Protein AF-K1ZUE8-F1 (afdb_monomer)

Nearest PDB structures (foldseek):
  5txu-assembly1_A  TM=8.691E-01  e=3.940E-22  Clostridioides difficile 630
  4rwr-assembly1_A  TM=7.872E-01  e=1.584E-19  Bacillus anthracis
  4rwr-assembly2_B  TM=7.906E-01  e=2.903E-19  Bacillus anthracis
  8fs7-assembly1_G  TM=3.087E-01  e=6.670E+00  Saccharomyces cerevisiae
  9dk2-assembly1_B  TM=1.679E-01  e=8.505E-01  Streptomyces rochei

Sequence (387 aa):
MHLRYLIIIVLCCSLSLEALAGTKKRSKKNHHAKAKIVAQTIPRDLPKADIPLPDCEQKTKDKIVKKICNHLAQTQKEQEKLAKLNAKAAKKEGKQTAGETNKEEPEMNLSRVHERSEPMVRVMMGRKIHTVPMDEYLAGVIGNEMNARWPLEALKAQAVAARSYALYGMLKAQGNGRSFDMLPTQADQVFRVRESKNPYLQEVVKMTKGEVISKKGRVVQAFYSSTCGGKTRSAVDAGLSKDSPLTKGCTDRYCETAPFRGWYVELTLSEIEKKLKAAGYDVKNLQSVKVKARDKSDYVLTVMVKDDKGYQFIPAWKFRSAIGYMRIKSVLFTIINEDQTVHIHGNGFGHGVGLCQYGAKFMAAKNKNYRQILMKFYPKTTLTKWY

Secondary structure (DSSP, 8-state):
-HHHHHHHHHHHHHHHHHHHHTTSSS-S--SSSSTTTGGGSS-S-----------TTS----HHHHHHHHHHHHHHHHHHHHHHHHHHHHHHHTT--------------GGGTTSPPPPEEEEEETTEEEEEEHHHHHHHHHHHHS-TTS-HHHHHHHHHHHHHHHHHHHHHHHHTT-S-SB-SSTTS----HHHHT-HHHHHHHHTTTTEEEEETTEEP---EESB-TTB-B-TTTTTS-TT-S--S--B-SSGGG-TTSSEEEEEEHHHHHHHHHHTT----S--EEEEEEE-TTS-EEEEEEEETTEEEEEEHHHHHHHH-TTTS-BS-EEEEEETTEEEEEE--BB--BSEEHHHHHHHHTTT--HHHHHHHHSTT-EEEE--

Mean predicted aligned error: 14.92 Å

Radius of gyration: 26.36 Å; Cα contacts (8 Å, |Δi|>4): 626; chains: 1; bounding box: 64×81×63 Å

Foldseek 3Di:
DPVVVVVVVVVVVVVVVVVVVVPPDDDPDDPPPPVVPPVPPDPPDDDPPPDPQPDPPDDDPDPVNVVVSVVVVVVVVVVVVVVVVVVVVVVVVVPPDDDDDDPDDDDDDPVCLVPDDFAWAFECDPNDTDTHGLLLQLQQQLVVADPLPFFLQLLLLSLQLLSLQQVVQQVVCVVVVHPGRYYCDPVGTPGDNVRSPDVSSSVSNVVCAQKYWAAPNHRANADEWAALLQKFAACCQLVNDVPGPRGGMAGQPQCCVPPQNKDKAKDFQVRLQVLCVVLVDDAAAWDDKFQDDADPRQQGQWIWTQGPVGIDIDGLVSSCVSSDCVRVQESAWGWDDDGRMIMIMGGGGDDRAFQHSSSSSRCVVVVDGSLNRRCRRNPNIDMDRRD

pLDDT: mean 79.54, std 25.09, range [27.06, 98.81]

Solvent-accessible surface area (backbone atoms only — not comparable to full-atom values): 21659 Å² total; per-residue (Å²): 126,69,69,67,56,53,51,50,53,52,50,57,54,50,61,54,49,52,66,59,59,70,64,77,80,72,78,99,76,75,86,82,72,63,74,73,64,69,79,76,76,69,80,93,72,70,83,87,70,92,64,86,73,78,77,73,88,58,94,67,86,50,70,64,60,52,52,50,48,52,50,53,55,51,50,51,55,51,50,54,52,50,52,55,50,51,56,54,50,58,64,57,63,77,74,73,86,81,90,78,88,77,80,81,71,88,77,73,68,75,88,56,33,89,72,42,68,82,54,68,44,32,34,40,57,92,95,44,78,43,78,36,49,45,57,45,47,46,11,7,27,46,57,68,76,42,69,86,85,52,44,66,34,25,54,37,31,47,41,27,31,50,48,12,28,50,54,34,35,36,56,51,19,57,78,67,71,46,93,46,39,44,42,55,33,89,91,59,49,46,50,39,77,77,37,28,68,36,66,69,43,39,49,45,32,56,78,45,59,38,35,26,41,24,48,95,84,38,66,34,74,40,46,61,22,54,28,32,43,46,35,23,30,19,30,42,78,68,70,76,32,86,83,44,85,48,70,60,46,45,81,36,83,52,26,70,83,37,88,42,28,55,51,74,42,78,42,41,35,69,58,51,42,54,29,37,44,76,65,72,43,95,75,49,74,54,67,50,66,41,80,69,40,58,44,101,65,57,35,39,48,26,33,32,37,34,30,78,90,41,80,48,80,38,48,24,68,58,52,30,58,40,74,25,60,85,71,37,38,35,45,33,54,51,64,48,76,54,88,63,35,37,41,35,47,32,26,12,26,41,85,20,26,41,40,30,50,42,29,30,36,45,37,23,74,67,76,36,48,26,67,60,47,43,50,62,43,44,62,91,51,44,82,42,67,57,58

Structure (mmCIF, N/CA/C/O backbone):
data_AF-K1ZUE8-F1
#
_entry.id   AF-K1ZUE8-F1
#
loop_
_atom_site.group_PDB
_atom_site.id
_atom_site.type_symbol
_atom_site.label_atom_id
_atom_site.label_alt_id
_atom_site.label_comp_id
_atom_site.label_asym_id
_atom_site.label_entity_id
_atom_site.label_seq_id
_atom_site.pdbx_PDB_ins_code
_atom_site.Cartn_x
_atom_site.Cartn_y
_atom_site.Cartn_z
_atom_site.occupancy
_atom_site.B_iso_or_equiv
_atom_site.auth_seq_id
_atom_site.auth_comp_id
_atom_site.auth_asym_id
_atom_site.auth_atom_id
_atom_site.pdbx_PDB_model_num
ATOM 1 N N . MET A 1 1 ? -5.188 -40.929 18.595 1.00 35.16 1 MET A N 1
ATOM 2 C CA . MET A 1 1 ? -5.226 -39.830 17.596 1.00 35.16 1 MET A CA 1
ATOM 3 C C . MET A 1 1 ? -6.333 -39.949 16.534 1.00 35.16 1 MET A C 1
ATOM 5 O O . MET A 1 1 ? -6.659 -38.927 15.945 1.00 35.16 1 MET A O 1
ATOM 9 N N . HIS A 1 2 ? -6.969 -41.111 16.311 1.00 38.59 2 HIS A N 1
ATOM 10 C CA . HIS A 1 2 ? -7.933 -41.287 15.206 1.00 38.59 2 HIS A CA 1
ATOM 11 C C . HIS A 1 2 ? -9.374 -40.791 15.440 1.00 38.59 2 HIS A C 1
ATOM 13 O O . HIS A 1 2 ? -10.044 -40.431 14.478 1.00 38.59 2 HIS A O 1
ATOM 19 N N . LEU A 1 3 ? -9.845 -40.657 16.686 1.00 28.67 3 LEU A N 1
ATOM 20 C CA . LEU A 1 3 ? -11.221 -40.199 16.949 1.00 28.67 3 LEU A CA 1
ATOM 21 C C . LEU A 1 3 ? -11.404 -38.678 16.751 1.00 28.67 3 LEU A C 1
ATOM 23 O O . LEU A 1 3 ? -12.459 -38.223 16.322 1.00 28.67 3 LEU A O 1
ATOM 27 N N . ARG A 1 4 ? -10.348 -37.883 16.990 1.00 32.09 4 ARG A N 1
ATOM 28 C CA . ARG A 1 4 ? -10.383 -36.413 16.853 1.00 32.09 4 ARG A CA 1
ATOM 29 C C . ARG A 1 4 ? -10.461 -35.947 15.393 1.00 32.09 4 ARG A C 1
ATOM 31 O O . ARG A 1 4 ? -11.096 -34.936 15.127 1.00 32.09 4 ARG A O 1
ATOM 38 N N . TYR A 1 5 ? -9.887 -36.697 14.450 1.00 36.44 5 TYR A N 1
ATOM 39 C CA . TYR A 1 5 ? -9.949 -36.370 13.018 1.00 36.44 5 TYR A CA 1
ATOM 40 C C . TYR A 1 5 ? -11.282 -36.768 12.368 1.00 36.44 5 TYR A C 1
ATOM 42 O O . TYR A 1 5 ? -11.791 -36.032 11.525 1.00 36.44 5 TYR A O 1
ATOM 50 N N . LEU A 1 6 ? -11.901 -37.869 12.814 1.00 36.31 6 LEU A N 1
ATOM 51 C CA . LEU A 1 6 ? -13.231 -38.276 12.346 1.00 36.31 6 LEU A CA 1
ATOM 52 C C . LEU A 1 6 ? -14.311 -37.261 12.764 1.00 36.31 6 LEU A C 1
ATOM 54 O O . LEU A 1 6 ? -15.190 -36.923 11.975 1.00 36.31 6 LEU A O 1
ATOM 58 N N . ILE A 1 7 ? -14.192 -36.708 13.977 1.00 36.66 7 ILE A N 1
ATOM 59 C CA . ILE A 1 7 ? -15.072 -35.649 14.495 1.00 36.66 7 ILE A CA 1
ATOM 60 C C . ILE A 1 7 ? -14.950 -34.363 13.659 1.00 36.66 7 ILE A C 1
ATOM 62 O O . ILE A 1 7 ? -15.963 -33.738 13.361 1.00 36.66 7 ILE A O 1
ATOM 66 N N . ILE A 1 8 ? -13.745 -34.000 13.200 1.00 38.81 8 ILE A N 1
ATOM 67 C CA . ILE A 1 8 ? -13.515 -32.806 12.364 1.00 38.81 8 ILE A CA 1
ATOM 68 C C . ILE A 1 8 ? -14.132 -32.961 10.962 1.00 38.81 8 ILE A C 1
ATOM 70 O O . ILE A 1 8 ? -14.721 -32.011 10.444 1.00 38.81 8 ILE A O 1
ATOM 74 N N . ILE A 1 9 ? -14.061 -34.156 10.364 1.00 42.03 9 ILE A N 1
ATOM 75 C CA . ILE A 1 9 ? -14.668 -34.440 9.050 1.00 42.03 9 ILE A CA 1
ATOM 76 C C . ILE A 1 9 ? -16.202 -34.437 9.144 1.00 42.03 9 ILE A C 1
ATOM 78 O O . ILE A 1 9 ? -16.873 -33.843 8.295 1.00 42.03 9 ILE A O 1
ATOM 82 N N . VAL A 1 10 ? -16.763 -35.027 10.206 1.00 40.56 10 VAL A N 1
ATOM 83 C CA . VAL A 1 10 ? -18.212 -35.015 10.461 1.00 40.56 10 VAL A CA 1
ATOM 84 C C . VAL A 1 10 ? -18.708 -33.591 10.745 1.00 40.56 10 VAL A C 1
ATOM 86 O O . VAL A 1 10 ? -19.733 -33.190 10.195 1.00 40.56 10 VAL A O 1
ATOM 89 N N . LEU A 1 11 ? -17.964 -32.781 11.508 1.00 35.00 11 LEU A N 1
ATOM 90 C CA . LEU A 1 11 ? -18.290 -31.369 11.761 1.00 35.00 11 LEU A CA 1
ATOM 91 C C . LEU A 1 11 ? -18.246 -30.516 10.482 1.00 35.00 11 LEU A C 1
ATOM 93 O O . LEU A 1 11 ? -19.149 -29.710 10.262 1.00 35.00 11 LEU A O 1
ATOM 97 N N . CYS A 1 12 ? -17.270 -30.735 9.594 1.00 36.47 12 CYS A N 1
ATOM 98 C CA . CYS A 1 12 ? -17.198 -30.031 8.306 1.00 36.47 12 CYS A CA 1
ATOM 99 C C . CYS A 1 12 ? -18.351 -30.405 7.355 1.00 36.47 12 CYS A C 1
ATOM 101 O O . CYS A 1 12 ? -18.873 -29.540 6.644 1.00 36.47 12 CYS A O 1
ATOM 103 N N . CYS A 1 13 ? -18.798 -31.666 7.366 1.00 35.81 13 CYS A N 1
ATOM 104 C CA . CYS A 1 13 ? -19.968 -32.093 6.587 1.00 35.81 13 CYS A CA 1
ATOM 105 C C . CYS A 1 13 ? -21.286 -31.556 7.171 1.00 35.81 13 CYS A C 1
ATOM 107 O O . CYS A 1 13 ? -22.178 -31.166 6.418 1.00 35.81 13 CYS A O 1
ATOM 109 N N . SER A 1 14 ? -21.393 -31.458 8.499 1.00 34.03 14 SER A N 1
ATOM 110 C CA . SER A 1 14 ? -22.590 -30.954 9.197 1.00 34.03 14 SER A CA 1
ATOM 111 C C . SER A 1 14 ? -22.812 -29.453 8.960 1.00 34.03 14 SER A C 1
ATOM 113 O O . SER A 1 14 ? -23.921 -29.036 8.627 1.00 34.03 14 SER A O 1
ATOM 115 N N . LEU A 1 15 ? -21.739 -28.654 9.015 1.00 34.75 15 LEU A N 1
ATOM 116 C CA . LEU A 1 15 ? -21.764 -27.209 8.732 1.00 34.75 15 LEU A CA 1
ATOM 117 C C . LEU A 1 15 ? -22.157 -26.889 7.278 1.00 34.75 15 LEU A C 1
ATOM 119 O O . LEU A 1 15 ? -22.714 -25.830 6.988 1.00 34.75 15 LEU A O 1
ATOM 123 N N . SER A 1 16 ? -21.915 -27.825 6.358 1.00 39.41 16 SER A N 1
ATOM 124 C CA . SER A 1 16 ? -22.297 -27.692 4.947 1.00 39.41 16 SER A CA 1
ATOM 125 C C . SER A 1 16 ? -23.794 -27.965 4.716 1.00 39.41 16 SER A C 1
ATOM 127 O O . SER A 1 16 ? -24.403 -27.371 3.825 1.00 39.41 16 SER A O 1
ATOM 129 N N . LEU A 1 17 ? -24.412 -28.814 5.546 1.00 34.69 17 LEU A N 1
ATOM 130 C CA . LEU A 1 17 ? -25.837 -29.169 5.487 1.00 34.69 17 LEU A CA 1
ATOM 131 C C . LEU A 1 17 ? -26.753 -28.085 6.082 1.00 34.69 17 LEU A C 1
ATOM 133 O O . LEU A 1 17 ? -27.822 -27.824 5.525 1.00 34.69 17 LEU A O 1
ATOM 137 N N . GLU A 1 18 ? -26.334 -27.387 7.141 1.00 35.44 18 GLU A N 1
ATOM 138 C CA . GLU A 1 18 ? -27.091 -26.249 7.699 1.00 35.44 18 GLU A CA 1
ATOM 139 C C . GLU A 1 18 ? -27.141 -25.052 6.734 1.00 35.44 18 GLU A C 1
ATOM 141 O O . GLU A 1 18 ? -28.188 -24.414 6.576 1.00 35.44 18 GLU A O 1
ATOM 146 N N . ALA A 1 19 ? -26.054 -24.817 5.989 1.00 37.25 19 ALA A N 1
ATOM 147 C CA . ALA A 1 19 ? -26.007 -23.814 4.925 1.00 37.25 19 ALA A CA 1
ATOM 148 C C . ALA A 1 19 ? -26.972 -24.132 3.760 1.00 37.25 19 ALA A C 1
ATOM 150 O O . ALA A 1 19 ? -27.479 -23.219 3.104 1.00 37.25 19 ALA A O 1
ATOM 151 N N . LEU A 1 20 ? -27.277 -25.415 3.527 1.00 36.06 20 LEU A N 1
ATOM 152 C CA . LEU A 1 20 ? -28.262 -25.871 2.539 1.00 36.06 20 LEU A CA 1
ATOM 153 C C . LEU A 1 20 ? -29.703 -25.797 3.078 1.00 36.06 20 LEU A C 1
ATOM 155 O O . LEU A 1 20 ? -30.604 -25.369 2.352 1.00 36.06 20 LEU A O 1
ATOM 159 N N . ALA A 1 21 ? -29.937 -26.141 4.348 1.00 33.50 21 ALA A N 1
ATOM 160 C CA . ALA A 1 21 ? -31.269 -26.136 4.963 1.00 33.50 21 ALA A CA 1
ATOM 161 C C . ALA A 1 21 ? -31.837 -24.718 5.187 1.00 33.50 21 ALA A C 1
ATOM 163 O O . ALA A 1 21 ? -33.032 -24.491 4.966 1.00 33.50 21 ALA A O 1
ATOM 164 N N . GLY A 1 22 ? -30.987 -23.735 5.516 1.00 32.38 22 GLY A N 1
ATOM 165 C CA . GLY A 1 22 ? -31.382 -22.334 5.735 1.00 32.38 22 GLY A CA 1
ATOM 166 C C . GLY A 1 22 ? -31.929 -21.603 4.498 1.00 32.38 22 GLY A C 1
ATOM 167 O O . GLY A 1 22 ? -32.469 -20.503 4.607 1.00 32.38 22 GLY A O 1
ATOM 168 N N . THR A 1 23 ? -31.849 -22.210 3.310 1.00 37.00 23 THR A N 1
ATOM 169 C CA . THR A 1 23 ? -32.314 -21.600 2.053 1.00 37.00 23 THR A CA 1
ATOM 170 C C . THR A 1 23 ? -33.750 -21.972 1.660 1.00 37.00 23 THR A C 1
ATOM 172 O O . THR A 1 23 ? -34.280 -21.410 0.699 1.00 37.00 23 THR A O 1
ATOM 175 N N . LYS A 1 24 ? -34.427 -22.861 2.407 1.00 35.75 24 LYS A N 1
ATOM 176 C CA . LYS A 1 24 ? -35.786 -23.338 2.069 1.00 35.75 24 LYS A CA 1
ATOM 177 C C . LYS A 1 24 ? -36.948 -22.435 2.514 1.00 35.75 24 LYS A C 1
ATOM 179 O O . LYS A 1 24 ? -38.069 -22.661 2.068 1.00 35.75 24 LYS A O 1
ATOM 184 N N . LYS A 1 25 ? -36.727 -21.383 3.313 1.00 37.00 25 LYS A N 1
ATOM 185 C CA . LYS A 1 25 ? -37.782 -20.425 3.716 1.00 37.00 25 LYS A CA 1
ATOM 186 C C . LYS A 1 25 ? -37.393 -18.974 3.408 1.00 37.00 25 LYS A C 1
ATOM 188 O O . LYS A 1 25 ? -37.074 -18.220 4.317 1.00 37.00 25 LYS A O 1
ATOM 193 N N . ARG A 1 26 ? -37.438 -18.565 2.130 1.00 32.38 26 ARG A N 1
ATOM 194 C CA . ARG A 1 26 ? -37.811 -17.191 1.707 1.00 32.38 26 ARG A CA 1
ATOM 195 C C . ARG A 1 26 ? -37.862 -17.047 0.176 1.00 32.38 26 ARG A C 1
ATOM 197 O O . ARG A 1 26 ? -36.836 -17.051 -0.493 1.00 32.38 26 ARG A O 1
ATOM 204 N N . SER A 1 27 ? -39.095 -16.867 -0.305 1.00 33.47 27 SER A N 1
ATOM 205 C CA . SER A 1 27 ? -39.554 -16.214 -1.545 1.00 33.47 27 SER A CA 1
ATOM 206 C C . SER A 1 27 ? -38.989 -16.663 -2.908 1.00 33.47 27 SER A C 1
ATOM 208 O O . SER A 1 27 ? -37.814 -16.497 -3.238 1.00 33.47 27 SER A O 1
ATOM 210 N N . LYS A 1 28 ? -39.909 -17.162 -3.749 1.00 40.06 28 LYS A N 1
ATOM 211 C CA . LYS A 1 28 ? -39.760 -17.398 -5.192 1.00 40.06 28 LYS A CA 1
ATOM 212 C C . LYS A 1 28 ? -39.657 -16.055 -5.933 1.00 40.06 28 LYS A C 1
ATOM 214 O O . LYS A 1 28 ? -40.679 -15.466 -6.257 1.00 40.06 28 LYS A O 1
ATOM 219 N N . LYS A 1 29 ? -38.440 -15.589 -6.220 1.00 35.81 29 LYS A N 1
ATOM 220 C CA . LYS A 1 29 ? -38.080 -14.728 -7.370 1.00 35.81 29 LYS A CA 1
ATOM 221 C C . LYS A 1 29 ? -36.543 -14.676 -7.454 1.00 35.81 29 LYS A C 1
ATOM 223 O O . LYS A 1 29 ? -35.876 -14.540 -6.434 1.00 35.81 29 LYS A O 1
ATOM 228 N N . ASN A 1 30 ? -35.999 -14.830 -8.664 1.00 32.97 30 ASN A N 1
ATOM 229 C CA . ASN A 1 30 ? -34.572 -14.883 -9.053 1.00 32.97 30 ASN A CA 1
ATOM 230 C C . ASN A 1 30 ? -33.837 -16.234 -8.912 1.00 32.97 30 ASN A C 1
ATOM 232 O O . ASN A 1 30 ? -33.031 -16.455 -8.007 1.00 32.97 30 ASN A O 1
ATOM 236 N N . HIS A 1 31 ? -34.033 -17.114 -9.903 1.00 32.78 31 HIS A N 1
ATOM 237 C CA . HIS A 1 31 ? -33.301 -18.380 -10.068 1.00 32.78 31 HIS A CA 1
ATOM 238 C C . HIS A 1 31 ? -31.983 -18.295 -10.874 1.00 32.78 31 HIS A C 1
ATOM 240 O O . HIS A 1 31 ? -31.279 -19.297 -10.960 1.00 32.78 31 HIS A O 1
ATOM 246 N N . HIS A 1 32 ? -31.561 -17.128 -11.383 1.00 33.81 32 HIS A N 1
ATOM 247 C CA . HIS A 1 32 ? -30.281 -16.999 -12.115 1.00 33.81 32 HIS A CA 1
ATOM 248 C C . HIS A 1 32 ? -29.082 -16.469 -11.308 1.00 33.81 32 HIS A C 1
ATOM 250 O O . HIS A 1 32 ? -27.948 -16.604 -11.757 1.00 33.81 32 HIS A O 1
ATOM 256 N N . ALA A 1 33 ? -29.274 -15.988 -10.074 1.00 34.50 33 ALA A N 1
ATOM 257 C CA . ALA A 1 33 ? -28.171 -15.481 -9.241 1.00 34.50 33 ALA A CA 1
ATOM 258 C C . ALA A 1 33 ? -27.649 -16.471 -8.174 1.00 34.50 33 ALA A C 1
ATOM 260 O O . ALA A 1 33 ? -26.586 -16.247 -7.601 1.00 34.50 33 ALA A O 1
ATOM 261 N N . LYS A 1 34 ? -28.355 -17.577 -7.892 1.00 34.34 34 LYS A N 1
ATOM 262 C CA . LYS A 1 34 ? -28.050 -18.444 -6.729 1.00 34.34 34 LYS A CA 1
ATOM 263 C C . LYS A 1 34 ? -27.221 -19.700 -7.038 1.00 34.34 34 LYS A C 1
ATOM 265 O O . LYS A 1 34 ? -26.596 -20.237 -6.132 1.00 34.34 34 LYS A O 1
ATOM 270 N N . ALA A 1 35 ? -27.111 -20.120 -8.301 1.00 28.03 35 ALA A N 1
ATOM 271 C CA . ALA A 1 35 ? -26.246 -21.243 -8.694 1.00 28.03 35 ALA A CA 1
ATOM 272 C C . ALA A 1 35 ? -24.749 -20.865 -8.793 1.00 28.03 35 ALA A C 1
ATOM 274 O O . ALA A 1 35 ? -23.884 -21.736 -8.754 1.00 28.03 35 ALA A O 1
ATOM 275 N N . LYS A 1 36 ? -24.421 -19.566 -8.866 1.00 31.73 36 LYS A N 1
ATOM 276 C CA . LYS A 1 36 ? -23.040 -19.071 -9.030 1.00 31.73 36 LYS A CA 1
ATOM 277 C C . LYS A 1 36 ? -22.231 -19.029 -7.720 1.00 31.73 36 LYS A C 1
ATOM 279 O O . LYS A 1 36 ? -21.015 -18.884 -7.772 1.00 31.73 36 LYS A O 1
ATOM 284 N N . ILE A 1 37 ? -22.892 -19.166 -6.564 1.00 32.03 37 ILE A N 1
ATOM 285 C CA . ILE A 1 37 ? -22.281 -18.984 -5.231 1.00 32.03 37 ILE A CA 1
ATOM 286 C C . ILE A 1 37 ? -21.745 -20.301 -4.636 1.00 32.03 37 ILE A C 1
ATOM 288 O O . ILE A 1 37 ? -20.785 -20.268 -3.877 1.00 32.03 37 ILE A O 1
ATOM 292 N N . VAL A 1 38 ? -22.270 -21.470 -5.023 1.00 27.06 38 VAL A N 1
ATOM 293 C CA . VAL A 1 38 ? -21.865 -22.760 -4.415 1.00 27.06 38 VAL A CA 1
ATOM 294 C C . VAL A 1 38 ? -20.633 -23.387 -5.092 1.00 27.06 38 VAL A C 1
ATOM 296 O O . VAL A 1 38 ? -19.885 -24.128 -4.464 1.00 27.06 38 VAL A O 1
ATOM 299 N N . ALA A 1 39 ? -20.331 -23.037 -6.347 1.00 28.50 39 ALA A N 1
ATOM 300 C CA . ALA A 1 39 ? -19.186 -23.596 -7.078 1.00 28.50 39 ALA A CA 1
ATOM 301 C C . ALA A 1 39 ? -17.811 -22.994 -6.694 1.00 28.50 39 ALA A C 1
ATOM 303 O O . ALA A 1 39 ? -16.792 -23.413 -7.241 1.00 28.50 39 ALA A O 1
ATOM 304 N N . GLN A 1 40 ? -17.755 -22.003 -5.792 1.00 34.03 40 GLN A N 1
ATOM 305 C CA . GLN A 1 40 ? -16.515 -21.289 -5.434 1.00 34.03 40 GLN A CA 1
ATOM 306 C C . GLN A 1 40 ? -15.950 -21.625 -4.042 1.00 34.03 40 GLN A C 1
ATOM 308 O O . GLN A 1 40 ? -14.929 -21.049 -3.666 1.00 34.03 40 GLN A O 1
ATOM 313 N N . THR A 1 41 ? -16.553 -22.558 -3.300 1.00 32.38 41 THR A N 1
ATOM 314 C CA . THR A 1 41 ? -16.152 -22.892 -1.917 1.00 32.38 41 THR A CA 1
ATOM 315 C C . THR A 1 41 ? -15.550 -24.285 -1.723 1.00 32.38 41 THR A C 1
ATOM 317 O O . THR A 1 41 ? -15.236 -24.639 -0.593 1.00 32.38 41 THR A O 1
ATOM 320 N N . ILE A 1 42 ? -15.304 -25.055 -2.788 1.00 28.08 42 ILE A N 1
ATOM 321 C CA . ILE A 1 42 ? -14.608 -26.348 -2.682 1.00 28.08 42 ILE A CA 1
ATOM 322 C C . ILE A 1 42 ? -13.139 -26.162 -3.111 1.00 28.08 42 ILE A C 1
ATOM 324 O O . ILE A 1 42 ? -12.894 -25.797 -4.267 1.00 28.08 42 ILE A O 1
ATOM 328 N N . PRO A 1 43 ? -12.149 -26.372 -2.221 1.00 30.83 43 PRO A N 1
ATOM 329 C CA . PRO A 1 43 ? -10.737 -26.409 -2.597 1.00 30.83 43 PRO A CA 1
ATOM 330 C C . PRO A 1 43 ? -10.517 -27.488 -3.664 1.00 30.83 43 PRO A C 1
ATOM 332 O O . PRO A 1 43 ? -10.938 -28.625 -3.477 1.00 30.83 43 PRO A O 1
ATOM 335 N N . ARG A 1 44 ? -9.869 -27.145 -4.784 1.00 35.66 44 ARG A N 1
ATOM 336 C CA . ARG A 1 44 ? -9.580 -28.111 -5.863 1.00 35.66 44 ARG A CA 1
ATOM 337 C C . ARG A 1 44 ? -8.447 -29.086 -5.544 1.00 35.66 44 ARG A C 1
ATOM 339 O O . ARG A 1 44 ? -8.310 -30.053 -6.272 1.00 35.66 44 ARG A O 1
ATOM 346 N N . ASP A 1 45 ? -7.725 -28.880 -4.448 1.00 34.94 45 ASP A N 1
ATOM 347 C CA . ASP A 1 45 ? -6.656 -29.768 -3.998 1.00 34.94 45 ASP A CA 1
ATOM 348 C C . ASP A 1 45 ? -6.751 -29.934 -2.477 1.00 34.94 45 ASP A C 1
ATOM 350 O O . ASP A 1 45 ? -6.236 -29.121 -1.705 1.00 34.94 45 ASP A O 1
ATOM 354 N N . LEU A 1 46 ? -7.454 -30.978 -2.034 1.00 30.22 46 LEU A N 1
ATOM 355 C CA . LEU A 1 46 ? -7.172 -31.571 -0.729 1.00 30.22 46 LEU A CA 1
ATOM 356 C C . LEU A 1 46 ? -5.872 -32.378 -0.875 1.00 30.22 46 LEU A C 1
ATOM 358 O O . LEU A 1 46 ? -5.688 -33.027 -1.907 1.00 30.22 46 LEU A O 1
ATOM 362 N N . PRO A 1 47 ? -4.956 -32.340 0.109 1.00 28.58 47 PRO A N 1
ATOM 363 C CA . PRO A 1 47 ? -3.750 -33.154 0.059 1.00 28.58 47 PRO A CA 1
ATOM 364 C C . PRO A 1 47 ? -4.147 -34.622 -0.132 1.00 28.58 47 PRO A C 1
ATOM 366 O O . PRO A 1 47 ? -4.973 -35.136 0.624 1.00 28.58 47 PRO A O 1
ATOM 369 N N . LYS A 1 48 ? -3.566 -35.284 -1.142 1.00 31.33 48 LYS A N 1
ATOM 370 C CA . LYS A 1 48 ? -3.594 -36.744 -1.268 1.00 31.33 48 LYS A CA 1
ATOM 371 C C . LYS A 1 48 ? -2.821 -37.318 -0.083 1.00 31.33 48 LYS A C 1
ATOM 373 O O . LYS A 1 48 ? -1.617 -37.531 -0.154 1.00 31.33 48 LYS A O 1
ATOM 378 N N . ALA A 1 49 ? -3.496 -37.459 1.047 1.00 30.70 49 ALA A N 1
ATOM 379 C CA . ALA A 1 49 ? -3.076 -38.405 2.054 1.00 30.70 49 ALA A CA 1
ATOM 380 C C . ALA A 1 49 ? -3.507 -39.769 1.514 1.00 30.70 49 ALA A C 1
ATOM 382 O O . ALA A 1 49 ? -4.708 -40.024 1.417 1.00 30.70 49 ALA A O 1
ATOM 383 N N . ASP A 1 50 ? -2.542 -40.600 1.118 1.00 31.52 50 ASP A N 1
ATOM 384 C CA . ASP A 1 50 ? -2.759 -42.013 0.800 1.00 31.52 50 ASP A CA 1
ATOM 385 C C . ASP A 1 50 ? -3.125 -42.750 2.097 1.00 31.52 50 ASP A C 1
ATOM 387 O O . ASP A 1 50 ? -2.333 -43.465 2.706 1.00 31.52 50 ASP A O 1
ATOM 391 N N . ILE A 1 51 ? -4.335 -42.490 2.584 1.00 37.62 51 ILE A N 1
ATOM 392 C CA . ILE A 1 51 ? -4.999 -43.299 3.594 1.00 37.62 51 ILE A CA 1
ATOM 393 C C . ILE A 1 51 ? -5.798 -44.322 2.790 1.00 37.62 51 ILE A C 1
ATOM 395 O O . ILE A 1 51 ? -6.649 -43.902 1.999 1.00 37.62 51 ILE A O 1
ATOM 399 N N . PRO A 1 52 ? -5.549 -45.634 2.944 1.00 37.38 52 PRO A N 1
ATOM 400 C CA . PRO A 1 52 ? -6.321 -46.641 2.236 1.00 37.38 52 PRO A CA 1
ATOM 401 C C . PRO A 1 52 ? -7.798 -46.460 2.595 1.00 37.38 52 PRO A C 1
ATOM 403 O O . PRO A 1 52 ? -8.196 -46.555 3.759 1.00 37.38 52 PRO A O 1
ATOM 406 N N . LEU A 1 53 ? -8.599 -46.111 1.587 1.00 47.72 53 LEU A N 1
ATOM 407 C CA . LEU A 1 53 ? -10.048 -46.062 1.713 1.00 47.72 53 LEU A CA 1
ATOM 408 C C . LEU A 1 53 ? -10.546 -47.478 2.041 1.00 47.72 53 LEU A C 1
ATOM 410 O O . LEU A 1 53 ? -10.006 -48.444 1.499 1.00 47.72 53 LEU A O 1
ATOM 414 N N . PRO A 1 54 ? -11.546 -47.626 2.925 1.00 53.81 54 PRO A N 1
ATOM 415 C CA . PRO A 1 54 ? -12.097 -48.937 3.231 1.00 53.81 54 PRO A CA 1
ATOM 416 C C . PRO A 1 54 ? -12.694 -49.560 1.966 1.00 53.81 54 PRO A C 1
ATOM 418 O O . PRO A 1 54 ? -13.408 -48.885 1.222 1.00 53.81 54 PRO A O 1
ATOM 421 N N . ASP A 1 55 ? -12.404 -50.842 1.746 1.00 53.44 55 ASP A N 1
ATOM 422 C CA . ASP A 1 55 ? -12.962 -51.621 0.644 1.00 53.44 55 ASP A CA 1
ATOM 423 C C . ASP A 1 55 ? -14.483 -51.763 0.835 1.00 53.44 55 ASP A C 1
ATOM 425 O O . ASP A 1 55 ? -14.972 -52.495 1.701 1.00 53.44 55 ASP A O 1
ATOM 429 N N . CYS A 1 56 ? -15.239 -50.975 0.069 1.00 63.06 56 CYS A N 1
ATOM 430 C CA . CYS A 1 56 ? -16.695 -50.918 0.143 1.00 63.06 56 CYS A CA 1
ATOM 431 C C . CYS A 1 56 ? -17.380 -52.044 -0.656 1.00 63.06 56 CYS A C 1
ATOM 433 O O . CYS A 1 56 ? -18.612 -52.067 -0.703 1.00 63.06 56 CYS A O 1
ATOM 435 N N . GLU A 1 57 ? -16.627 -52.971 -1.264 1.00 54.34 57 GLU A N 1
ATOM 436 C CA . GLU A 1 57 ? -17.192 -54.086 -2.037 1.00 54.34 57 GLU A CA 1
ATOM 437 C C . GLU A 1 57 ? -17.629 -55.275 -1.161 1.00 54.34 57 GLU A C 1
ATOM 439 O O . GLU A 1 57 ? -18.429 -56.106 -1.597 1.00 54.34 57 GLU A O 1
ATOM 444 N N . GLN A 1 58 ? -17.213 -55.341 0.111 1.00 57.06 58 GLN A N 1
ATOM 445 C CA . GLN A 1 58 ? -17.559 -56.455 1.003 1.00 57.06 58 GLN A CA 1
ATOM 446 C C . G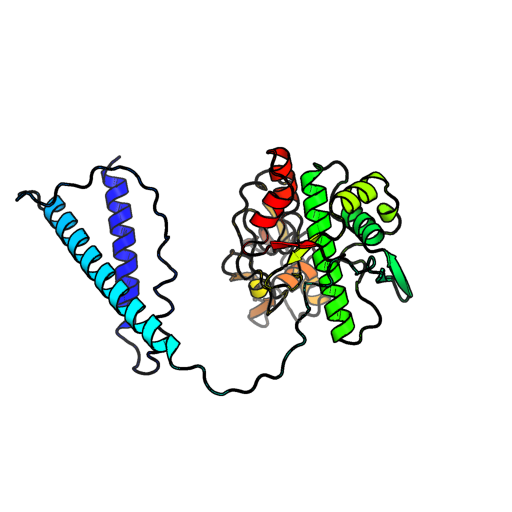LN A 1 58 ? -18.692 -56.133 1.994 1.00 57.06 58 GLN A C 1
ATOM 448 O O . GLN A 1 58 ? -18.774 -55.049 2.578 1.00 57.06 58 GLN A O 1
ATOM 453 N N . LYS A 1 59 ? -19.571 -57.122 2.244 1.00 52.94 59 LYS A N 1
ATOM 454 C CA . LYS A 1 59 ? -20.654 -57.070 3.250 1.00 52.94 59 LYS A CA 1
ATOM 455 C C . LYS A 1 59 ? -20.082 -57.015 4.676 1.00 52.94 59 LYS A C 1
ATOM 457 O O . LYS A 1 59 ? -20.115 -57.998 5.411 1.00 52.94 59 LYS A O 1
ATOM 462 N N . THR A 1 60 ? -19.597 -55.851 5.095 1.00 59.88 60 THR A N 1
ATOM 463 C CA . THR A 1 60 ? -19.183 -55.607 6.481 1.00 59.88 60 THR A CA 1
ATOM 464 C C . THR A 1 60 ? -20.394 -55.425 7.405 1.00 59.88 60 THR A C 1
ATOM 466 O O . THR A 1 60 ? -21.371 -54.746 7.068 1.00 59.88 60 THR A O 1
ATOM 469 N N . LYS A 1 61 ? -20.343 -56.046 8.593 1.00 59.56 61 LYS A N 1
ATOM 470 C CA . LYS A 1 61 ? -21.329 -55.848 9.675 1.00 59.56 61 LYS A CA 1
ATOM 471 C C . LYS A 1 61 ? -21.057 -54.574 10.486 1.00 59.56 61 LYS A C 1
ATOM 473 O O . LYS A 1 61 ? -21.889 -54.198 11.314 1.00 59.56 61 LYS A O 1
ATOM 478 N N . ASP A 1 62 ? -19.931 -53.902 10.243 1.00 69.06 62 ASP A N 1
ATOM 479 C CA . ASP A 1 62 ? -19.576 -52.672 10.939 1.00 69.06 62 ASP A CA 1
ATOM 480 C C . ASP A 1 62 ? -20.489 -51.518 10.492 1.00 69.06 62 ASP A C 1
ATOM 482 O O . ASP A 1 62 ? -20.465 -51.049 9.347 1.00 69.06 62 ASP A O 1
ATOM 486 N N . LYS A 1 63 ? -21.326 -51.056 11.428 1.00 62.56 63 LYS A N 1
ATOM 487 C CA . LYS A 1 63 ? -22.302 -49.984 11.201 1.00 62.56 63 LYS A CA 1
ATOM 488 C C . LYS A 1 63 ? -21.635 -48.658 10.821 1.00 62.56 63 LYS A C 1
ATOM 490 O O . LYS A 1 63 ? -22.259 -47.871 10.111 1.00 62.56 63 LYS A O 1
ATOM 495 N N . ILE A 1 64 ? -20.404 -48.402 11.267 1.00 61.44 64 ILE A N 1
ATOM 496 C CA . ILE A 1 64 ? -19.658 -47.177 10.966 1.00 61.44 64 ILE A CA 1
ATOM 497 C C . ILE A 1 64 ? -19.129 -47.243 9.534 1.00 61.44 64 ILE A C 1
ATOM 499 O O . ILE A 1 64 ? -19.376 -46.315 8.761 1.00 61.44 64 ILE A O 1
ATOM 503 N N . VAL A 1 65 ? -18.507 -48.357 9.138 1.00 64.56 65 VAL A N 1
ATOM 504 C CA . VAL A 1 65 ? -17.993 -48.542 7.767 1.00 64.56 65 VAL A CA 1
ATOM 505 C C . VAL A 1 65 ? -19.133 -48.495 6.748 1.00 64.56 65 VAL A C 1
ATOM 507 O O . VAL A 1 65 ? -19.042 -47.783 5.749 1.00 64.56 65 VAL A O 1
ATOM 510 N N . LYS A 1 66 ? -20.274 -49.129 7.047 1.00 66.62 66 LYS A N 1
ATOM 511 C CA . LYS A 1 66 ? -21.472 -49.068 6.195 1.00 66.62 66 LYS A CA 1
ATOM 512 C C . LYS A 1 66 ? -22.011 -47.640 6.037 1.00 66.62 66 LYS A C 1
ATOM 514 O O . LYS A 1 66 ? -22.447 -47.254 4.953 1.00 66.62 66 LYS A O 1
ATOM 519 N N . LYS A 1 67 ? -21.961 -46.830 7.102 1.00 67.31 67 LYS A N 1
ATOM 520 C CA . LYS A 1 67 ? -22.383 -45.421 7.066 1.00 67.31 67 LYS A CA 1
ATOM 521 C C . LYS A 1 67 ? -21.417 -44.566 6.240 1.00 67.31 67 LYS A C 1
ATOM 523 O O . LYS A 1 67 ? -21.880 -43.717 5.484 1.00 67.31 67 LYS A O 1
ATOM 528 N N . ILE A 1 68 ? -20.111 -44.827 6.336 1.00 63.59 68 ILE A N 1
ATOM 529 C CA . ILE A 1 68 ? -19.069 -44.155 5.544 1.00 63.59 68 ILE A CA 1
ATOM 530 C C . ILE A 1 68 ? -19.214 -44.499 4.054 1.00 63.59 68 ILE A C 1
ATOM 532 O O . ILE A 1 68 ? -19.306 -43.583 3.240 1.00 63.59 68 ILE A O 1
ATOM 536 N N . CYS A 1 69 ? -19.337 -45.780 3.693 1.00 67.19 69 CYS A N 1
ATOM 537 C CA . CYS A 1 69 ? -19.516 -46.207 2.300 1.00 67.19 69 CYS A CA 1
ATOM 538 C C . CYS A 1 69 ? -20.799 -45.631 1.672 1.00 67.19 69 CYS A C 1
ATOM 540 O O . CYS A 1 69 ? -20.768 -45.136 0.546 1.00 67.19 69 CYS A O 1
ATOM 542 N N . ASN A 1 70 ? -21.914 -45.593 2.414 1.00 68.62 70 ASN A N 1
ATOM 543 C CA . ASN A 1 70 ? -23.148 -44.959 1.936 1.00 68.62 70 ASN A CA 1
ATOM 544 C C . ASN A 1 70 ? -22.973 -43.453 1.687 1.00 68.62 70 ASN A C 1
ATOM 546 O O . ASN A 1 70 ? -23.495 -42.922 0.706 1.00 68.62 70 ASN A O 1
ATOM 550 N N . HIS A 1 71 ? -22.232 -42.761 2.556 1.00 64.69 71 HIS A N 1
ATOM 551 C CA . HIS A 1 71 ? -21.985 -41.330 2.407 1.00 64.69 71 HIS A CA 1
ATOM 552 C C . HIS A 1 71 ? -21.071 -41.035 1.209 1.00 64.69 71 HIS A C 1
ATOM 554 O O . HIS A 1 71 ? -21.346 -40.115 0.437 1.00 64.69 71 HIS A O 1
ATOM 560 N N . LEU A 1 72 ? -20.040 -41.857 0.992 1.00 61.28 72 LEU A N 1
ATOM 561 C CA . LEU A 1 72 ? -19.154 -41.765 -0.172 1.00 61.28 72 LEU A CA 1
ATOM 562 C C . LEU A 1 72 ? -19.926 -41.985 -1.483 1.00 61.28 72 LEU A C 1
ATOM 564 O O . LEU A 1 72 ? -19.839 -41.155 -2.388 1.00 61.28 72 LEU A O 1
ATOM 568 N N . ALA A 1 73 ? -20.771 -43.019 -1.550 1.00 64.38 73 ALA A N 1
ATOM 569 C CA . ALA A 1 73 ? -21.601 -43.302 -2.723 1.00 64.38 73 ALA A CA 1
ATOM 570 C C . ALA A 1 73 ? -22.607 -42.174 -3.031 1.00 64.38 73 ALA A C 1
ATOM 572 O O . ALA A 1 73 ? -22.841 -41.830 -4.193 1.00 64.38 73 ALA A O 1
ATOM 573 N N . GLN A 1 74 ? -23.196 -41.565 -1.997 1.00 62.09 74 GLN A N 1
ATOM 574 C CA . GLN A 1 74 ? -24.096 -40.422 -2.159 1.00 62.09 74 GLN A CA 1
ATOM 575 C C . GLN A 1 74 ? -23.346 -39.176 -2.652 1.00 62.09 74 GLN A C 1
ATOM 577 O O . GLN A 1 74 ? -23.821 -38.492 -3.560 1.00 62.09 74 GLN A O 1
ATOM 582 N N . THR A 1 75 ? -22.145 -38.932 -2.123 1.00 52.03 75 THR A N 1
ATOM 583 C CA . THR A 1 75 ? -21.287 -37.811 -2.532 1.00 52.03 75 THR A CA 1
ATOM 584 C C . THR A 1 75 ? -20.862 -37.943 -3.996 1.00 52.03 75 THR A C 1
ATOM 586 O O . THR A 1 75 ? -20.905 -36.970 -4.749 1.00 52.03 75 THR A O 1
ATOM 589 N N . GLN A 1 76 ? -20.526 -39.156 -4.440 1.00 56.62 76 GLN A N 1
ATOM 590 C CA . GLN A 1 76 ? -20.141 -39.422 -5.827 1.00 56.62 76 GLN A CA 1
ATOM 591 C C . GLN A 1 76 ? -21.311 -39.207 -6.802 1.00 56.62 76 GLN A C 1
ATOM 593 O O . GLN A 1 76 ? -21.152 -38.521 -7.815 1.00 56.62 76 GLN A O 1
ATOM 598 N N . LYS A 1 77 ? -22.526 -39.659 -6.449 1.00 60.50 77 LYS A N 1
ATOM 599 C CA . LYS A 1 77 ? -23.747 -39.371 -7.230 1.00 60.50 77 LYS A CA 1
ATOM 600 C C . LYS A 1 77 ? -24.045 -37.872 -7.334 1.00 60.50 77 LYS A C 1
ATOM 602 O O . LYS A 1 77 ? -24.506 -37.403 -8.378 1.00 60.50 77 LYS A O 1
ATOM 607 N N . GLU A 1 78 ? -23.798 -37.103 -6.275 1.00 56.84 78 GLU A N 1
ATOM 608 C CA . GLU A 1 78 ? -23.985 -35.649 -6.294 1.00 56.84 78 GLU A CA 1
ATOM 609 C C . GLU A 1 78 ? -22.942 -34.937 -7.164 1.00 56.84 78 GLU A C 1
ATOM 611 O O . GLU A 1 78 ? -23.306 -34.030 -7.920 1.00 56.84 78 GLU A O 1
ATOM 616 N N . GLN A 1 79 ? -21.682 -35.385 -7.147 1.00 50.38 79 GLN A N 1
ATOM 617 C CA . GLN A 1 79 ? -20.632 -34.850 -8.020 1.00 50.38 79 GLN A CA 1
ATOM 618 C C . GLN A 1 79 ? -20.920 -35.111 -9.504 1.00 50.38 79 GLN A C 1
ATOM 620 O O . GLN A 1 79 ? -20.809 -34.194 -10.322 1.00 50.38 79 GLN A O 1
ATOM 625 N N . GLU A 1 80 ? -21.383 -36.311 -9.861 1.00 59.59 80 GLU A N 1
ATOM 626 C CA . GLU A 1 80 ? -21.791 -36.631 -11.235 1.00 59.59 80 GLU A CA 1
ATOM 627 C C . GLU A 1 80 ? -22.991 -35.792 -11.697 1.00 59.59 80 GLU A C 1
ATOM 629 O O . GLU A 1 80 ? -23.045 -35.325 -12.841 1.00 59.59 80 GLU A O 1
ATOM 634 N N . LYS A 1 81 ? -23.958 -35.548 -10.803 1.00 63.22 81 LYS A N 1
ATOM 635 C CA . LYS A 1 81 ? -25.112 -34.685 -11.087 1.00 63.22 81 LYS A CA 1
ATOM 636 C C . LYS A 1 81 ? -24.679 -33.235 -11.323 1.00 63.22 81 LYS A C 1
ATOM 638 O O . LYS A 1 81 ? -25.189 -32.593 -12.246 1.00 63.22 81 LYS A O 1
ATOM 643 N N . LEU A 1 82 ? -23.714 -32.735 -10.546 1.00 53.06 82 LEU A N 1
ATOM 644 C CA . LEU A 1 82 ? -23.128 -31.404 -10.728 1.00 53.06 82 LEU A CA 1
ATOM 645 C C . LEU A 1 82 ? -22.356 -31.292 -12.050 1.00 53.06 82 LEU A C 1
ATOM 647 O O . LEU A 1 82 ? -22.502 -30.298 -12.763 1.00 53.06 82 LEU A O 1
ATOM 651 N N . ALA A 1 83 ? -21.589 -32.323 -12.416 1.00 52.06 83 ALA A N 1
ATOM 652 C CA . ALA A 1 83 ? -20.860 -32.370 -13.682 1.00 52.06 83 ALA A CA 1
ATOM 653 C C . ALA A 1 83 ? -21.816 -32.302 -14.888 1.00 52.06 83 ALA A C 1
ATOM 655 O O . ALA A 1 83 ? -21.596 -31.518 -15.815 1.00 52.06 83 ALA A O 1
ATOM 656 N N . LYS A 1 84 ? -22.942 -33.032 -14.838 1.00 60.50 84 LYS A N 1
ATOM 657 C CA . LYS A 1 84 ? -23.991 -32.997 -15.877 1.00 60.50 84 LYS A CA 1
ATOM 658 C C . LYS A 1 84 ? -24.693 -31.634 -15.973 1.00 60.50 84 LYS A C 1
ATOM 660 O O . LYS A 1 84 ? -25.012 -31.185 -17.076 1.00 60.50 84 LYS A O 1
ATOM 665 N N . LEU A 1 85 ? -24.920 -30.954 -14.846 1.00 57.19 85 LEU A N 1
ATOM 666 C CA . LEU A 1 85 ? -25.491 -29.599 -14.809 1.00 57.19 85 LEU A CA 1
ATOM 667 C C . LEU A 1 85 ? -24.535 -28.552 -15.400 1.00 57.19 85 LEU A C 1
ATOM 669 O O . LEU A 1 85 ? -24.966 -27.717 -16.197 1.00 57.19 85 LEU A O 1
ATOM 673 N N . ASN A 1 86 ? -23.241 -28.641 -15.085 1.00 48.84 86 ASN A N 1
ATOM 674 C CA . ASN A 1 86 ? -22.219 -27.737 -15.618 1.00 48.84 86 ASN A CA 1
ATOM 675 C C . ASN A 1 86 ? -22.005 -27.929 -17.128 1.00 48.84 86 ASN A C 1
ATOM 677 O O . ASN A 1 86 ? -21.898 -26.947 -17.861 1.00 48.84 86 ASN A O 1
ATOM 681 N N . ALA A 1 87 ? -22.046 -29.172 -17.620 1.00 51.00 87 ALA A N 1
ATOM 682 C CA . ALA A 1 87 ? -21.986 -29.462 -19.055 1.00 51.00 87 ALA A CA 1
ATOM 683 C C . ALA A 1 87 ? -23.205 -28.907 -19.824 1.00 51.00 87 ALA A C 1
ATOM 685 O O . ALA A 1 87 ? -23.070 -28.429 -20.952 1.00 51.00 87 ALA A O 1
ATOM 686 N N . LYS A 1 88 ? -24.401 -28.912 -19.211 1.00 53.59 88 LYS A N 1
ATOM 687 C CA . LYS A 1 88 ? -25.603 -28.271 -19.780 1.00 53.59 88 LYS A CA 1
ATOM 688 C C . LYS A 1 88 ? -25.523 -26.741 -19.772 1.00 53.59 88 LYS A C 1
ATOM 690 O O . LYS A 1 88 ? -26.016 -26.123 -20.712 1.00 53.59 88 LYS A O 1
ATOM 695 N N . ALA A 1 89 ? -24.911 -26.134 -18.754 1.00 44.91 89 ALA A N 1
ATOM 696 C CA . ALA A 1 89 ? -24.714 -24.684 -18.684 1.00 44.91 89 ALA A CA 1
ATOM 697 C C . ALA A 1 89 ? -23.725 -24.187 -19.755 1.00 44.91 89 ALA A C 1
ATOM 699 O O . ALA A 1 89 ? -24.030 -23.228 -20.460 1.00 44.91 89 ALA A O 1
ATOM 700 N N . ALA A 1 90 ? -22.619 -24.910 -19.970 1.00 40.00 90 ALA A N 1
ATOM 701 C CA . ALA A 1 90 ? -21.634 -24.592 -21.009 1.00 40.00 90 ALA A CA 1
ATOM 702 C C . ALA A 1 90 ? -22.219 -24.657 -22.436 1.00 40.00 90 ALA A C 1
ATOM 704 O O . ALA A 1 90 ? -21.881 -23.841 -23.287 1.00 40.00 90 ALA A O 1
ATOM 705 N N . LYS A 1 91 ? -23.166 -25.573 -22.696 1.00 43.44 91 LYS A N 1
ATOM 706 C CA . LYS A 1 91 ? -23.890 -25.642 -23.982 1.00 43.44 91 LYS A CA 1
ATOM 707 C C . LYS A 1 91 ? -24.899 -24.504 -24.193 1.00 43.44 91 LYS A C 1
ATOM 709 O O . LYS A 1 91 ? -25.295 -24.266 -25.330 1.00 43.44 91 LYS A O 1
ATOM 714 N N . LYS A 1 92 ? -25.328 -23.816 -23.129 1.00 42.84 92 LYS A N 1
ATOM 715 C CA . LYS A 1 92 ? -26.275 -22.689 -23.205 1.00 42.84 92 LYS A CA 1
ATOM 716 C C . LYS A 1 92 ? -25.574 -21.350 -23.460 1.00 42.84 92 LYS A C 1
ATOM 718 O O . LYS A 1 92 ? -26.147 -20.504 -24.133 1.00 42.84 92 LYS A O 1
ATOM 723 N N . GLU A 1 93 ? -24.337 -21.188 -22.988 1.00 39.16 93 GLU A N 1
ATOM 724 C CA . GLU A 1 93 ? -23.526 -19.980 -23.223 1.00 39.16 93 GLU A CA 1
ATOM 725 C C . GLU A 1 93 ? -22.989 -19.890 -24.668 1.00 39.16 93 GLU A C 1
ATOM 727 O O . GLU A 1 93 ? -22.791 -18.794 -25.175 1.00 39.16 93 GLU A O 1
ATOM 732 N N . GLY A 1 94 ? -22.865 -21.012 -25.390 1.00 36.03 94 GLY A N 1
ATOM 733 C CA . GLY A 1 94 ? -22.432 -21.036 -26.798 1.00 36.03 94 GLY A CA 1
ATOM 734 C C . GLY A 1 94 ? -23.470 -20.599 -27.848 1.00 36.03 94 GLY A C 1
ATOM 735 O O . GLY A 1 94 ? -23.213 -20.763 -29.036 1.00 36.03 94 GLY A O 1
ATOM 736 N N . LYS A 1 95 ? -24.651 -20.094 -27.452 1.00 35.78 95 LYS A N 1
ATOM 737 C CA . LYS A 1 95 ? -25.740 -19.701 -28.379 1.00 35.78 95 LYS A CA 1
ATOM 738 C C . LYS A 1 95 ? -26.300 -18.283 -28.175 1.00 35.78 95 LYS A C 1
ATOM 740 O O . LYS A 1 95 ? -27.279 -17.933 -28.825 1.00 35.78 95 LYS A O 1
ATOM 745 N N . GLN A 1 96 ? -25.697 -17.457 -27.318 1.00 33.53 96 GLN A N 1
ATOM 746 C CA . GLN A 1 96 ? -26.128 -16.069 -27.077 1.00 33.53 96 GLN A CA 1
ATOM 747 C C . GLN A 1 96 ? -24.948 -15.091 -27.133 1.00 33.53 96 GLN A C 1
ATOM 749 O O . GLN A 1 96 ? -24.583 -14.487 -26.134 1.00 33.53 96 GLN A O 1
ATOM 754 N N . THR A 1 97 ? -24.361 -14.919 -28.315 1.00 32.22 97 THR A N 1
ATOM 755 C CA . THR A 1 97 ? -23.586 -13.717 -28.665 1.00 32.22 97 THR A CA 1
ATOM 756 C C . THR A 1 97 ? -23.757 -13.456 -30.157 1.00 32.22 97 THR A C 1
ATOM 758 O O . THR A 1 97 ? -22.920 -13.837 -30.969 1.00 32.22 97 THR A O 1
ATOM 761 N N . ALA A 1 98 ? -24.883 -12.848 -30.518 1.00 31.31 98 ALA A N 1
ATOM 762 C CA . ALA A 1 98 ? -25.066 -12.173 -31.793 1.00 31.31 98 ALA A CA 1
ATOM 763 C C . ALA A 1 98 ? -25.883 -10.911 -31.505 1.00 31.31 98 ALA A C 1
ATOM 765 O O . ALA A 1 98 ? -27.032 -11.009 -31.081 1.00 31.31 98 ALA A O 1
ATOM 766 N N . GLY A 1 99 ? -25.254 -9.753 -31.696 1.00 31.41 99 GLY A N 1
ATOM 767 C CA . GLY A 1 99 ? -25.907 -8.448 -31.661 1.00 31.41 99 GLY A CA 1
ATOM 768 C C . GLY A 1 99 ? -25.805 -7.712 -30.330 1.00 31.41 99 GLY A C 1
ATOM 769 O O . GLY A 1 99 ? -26.751 -7.714 -29.560 1.00 31.41 99 GLY A O 1
ATOM 770 N N . GLU A 1 100 ? -24.686 -7.025 -30.109 1.00 29.44 100 GLU A N 1
ATOM 771 C CA . GLU A 1 100 ? -24.674 -5.707 -29.466 1.00 29.44 100 GLU A CA 1
ATOM 772 C C . GLU A 1 100 ? -23.382 -4.990 -29.886 1.00 29.44 100 GLU A C 1
ATOM 774 O O . GLU A 1 100 ? -22.277 -5.521 -29.786 1.00 29.44 100 GLU A O 1
ATOM 779 N N . THR A 1 101 ? -23.553 -3.820 -30.493 1.00 28.95 101 THR A N 1
ATOM 780 C CA . THR A 1 101 ? -22.536 -3.023 -31.182 1.00 28.95 101 THR A CA 1
ATOM 781 C C . THR A 1 101 ? -21.469 -2.495 -30.224 1.00 28.95 101 THR A C 1
ATOM 783 O O . THR A 1 101 ? -21.762 -1.701 -29.330 1.00 28.95 101 THR A O 1
ATOM 786 N N . ASN A 1 102 ? -20.220 -2.901 -30.460 1.00 29.44 102 ASN A N 1
ATOM 787 C CA . ASN A 1 102 ? -19.028 -2.378 -29.803 1.00 29.44 102 ASN A CA 1
ATOM 788 C C . ASN A 1 102 ? -18.789 -0.917 -30.208 1.00 29.44 102 ASN A C 1
ATOM 790 O O . ASN A 1 102 ? -18.621 -0.613 -31.387 1.00 29.44 102 ASN A O 1
ATOM 794 N N . LYS A 1 103 ? -18.669 -0.022 -29.224 1.00 29.05 103 LYS A N 1
ATOM 795 C CA . LYS A 1 103 ? -17.723 1.089 -29.358 1.00 29.05 103 LYS A CA 1
ATOM 796 C C . LYS A 1 103 ? -16.348 0.500 -29.069 1.00 29.05 103 LYS A C 1
ATOM 798 O O . LYS A 1 103 ? -16.078 0.116 -27.934 1.00 29.05 103 LYS A O 1
ATOM 803 N N . GLU A 1 104 ? -15.532 0.356 -30.105 1.00 27.62 104 GLU A N 1
ATOM 804 C CA . GLU A 1 104 ? -14.148 -0.093 -29.981 1.00 27.62 104 GLU A CA 1
ATOM 805 C C . GLU A 1 104 ? -13.362 0.897 -29.109 1.00 27.62 104 GLU A C 1
ATOM 807 O O . GLU A 1 104 ? -13.150 2.055 -29.469 1.00 27.62 104 GLU A O 1
ATOM 812 N N . GLU A 1 105 ? -12.959 0.442 -27.921 1.00 34.69 105 GLU A N 1
ATOM 813 C CA . GLU A 1 105 ? -11.870 1.067 -27.174 1.00 34.69 105 GLU A CA 1
ATOM 814 C C . GLU A 1 105 ? -10.553 0.771 -27.908 1.00 34.69 105 GLU A C 1
ATOM 816 O O . GLU A 1 105 ? -10.375 -0.348 -28.392 1.00 34.69 105 GLU A O 1
ATOM 821 N N . PRO A 1 106 ? -9.605 1.723 -27.982 1.00 31.88 106 PRO A N 1
ATOM 822 C CA . PRO A 1 106 ? -8.410 1.554 -28.795 1.00 31.88 106 PRO A CA 1
ATOM 823 C C . PRO A 1 106 ? -7.548 0.399 -28.265 1.00 31.88 106 PRO A C 1
ATOM 825 O O . PRO A 1 106 ? -6.949 0.481 -27.187 1.00 31.88 106 PRO A O 1
ATOM 828 N N . GLU A 1 107 ? -7.473 -0.684 -29.040 1.00 33.06 107 GLU A N 1
ATOM 829 C CA . GLU A 1 107 ? -6.534 -1.777 -28.816 1.00 33.06 107 GLU A CA 1
ATOM 830 C C . GLU A 1 107 ? -5.098 -1.268 -28.973 1.00 33.06 107 GLU A C 1
ATOM 832 O O . GLU A 1 107 ? -4.677 -0.774 -30.021 1.00 33.06 107 GLU A O 1
ATOM 837 N N . MET A 1 108 ? -4.302 -1.407 -27.914 1.00 43.31 108 MET A N 1
ATOM 838 C CA . MET A 1 108 ? -2.873 -1.140 -27.985 1.00 43.31 108 MET A CA 1
ATOM 839 C C . MET A 1 108 ? -2.179 -2.343 -28.627 1.00 43.31 108 MET A C 1
ATOM 841 O O . MET A 1 108 ? -1.931 -3.354 -27.970 1.00 43.31 108 MET A O 1
ATOM 845 N N . ASN A 1 109 ? -1.861 -2.209 -29.914 1.00 37.62 109 ASN A N 1
ATOM 846 C CA . ASN A 1 109 ? -1.159 -3.222 -30.691 1.00 37.62 109 ASN A CA 1
ATOM 847 C C . ASN A 1 109 ? 0.236 -3.523 -30.095 1.00 37.62 109 ASN A C 1
ATOM 849 O O . ASN A 1 109 ? 1.106 -2.649 -30.022 1.00 37.62 109 ASN A O 1
ATOM 853 N N . LEU A 1 110 ? 0.432 -4.772 -29.662 1.00 43.19 110 LEU A N 1
ATOM 854 C CA . LEU A 1 110 ? 1.651 -5.285 -29.025 1.00 43.19 110 LEU A CA 1
ATOM 855 C C . LEU A 1 110 ? 2.812 -5.515 -30.012 1.00 43.19 110 LEU A C 1
ATOM 857 O O . LEU A 1 110 ? 3.931 -5.753 -29.566 1.00 43.19 110 LEU A O 1
ATOM 861 N N . SER A 1 111 ? 2.595 -5.415 -31.330 1.00 36.38 111 SER A N 1
ATOM 862 C CA . SER A 1 111 ? 3.663 -5.587 -32.329 1.00 36.38 111 SER A CA 1
ATOM 863 C C . SER A 1 111 ? 4.635 -4.400 -32.429 1.00 36.38 111 SER A C 1
ATOM 865 O O . SER A 1 111 ? 5.703 -4.542 -33.011 1.00 36.38 111 SER A O 1
ATOM 867 N N . ARG A 1 112 ? 4.321 -3.247 -31.815 1.00 46.25 112 ARG A N 1
ATOM 868 C CA . ARG A 1 112 ? 5.158 -2.023 -31.819 1.00 46.25 112 ARG A CA 1
ATOM 869 C C . ARG A 1 112 ? 6.062 -1.858 -30.587 1.00 46.25 112 ARG A C 1
ATOM 871 O O . ARG A 1 112 ? 6.595 -0.780 -30.339 1.00 46.25 112 ARG A O 1
ATOM 878 N N . VAL A 1 113 ? 6.214 -2.902 -29.772 1.00 47.59 113 VAL A N 1
ATOM 879 C CA . VAL A 1 113 ? 6.967 -2.856 -28.501 1.00 47.59 113 VAL A CA 1
ATOM 880 C C . VAL A 1 113 ? 8.469 -2.579 -28.695 1.00 47.59 113 VAL A C 1
ATOM 882 O O . VAL A 1 113 ? 9.117 -2.116 -27.764 1.00 47.59 113 VAL A O 1
ATOM 885 N N . HIS A 1 114 ? 9.032 -2.819 -29.884 1.00 43.62 114 HIS A N 1
ATOM 886 C CA . HIS A 1 114 ? 10.454 -2.578 -30.180 1.00 43.62 114 HIS A CA 1
ATOM 887 C C . HIS A 1 114 ? 10.775 -1.178 -30.735 1.00 43.62 114 HIS A C 1
ATOM 889 O O . HIS A 1 114 ? 11.941 -0.889 -30.975 1.00 43.62 114 HIS A O 1
ATOM 895 N N . GLU A 1 115 ? 9.780 -0.296 -30.886 1.00 52.62 115 GLU A N 1
ATOM 896 C CA . GLU A 1 115 ? 9.960 1.060 -31.447 1.00 52.62 115 GLU A CA 1
ATOM 897 C C . GLU A 1 115 ? 9.698 2.196 -30.447 1.00 52.62 115 GLU A C 1
ATOM 899 O O . GLU A 1 115 ? 9.811 3.372 -30.792 1.00 52.62 115 GLU A O 1
ATOM 904 N N . ARG A 1 116 ? 9.316 1.893 -29.202 1.00 68.50 116 ARG A N 1
ATOM 905 C CA . ARG A 1 116 ? 8.999 2.945 -28.229 1.00 68.50 116 ARG A CA 1
ATOM 906 C C . ARG A 1 116 ? 10.278 3.470 -27.590 1.00 68.50 116 ARG A C 1
ATOM 908 O O . ARG A 1 116 ? 11.047 2.710 -27.015 1.00 68.50 116 ARG A O 1
ATOM 915 N N . SER A 1 117 ? 10.490 4.782 -27.663 1.00 85.31 117 SER A N 1
ATOM 916 C CA . SER A 1 117 ? 11.522 5.451 -26.873 1.00 85.31 117 SER A CA 1
ATOM 917 C C . SER A 1 117 ? 11.189 5.377 -25.381 1.00 85.31 117 SER A C 1
ATOM 919 O O . SER A 1 117 ? 10.031 5.202 -24.989 1.00 85.31 117 SER A O 1
ATOM 921 N N . GLU A 1 118 ? 12.206 5.552 -24.537 1.00 93.06 118 GLU A N 1
ATOM 922 C CA . GLU A 1 118 ? 12.004 5.675 -23.096 1.00 93.06 118 GLU A CA 1
ATOM 923 C C . GLU A 1 118 ? 10.991 6.801 -22.782 1.00 93.06 118 GLU A C 1
ATOM 925 O O . GLU A 1 118 ? 11.127 7.909 -23.309 1.00 93.06 118 GLU A O 1
ATOM 930 N N . PRO A 1 119 ? 9.964 6.545 -21.950 1.00 94.06 119 PRO A N 1
ATOM 931 C CA . PRO A 1 119 ? 9.001 7.571 -21.569 1.00 94.06 119 PRO A CA 1
ATOM 932 C C . PRO A 1 119 ? 9.633 8.671 -20.715 1.00 94.06 119 PRO A C 1
ATOM 934 O O . PRO A 1 119 ? 10.442 8.396 -19.831 1.00 94.06 119 PRO A O 1
ATOM 937 N N . MET A 1 120 ? 9.151 9.899 -20.890 1.00 95.56 120 MET A N 1
ATOM 938 C CA . MET A 1 120 ? 9.465 11.022 -20.008 1.00 95.56 120 MET A CA 1
ATOM 939 C C . MET A 1 120 ? 8.307 11.249 -19.029 1.00 95.56 120 MET A C 1
ATOM 941 O O . MET A 1 120 ? 7.191 11.560 -19.441 1.00 95.56 120 MET A O 1
ATOM 945 N N . VAL A 1 121 ? 8.560 11.090 -17.733 1.00 96.31 121 VAL A N 1
ATOM 946 C CA . VAL A 1 121 ? 7.569 11.249 -16.661 1.00 96.31 121 VAL A CA 1
ATOM 947 C C . VAL A 1 121 ? 7.461 12.721 -16.270 1.00 96.31 121 VAL A C 1
ATOM 949 O O . VAL A 1 121 ? 8.454 13.335 -15.876 1.00 96.31 121 VAL A O 1
ATOM 952 N N . ARG A 1 122 ? 6.253 13.293 -16.325 1.00 96.69 122 ARG A N 1
ATOM 953 C CA . ARG A 1 122 ? 5.965 14.665 -15.877 1.00 96.69 122 ARG A CA 1
ATOM 954 C C . ARG A 1 122 ? 5.557 14.657 -14.404 1.00 96.69 122 ARG A C 1
ATOM 956 O O . ARG A 1 122 ? 4.418 14.335 -14.060 1.00 96.69 122 ARG A O 1
ATOM 963 N N . VAL A 1 123 ? 6.480 15.019 -13.521 1.00 95.31 123 VAL A N 1
ATOM 964 C CA . VAL A 1 123 ? 6.289 15.030 -12.065 1.00 95.31 123 VAL A CA 1
ATOM 965 C C . VAL A 1 123 ? 5.952 16.440 -11.583 1.00 95.31 123 VAL A C 1
ATOM 967 O O . VAL A 1 123 ? 6.710 17.384 -11.812 1.00 95.31 123 VAL A O 1
ATOM 970 N N . MET A 1 124 ? 4.832 16.601 -10.879 1.00 94.69 124 MET A N 1
ATOM 971 C CA . MET A 1 124 ? 4.442 17.884 -10.283 1.00 94.69 124 MET A CA 1
ATOM 972 C C . MET A 1 124 ? 5.087 18.052 -8.903 1.00 94.69 124 MET A C 1
ATOM 974 O O . MET A 1 124 ? 4.657 17.441 -7.927 1.00 94.69 124 MET A O 1
ATOM 978 N N . MET A 1 125 ? 6.107 18.903 -8.806 1.00 91.25 125 MET A N 1
ATOM 979 C CA . MET A 1 125 ? 6.806 19.228 -7.560 1.00 91.25 125 MET A CA 1
ATOM 980 C C . MET A 1 125 ? 6.452 20.653 -7.124 1.00 91.25 125 MET A C 1
ATOM 982 O O . MET A 1 125 ? 6.847 21.637 -7.755 1.00 91.25 125 MET A O 1
ATOM 986 N N . GLY A 1 126 ? 5.683 20.777 -6.040 1.00 89.69 126 GLY A N 1
ATOM 987 C CA . GLY A 1 126 ? 5.120 22.063 -5.629 1.00 89.69 126 GLY A CA 1
ATOM 988 C C . GLY A 1 126 ? 4.137 22.581 -6.683 1.00 89.69 126 GLY A C 1
ATOM 989 O O . GLY A 1 126 ? 3.101 21.966 -6.906 1.00 89.69 126 GLY A O 1
ATOM 990 N N . ARG A 1 127 ? 4.470 23.701 -7.335 1.00 90.44 127 ARG A N 1
ATOM 991 C CA . ARG A 1 127 ? 3.686 24.296 -8.438 1.00 90.44 127 ARG A CA 1
ATOM 992 C C . ARG A 1 127 ? 4.363 24.157 -9.810 1.00 90.44 127 ARG A C 1
ATOM 994 O O . ARG A 1 127 ? 3.950 24.818 -10.756 1.00 90.44 127 ARG A O 1
ATOM 1001 N N . LYS A 1 128 ? 5.433 23.358 -9.916 1.00 94.69 128 LYS A N 1
ATOM 1002 C CA . LYS A 1 128 ? 6.236 23.206 -11.140 1.00 94.69 128 LYS A CA 1
ATOM 1003 C C . LYS A 1 128 ? 6.209 21.769 -11.649 1.00 94.69 128 LYS A C 1
ATOM 1005 O O . LYS A 1 128 ? 6.325 20.825 -10.867 1.00 94.69 128 LYS A O 1
ATOM 1010 N N . ILE A 1 129 ? 6.128 21.617 -12.966 1.00 95.75 129 ILE A N 1
ATOM 1011 C CA . ILE A 1 129 ? 6.207 20.322 -13.647 1.00 95.75 129 ILE A CA 1
ATOM 1012 C C . ILE A 1 129 ? 7.656 20.085 -14.069 1.00 95.75 129 ILE A C 1
ATOM 1014 O O . ILE A 1 129 ? 8.258 20.938 -14.715 1.00 95.75 129 ILE A O 1
ATOM 1018 N N . HIS A 1 130 ? 8.200 18.931 -13.693 1.00 94.44 130 HIS A N 1
ATOM 1019 C CA . HIS A 1 130 ? 9.531 18.476 -14.081 1.00 94.44 130 HIS A CA 1
ATOM 1020 C C . HIS A 1 130 ? 9.386 17.252 -14.973 1.00 94.44 130 HIS A C 1
ATOM 1022 O O . HIS A 1 130 ? 8.644 16.332 -14.636 1.00 94.44 130 HIS A O 1
ATOM 1028 N N . THR A 1 131 ? 10.099 17.235 -16.090 1.00 95.88 131 THR A N 1
ATOM 1029 C CA . THR A 1 131 ? 10.068 16.133 -17.053 1.00 95.88 131 THR A CA 1
ATOM 1030 C C . THR A 1 131 ? 11.345 15.317 -16.892 1.00 95.88 131 THR A C 1
ATOM 1032 O O . THR A 1 131 ? 12.433 15.851 -17.084 1.00 95.88 131 THR A O 1
ATOM 1035 N N . VAL A 1 132 ? 11.217 14.049 -16.499 1.00 95.56 132 VAL A N 1
ATOM 1036 C CA . VAL A 1 132 ? 12.341 13.187 -16.095 1.00 95.56 132 VAL A CA 1
ATOM 1037 C C . VAL A 1 132 ? 12.285 11.871 -16.880 1.00 95.56 132 VAL A C 1
ATOM 1039 O O . VAL A 1 132 ? 11.194 11.307 -16.980 1.00 95.56 132 VAL A O 1
ATOM 1042 N N . PRO A 1 133 ? 13.400 11.347 -17.423 1.00 95.88 133 PRO A N 1
ATOM 1043 C CA . PRO A 1 133 ? 13.420 10.014 -18.030 1.00 95.88 133 PRO A CA 1
ATOM 1044 C C . PRO A 1 133 ? 12.909 8.942 -17.060 1.00 95.88 133 PRO A C 1
ATOM 1046 O O . PRO A 1 133 ? 13.170 9.016 -15.857 1.00 95.88 133 PRO A O 1
ATOM 1049 N N . MET A 1 134 ? 12.169 7.950 -17.561 1.00 96.12 134 MET A N 1
ATOM 1050 C CA . MET A 1 134 ? 11.562 6.897 -16.739 1.00 96.12 134 MET A CA 1
ATOM 1051 C C . MET A 1 134 ? 12.580 6.209 -15.826 1.00 96.12 134 MET A C 1
ATOM 1053 O O . MET A 1 134 ? 12.319 6.047 -14.638 1.00 96.12 134 MET A O 1
ATOM 1057 N N . ASP A 1 135 ? 13.739 5.813 -16.338 1.00 94.19 135 ASP A N 1
ATOM 1058 C CA . ASP A 1 135 ? 14.718 5.070 -15.556 1.00 94.19 135 ASP A CA 1
ATOM 1059 C C . ASP A 1 135 ? 15.353 5.953 -14.459 1.00 94.19 135 ASP A C 1
ATOM 1061 O O . ASP A 1 135 ? 15.535 5.498 -13.325 1.00 94.19 135 ASP A O 1
ATOM 1065 N N . GLU A 1 136 ? 15.581 7.243 -14.735 1.00 95.44 136 GLU A N 1
ATOM 1066 C CA . GLU A 1 136 ? 16.005 8.216 -13.718 1.00 95.44 136 GLU A CA 1
ATOM 1067 C C . GLU A 1 136 ? 14.914 8.414 -12.649 1.00 95.44 136 GLU A C 1
ATOM 1069 O O . GLU A 1 136 ? 15.188 8.377 -11.442 1.00 95.44 136 GLU A O 1
ATOM 1074 N N . TYR A 1 137 ? 13.657 8.565 -13.073 1.00 96.81 137 TYR A N 1
ATOM 1075 C CA . TYR A 1 137 ? 12.513 8.661 -12.171 1.00 96.81 137 TYR A CA 1
ATOM 1076 C C . TYR A 1 137 ? 12.439 7.446 -11.235 1.00 96.81 137 TYR A C 1
ATOM 1078 O O . TYR A 1 137 ? 12.296 7.596 -10.018 1.00 96.81 137 TYR A O 1
ATOM 1086 N N . LEU A 1 138 ? 12.609 6.238 -11.777 1.00 97.19 138 LEU A N 1
ATOM 1087 C CA . LEU A 1 138 ? 12.541 4.993 -11.017 1.00 97.19 138 LEU A CA 1
ATOM 1088 C C . LEU A 1 138 ? 13.678 4.840 -10.013 1.00 97.19 138 LEU A C 1
ATOM 1090 O O . LEU A 1 138 ? 13.414 4.396 -8.896 1.00 97.19 138 LEU A O 1
ATOM 1094 N N . ALA A 1 139 ? 14.907 5.241 -10.347 1.00 96.31 139 ALA A N 1
ATOM 1095 C CA . ALA A 1 139 ? 16.001 5.265 -9.373 1.00 96.31 139 ALA A CA 1
ATOM 1096 C C . ALA A 1 139 ? 15.648 6.176 -8.182 1.00 96.31 139 ALA A C 1
ATOM 1098 O O . ALA A 1 139 ? 15.800 5.787 -7.019 1.00 96.31 139 ALA A O 1
ATOM 1099 N N . GLY A 1 140 ? 15.061 7.344 -8.474 1.00 95.25 140 GLY A N 1
ATOM 1100 C CA . GLY A 1 140 ? 14.571 8.282 -7.467 1.00 95.25 140 GLY A CA 1
ATOM 1101 C C . GLY A 1 140 ? 13.423 7.738 -6.614 1.00 95.25 140 GLY A C 1
ATOM 1102 O O . GLY A 1 140 ? 13.341 8.064 -5.430 1.00 95.25 140 GLY A O 1
ATOM 1103 N N . VAL A 1 141 ? 12.549 6.900 -7.177 1.00 95.44 141 VAL A N 1
ATOM 1104 C CA . VAL A 1 141 ? 11.477 6.222 -6.429 1.00 95.44 141 VAL A CA 1
ATOM 1105 C C . VAL A 1 141 ? 12.040 5.105 -5.550 1.00 95.44 141 VAL A C 1
ATOM 1107 O O . VAL A 1 141 ? 11.784 5.077 -4.348 1.00 95.44 141 VAL A O 1
ATOM 1110 N N . ILE A 1 142 ? 12.844 4.197 -6.111 1.00 94.50 142 ILE A N 1
ATOM 1111 C CA . ILE A 1 142 ? 13.356 3.022 -5.388 1.00 94.50 142 ILE A CA 1
ATOM 1112 C C . ILE A 1 142 ? 14.171 3.447 -4.169 1.00 94.50 142 ILE A C 1
ATOM 1114 O O . ILE A 1 142 ? 13.963 2.885 -3.096 1.00 94.50 142 ILE A O 1
ATOM 1118 N N . GLY A 1 143 ? 15.031 4.463 -4.296 1.00 90.62 143 GLY A N 1
ATOM 1119 C CA . GLY A 1 143 ? 15.861 4.935 -3.183 1.00 90.62 143 GLY A CA 1
ATOM 1120 C C . GLY A 1 143 ? 15.074 5.518 -2.003 1.00 90.62 143 GLY A C 1
ATOM 1121 O O . GLY A 1 143 ? 15.613 5.625 -0.905 1.00 90.62 143 GLY A O 1
ATOM 1122 N N . ASN A 1 144 ? 13.795 5.861 -2.199 1.00 89.12 144 ASN A N 1
ATOM 1123 C CA . ASN A 1 144 ? 12.904 6.333 -1.133 1.00 89.12 144 ASN A CA 1
ATOM 1124 C C . ASN A 1 144 ? 11.923 5.267 -0.632 1.00 89.12 144 ASN A C 1
ATOM 1126 O O . ASN A 1 144 ? 11.374 5.414 0.458 1.00 89.12 144 ASN A O 1
ATOM 1130 N N . GLU A 1 145 ? 11.708 4.206 -1.405 1.00 87.38 145 GLU A N 1
ATOM 1131 C CA . GLU A 1 145 ? 10.769 3.125 -1.092 1.00 87.38 145 GLU A CA 1
ATOM 1132 C C . GLU A 1 145 ? 11.459 1.917 -0.446 1.00 87.38 145 GLU A C 1
ATOM 1134 O O . GLU A 1 145 ? 10.886 1.237 0.406 1.00 87.38 145 GLU A O 1
ATOM 1139 N N . MET A 1 146 ? 12.706 1.640 -0.831 1.00 92.31 146 MET A N 1
ATOM 1140 C CA . MET A 1 146 ? 13.495 0.516 -0.337 1.00 92.31 146 MET A CA 1
ATOM 1141 C C . MET A 1 146 ? 14.909 0.957 0.016 1.00 92.31 146 MET A C 1
ATOM 1143 O O . MET A 1 146 ? 15.501 1.830 -0.609 1.00 92.31 146 MET A O 1
ATOM 1147 N N . ASN A 1 147 ? 15.496 0.302 1.016 1.00 92.25 147 ASN A N 1
ATOM 1148 C CA . ASN A 1 147 ? 16.905 0.504 1.320 1.00 92.25 147 ASN A CA 1
ATOM 1149 C C . ASN A 1 147 ? 17.751 -0.123 0.198 1.00 92.25 147 ASN A C 1
ATOM 1151 O O . ASN A 1 147 ? 17.624 -1.316 -0.072 1.00 92.25 147 ASN A O 1
ATOM 1155 N N . ALA A 1 148 ? 18.636 0.668 -0.413 1.00 92.88 148 ALA A N 1
ATOM 1156 C CA . ALA A 1 148 ? 19.489 0.252 -1.528 1.00 92.88 148 ALA A CA 1
ATOM 1157 C C . ALA A 1 148 ? 20.421 -0.938 -1.210 1.00 92.88 148 ALA A C 1
ATOM 1159 O O . ALA A 1 148 ? 20.933 -1.566 -2.123 1.00 92.88 148 ALA A O 1
ATOM 1160 N N . ARG A 1 149 ? 20.624 -1.288 0.068 1.00 93.44 149 ARG A N 1
ATOM 1161 C CA . ARG A 1 149 ? 21.381 -2.481 0.498 1.00 93.44 149 ARG A CA 1
ATOM 1162 C C . ARG A 1 149 ? 20.541 -3.761 0.548 1.00 93.44 149 ARG A C 1
ATOM 1164 O O . ARG A 1 149 ? 21.026 -4.801 0.988 1.00 93.44 149 ARG A O 1
ATOM 1171 N N . TRP A 1 150 ? 19.253 -3.697 0.213 1.00 96.50 150 TRP A N 1
ATOM 1172 C CA . TRP A 1 150 ? 18.418 -4.895 0.136 1.00 96.50 150 TRP A CA 1
ATOM 1173 C C . TRP A 1 150 ? 18.836 -5.786 -1.041 1.00 96.50 150 TRP A C 1
ATOM 1175 O O . TRP A 1 150 ? 19.476 -5.307 -1.973 1.00 96.50 150 TRP A O 1
ATOM 1185 N N . PRO A 1 151 ? 18.480 -7.085 -1.017 1.00 98.38 151 PRO A N 1
ATOM 1186 C CA . PRO A 1 151 ? 18.868 -8.012 -2.072 1.00 98.38 151 PRO A CA 1
ATOM 1187 C C . PRO A 1 151 ? 18.460 -7.520 -3.464 1.00 98.38 151 PRO A C 1
ATOM 1189 O O . PRO A 1 151 ? 17.329 -7.065 -3.656 1.00 98.38 151 PRO A O 1
ATOM 1192 N N . LEU A 1 152 ? 19.359 -7.689 -4.436 1.00 98.50 152 LEU A N 1
ATOM 1193 C CA . LEU A 1 152 ? 19.200 -7.223 -5.817 1.00 98.50 152 LEU A CA 1
ATOM 1194 C C . LEU A 1 152 ? 17.843 -7.607 -6.425 1.00 98.50 152 LEU A C 1
ATOM 1196 O O . LEU A 1 152 ? 17.159 -6.776 -7.015 1.00 98.50 152 LEU A O 1
ATOM 1200 N N . GLU A 1 153 ? 17.417 -8.857 -6.241 1.00 98.75 153 GLU A N 1
ATOM 1201 C CA . GLU A 1 153 ? 16.164 -9.367 -6.808 1.00 98.75 153 GLU A CA 1
ATOM 1202 C C . GLU A 1 153 ? 14.914 -8.701 -6.203 1.00 98.75 153 GLU A C 1
ATOM 1204 O O . GLU A 1 153 ? 13.893 -8.568 -6.878 1.00 98.75 153 GLU A O 1
ATOM 1209 N N . ALA A 1 154 ? 14.992 -8.203 -4.965 1.00 98.56 154 ALA A N 1
ATOM 1210 C CA . ALA A 1 154 ? 13.918 -7.412 -4.371 1.00 98.56 154 ALA A CA 1
ATOM 1211 C C . ALA A 1 154 ? 13.864 -6.001 -4.982 1.00 98.56 154 ALA A C 1
ATOM 1213 O O . ALA A 1 154 ? 12.777 -5.507 -5.283 1.00 98.56 154 ALA A O 1
ATOM 1214 N N . LEU A 1 155 ? 15.026 -5.379 -5.216 1.00 98.56 155 LEU A N 1
ATOM 1215 C CA . LEU A 1 155 ? 15.114 -4.064 -5.856 1.00 98.56 155 LEU A CA 1
ATOM 1216 C C . LEU A 1 155 ? 14.652 -4.116 -7.323 1.00 98.56 155 LEU A C 1
ATOM 1218 O O . LEU A 1 155 ? 13.887 -3.255 -7.749 1.00 98.56 155 LEU A O 1
ATOM 1222 N N . LYS A 1 156 ? 15.014 -5.169 -8.070 1.00 98.81 156 LYS A N 1
ATOM 1223 C CA . LYS A 1 156 ? 14.492 -5.426 -9.426 1.00 98.81 156 LYS A CA 1
ATOM 1224 C C . LYS A 1 156 ? 12.970 -5.594 -9.435 1.00 98.81 156 LYS A C 1
ATOM 1226 O O . LYS A 1 156 ? 12.293 -5.030 -10.293 1.00 98.81 156 LYS A O 1
ATOM 1231 N N . ALA A 1 157 ? 12.407 -6.331 -8.471 1.00 98.69 157 ALA A N 1
ATOM 1232 C CA . ALA A 1 157 ? 10.955 -6.489 -8.364 1.00 98.69 157 ALA A CA 1
ATOM 1233 C C . ALA A 1 157 ? 10.263 -5.136 -8.128 1.00 98.69 157 ALA A C 1
ATOM 1235 O O . ALA A 1 157 ? 9.255 -4.832 -8.767 1.00 98.69 157 ALA A O 1
ATOM 1236 N N . GLN A 1 158 ? 10.832 -4.292 -7.266 1.00 98.44 158 GLN A N 1
ATOM 1237 C CA . GLN A 1 158 ? 10.330 -2.940 -7.041 1.00 98.44 158 GLN A CA 1
ATOM 1238 C C . GLN A 1 158 ? 10.476 -2.045 -8.270 1.00 98.44 158 GLN A C 1
ATOM 1240 O O . GLN A 1 158 ? 9.549 -1.292 -8.546 1.00 98.44 158 GLN A O 1
ATOM 1245 N N . ALA A 1 159 ? 11.570 -2.142 -9.030 1.00 98.31 159 ALA A N 1
ATOM 1246 C CA . ALA A 1 159 ? 11.754 -1.378 -10.263 1.00 98.31 159 ALA A CA 1
ATOM 1247 C C . ALA A 1 159 ? 10.633 -1.661 -11.274 1.00 98.31 159 ALA A C 1
ATOM 1249 O O . ALA A 1 159 ? 9.995 -0.737 -11.772 1.00 98.31 159 ALA A O 1
ATOM 1250 N N . VAL A 1 160 ? 10.320 -2.939 -11.506 1.00 98.69 160 VAL A N 1
ATOM 1251 C CA . VAL A 1 160 ? 9.241 -3.349 -12.420 1.00 98.69 160 VAL A CA 1
ATOM 1252 C C . VAL A 1 160 ? 7.862 -2.930 -11.897 1.00 98.69 160 VAL A C 1
ATOM 1254 O O . VAL A 1 160 ? 7.036 -2.431 -12.667 1.00 98.69 160 VAL A O 1
ATOM 1257 N N . ALA A 1 161 ? 7.596 -3.086 -10.595 1.00 98.31 161 ALA A N 1
ATOM 1258 C CA . ALA A 1 161 ? 6.341 -2.637 -9.989 1.00 98.31 161 ALA A CA 1
ATOM 1259 C C . ALA A 1 161 ? 6.177 -1.109 -10.091 1.00 9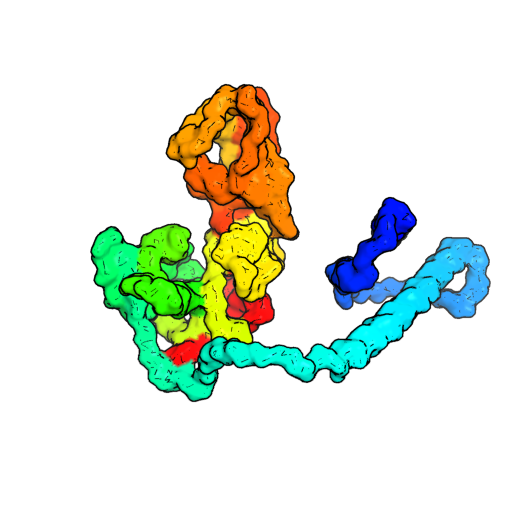8.31 161 ALA A C 1
ATOM 1261 O O . ALA A 1 161 ? 5.142 -0.626 -10.548 1.00 98.31 161 ALA A O 1
ATOM 1262 N N . ALA A 1 162 ? 7.219 -0.348 -9.753 1.00 97.94 162 ALA A N 1
ATOM 1263 C CA . ALA A 1 162 ? 7.217 1.106 -9.829 1.00 97.94 162 ALA A CA 1
ATOM 1264 C C . ALA A 1 162 ? 7.055 1.608 -11.272 1.00 97.94 162 ALA A C 1
ATOM 1266 O O . ALA A 1 162 ? 6.237 2.494 -11.503 1.00 97.94 162 ALA A O 1
ATOM 1267 N N . ARG A 1 163 ? 7.735 0.991 -12.249 1.00 98.06 163 ARG A N 1
ATOM 1268 C CA . ARG A 1 163 ? 7.587 1.309 -13.681 1.00 98.06 163 ARG A CA 1
ATOM 1269 C C . ARG A 1 163 ? 6.161 1.095 -14.165 1.00 98.06 163 ARG A C 1
ATOM 1271 O O . ARG A 1 163 ? 5.604 1.933 -14.866 1.00 98.06 163 ARG A O 1
ATOM 1278 N N . SER A 1 164 ? 5.555 -0.016 -13.757 1.00 97.62 164 SER A N 1
ATOM 1279 C CA . SER A 1 164 ? 4.176 -0.349 -14.125 1.00 97.62 164 SER A CA 1
ATOM 1280 C C . SER A 1 164 ? 3.177 0.645 -13.530 1.00 97.62 164 SER A C 1
ATOM 1282 O O . SER A 1 164 ? 2.254 1.076 -14.217 1.00 97.62 164 SER A O 1
ATOM 1284 N N . TYR A 1 165 ? 3.381 1.047 -12.270 1.00 97.19 165 TYR A N 1
ATOM 1285 C CA . TYR A 1 165 ? 2.564 2.070 -11.616 1.00 97.19 165 TYR A CA 1
ATOM 1286 C C . TYR A 1 165 ? 2.691 3.431 -12.316 1.00 97.19 165 TYR A C 1
ATOM 1288 O O . TYR A 1 165 ? 1.669 4.033 -12.646 1.00 97.19 165 TYR A O 1
ATOM 1296 N N . ALA A 1 166 ? 3.918 3.874 -12.606 1.00 96.94 166 ALA A N 1
ATOM 1297 C CA . ALA A 1 166 ? 4.187 5.136 -13.289 1.00 96.94 166 ALA A CA 1
ATOM 1298 C C . ALA A 1 166 ? 3.568 5.172 -14.693 1.00 96.94 166 ALA A C 1
ATOM 1300 O O . ALA A 1 166 ? 2.815 6.089 -15.007 1.00 96.94 166 ALA A O 1
ATOM 1301 N N . LEU A 1 167 ? 3.787 4.134 -15.509 1.00 96.25 167 LEU A N 1
ATOM 1302 C CA . LEU A 1 167 ? 3.197 4.037 -16.849 1.00 96.25 167 LEU A CA 1
ATOM 1303 C C . LEU A 1 167 ? 1.668 4.014 -16.817 1.00 96.25 167 LEU A C 1
ATOM 1305 O O . LEU A 1 167 ? 1.024 4.675 -17.630 1.00 96.25 167 LEU A O 1
ATOM 1309 N N . TYR A 1 168 ? 1.067 3.295 -15.865 1.00 95.50 168 TYR A N 1
ATOM 1310 C CA . TYR A 1 168 ? -0.381 3.341 -15.673 1.00 95.50 168 TYR A CA 1
ATOM 1311 C C . TYR A 1 168 ? -0.858 4.762 -15.320 1.00 95.50 168 TYR A C 1
ATOM 1313 O O . TYR A 1 168 ? -1.858 5.231 -15.866 1.00 95.50 168 TYR A O 1
ATOM 1321 N N . GLY A 1 169 ? -0.138 5.454 -14.430 1.00 93.69 169 GLY A N 1
ATOM 1322 C CA . GLY A 1 169 ? -0.400 6.843 -14.046 1.00 93.69 169 GLY A CA 1
ATOM 1323 C C . GLY A 1 169 ? -0.335 7.807 -15.230 1.00 93.69 169 GLY A C 1
ATOM 1324 O O . GLY A 1 169 ? -1.271 8.578 -15.427 1.00 93.69 169 GLY A O 1
ATOM 1325 N N . MET A 1 170 ? 0.697 7.694 -16.071 1.00 94.56 170 MET A N 1
ATOM 1326 C CA . MET A 1 170 ? 0.867 8.487 -17.296 1.00 94.56 170 MET A CA 1
ATOM 1327 C C . MET A 1 170 ? -0.302 8.294 -18.270 1.00 94.56 170 MET A C 1
ATOM 1329 O O . MET A 1 170 ? -0.925 9.268 -18.691 1.00 94.56 170 MET A O 1
ATOM 1333 N N . LEU A 1 171 ? -0.666 7.042 -18.573 1.00 92.81 171 LEU A N 1
ATOM 1334 C CA . LEU A 1 171 ? -1.791 6.737 -19.469 1.00 92.81 171 LEU A CA 1
ATOM 1335 C C . LEU A 1 171 ? -3.114 7.285 -18.918 1.00 92.81 171 LEU A C 1
ATOM 1337 O O . LEU A 1 171 ? -3.929 7.841 -19.655 1.00 92.81 171 LEU A O 1
ATOM 1341 N N . LYS A 1 172 ? -3.320 7.174 -17.601 1.00 91.81 172 LYS A N 1
ATOM 1342 C CA . LYS A 1 172 ? -4.494 7.731 -16.926 1.00 91.81 172 LYS A CA 1
ATOM 1343 C C . LYS A 1 172 ? -4.490 9.261 -16.945 1.00 91.81 172 LYS A C 1
ATOM 1345 O O . LYS A 1 172 ? -5.548 9.862 -17.110 1.00 91.81 172 LYS A O 1
ATOM 1350 N N . ALA A 1 173 ? -3.346 9.906 -16.744 1.00 91.62 173 ALA A N 1
ATOM 1351 C CA . ALA A 1 173 ? -3.224 11.359 -16.781 1.00 91.62 173 ALA A CA 1
ATOM 1352 C C . ALA A 1 173 ? -3.531 11.899 -18.182 1.00 91.62 173 ALA A C 1
ATOM 1354 O O . ALA A 1 173 ? -4.338 12.821 -18.306 1.00 91.62 173 ALA A O 1
ATOM 1355 N N . GLN A 1 174 ? -2.977 11.264 -19.217 1.00 90.75 174 GLN A N 1
ATOM 1356 C CA . GLN A 1 174 ? -3.247 11.582 -20.617 1.00 90.75 174 GLN A CA 1
ATOM 1357 C C . GLN A 1 174 ? -4.736 11.445 -20.954 1.00 90.75 174 GLN A C 1
ATOM 1359 O O . GLN A 1 174 ? -5.325 12.385 -21.480 1.00 90.75 174 GLN A O 1
ATOM 1364 N N . GLY A 1 175 ? -5.370 10.326 -20.585 1.00 89.94 175 GLY A N 1
ATOM 1365 C CA . GLY A 1 175 ? -6.803 10.116 -20.823 1.00 89.94 175 GLY A CA 1
ATOM 1366 C C . GLY A 1 175 ? -7.715 11.116 -20.100 1.00 89.94 175 GLY A C 1
ATOM 1367 O O . GLY A 1 175 ? -8.826 11.362 -20.551 1.00 89.94 175 GLY A O 1
ATOM 1368 N N . ASN A 1 176 ? -7.241 11.725 -19.007 1.00 91.81 176 ASN A N 1
ATOM 1369 C CA . ASN A 1 176 ? -7.967 12.756 -18.257 1.00 91.81 176 ASN A CA 1
ATOM 1370 C C . ASN A 1 176 ? -7.559 14.194 -18.636 1.00 91.81 176 ASN A C 1
ATOM 1372 O O . ASN A 1 176 ? -7.966 15.130 -17.951 1.00 91.81 176 ASN A O 1
ATOM 1376 N N . GLY A 1 177 ? -6.706 14.387 -19.649 1.00 91.44 177 GLY A N 1
ATOM 1377 C CA . GLY A 1 177 ? -6.233 15.716 -20.058 1.00 91.44 177 GLY A CA 1
ATOM 1378 C C . GLY A 1 177 ? -5.376 16.438 -19.009 1.00 91.44 177 GLY A C 1
ATOM 1379 O O . GLY A 1 177 ? -5.303 17.665 -19.004 1.00 91.44 177 GLY A O 1
ATOM 1380 N N . ARG A 1 178 ? -4.733 15.708 -18.088 1.00 91.88 178 ARG A N 1
ATOM 1381 C CA . ARG A 1 178 ? -3.875 16.310 -17.055 1.00 91.88 178 ARG A CA 1
ATOM 1382 C C . ARG A 1 178 ? -2.533 16.756 -17.637 1.00 91.88 178 ARG A C 1
ATOM 1384 O O . ARG A 1 178 ? -1.897 16.041 -18.412 1.00 91.88 178 ARG A O 1
ATOM 1391 N N . SER A 1 179 ? -2.057 17.911 -17.172 1.00 92.50 179 SER A N 1
ATOM 1392 C CA . SER A 1 179 ? -0.753 18.475 -17.551 1.00 92.50 179 SER A CA 1
ATOM 1393 C C . SER A 1 179 ? 0.447 17.732 -16.950 1.00 92.50 179 SER A C 1
ATOM 1395 O O . SER A 1 179 ? 1.566 17.894 -17.431 1.00 92.50 179 SER A O 1
ATOM 1397 N N . PHE A 1 180 ? 0.227 16.899 -15.929 1.00 93.62 180 PHE A N 1
ATOM 1398 C CA . PHE A 1 180 ? 1.256 16.127 -15.235 1.00 93.62 180 PHE A CA 1
ATOM 1399 C C . PHE A 1 180 ? 0.786 14.702 -14.936 1.00 93.62 180 PHE A C 1
ATOM 1401 O O . PHE A 1 180 ? -0.415 14.452 -14.771 1.00 93.62 180 PHE A O 1
ATOM 1408 N N . ASP A 1 181 ? 1.753 13.799 -14.797 1.00 93.19 181 ASP A N 1
ATOM 1409 C CA . ASP A 1 181 ? 1.532 12.363 -14.651 1.00 93.19 181 ASP A CA 1
ATOM 1410 C C . ASP A 1 181 ? 1.491 11.939 -13.180 1.00 93.19 181 ASP A C 1
ATOM 1412 O O . ASP A 1 181 ? 0.559 11.253 -12.768 1.00 93.19 181 ASP A O 1
ATOM 1416 N N . MET A 1 182 ? 2.468 12.389 -12.381 1.00 93.50 182 MET A N 1
ATOM 1417 C CA . MET A 1 182 ? 2.732 11.860 -11.035 1.00 93.50 182 MET A CA 1
ATOM 1418 C C . MET A 1 182 ? 2.956 12.963 -9.992 1.00 93.50 182 MET A C 1
ATOM 1420 O O . MET A 1 182 ? 3.563 13.998 -10.278 1.00 93.50 182 MET A O 1
ATOM 1424 N N . LEU A 1 183 ? 2.525 12.716 -8.754 1.00 91.75 183 LEU A N 1
ATOM 1425 C CA . LEU A 1 183 ? 2.898 13.484 -7.563 1.00 91.75 183 LEU A CA 1
ATOM 1426 C C . LEU A 1 183 ? 4.058 12.796 -6.816 1.00 91.75 183 LEU A C 1
ATOM 1428 O O . LEU A 1 183 ? 4.019 11.586 -6.615 1.00 91.75 183 LEU A O 1
ATOM 1432 N N . PRO A 1 184 ? 5.056 13.533 -6.298 1.00 88.81 184 PRO A N 1
ATOM 1433 C CA . PRO A 1 184 ? 6.198 12.979 -5.562 1.00 88.81 184 PRO A CA 1
ATOM 1434 C C . PRO A 1 184 ? 5.843 12.676 -4.091 1.00 88.81 184 PRO A C 1
ATOM 1436 O O . PRO A 1 184 ? 6.612 12.963 -3.174 1.00 88.81 184 PRO A O 1
ATOM 1439 N N . THR A 1 185 ? 4.636 12.174 -3.833 1.00 86.94 185 THR A N 1
ATOM 1440 C CA . THR A 1 185 ? 4.089 11.982 -2.481 1.00 86.94 185 THR A CA 1
ATOM 1441 C C . THR A 1 185 ? 3.438 10.611 -2.353 1.00 86.94 185 THR A C 1
ATOM 1443 O O . THR A 1 185 ? 3.295 9.891 -3.335 1.00 86.94 185 THR A O 1
ATOM 1446 N N . GLN A 1 186 ? 2.967 10.274 -1.151 1.00 79.69 186 GLN A N 1
ATOM 1447 C CA . GLN A 1 186 ? 2.206 9.044 -0.894 1.00 79.69 186 GLN A CA 1
ATOM 1448 C C . GLN A 1 186 ? 0.884 8.952 -1.680 1.00 79.69 186 GLN A C 1
ATOM 1450 O O . GLN A 1 186 ? 0.262 7.893 -1.674 1.00 79.69 186 GLN A O 1
ATOM 1455 N N . ALA A 1 187 ? 0.434 10.042 -2.319 1.00 79.75 187 ALA A N 1
ATOM 1456 C CA . ALA A 1 187 ? -0.694 9.998 -3.245 1.00 79.75 187 ALA A CA 1
ATOM 1457 C C . ALA A 1 187 ? -0.371 9.183 -4.510 1.00 79.75 187 ALA A C 1
ATOM 1459 O O . ALA A 1 187 ? -1.261 8.517 -5.030 1.00 79.75 187 ALA A O 1
ATOM 1460 N N . ASP A 1 188 ? 0.892 9.209 -4.955 1.00 86.69 188 ASP A N 1
ATOM 1461 C CA . ASP A 1 188 ? 1.401 8.389 -6.053 1.00 86.69 188 ASP A CA 1
ATOM 1462 C C . ASP A 1 188 ? 2.663 7.633 -5.602 1.00 86.69 188 ASP A C 1
ATOM 1464 O O . ASP A 1 188 ? 2.550 6.608 -4.934 1.00 86.69 188 ASP A O 1
ATOM 1468 N N . GLN A 1 189 ? 3.861 8.122 -5.939 1.00 88.50 189 GLN A N 1
ATOM 1469 C CA . GLN A 1 189 ? 5.131 7.500 -5.554 1.00 88.50 189 GLN A CA 1
ATOM 1470 C C . GLN A 1 189 ? 6.092 8.565 -5.035 1.00 88.50 189 GLN A C 1
ATOM 1472 O O . GLN A 1 189 ? 6.198 9.656 -5.600 1.00 88.50 189 GLN A O 1
ATOM 1477 N N . VAL A 1 190 ? 6.820 8.258 -3.961 1.00 88.44 190 VAL A N 1
ATOM 1478 C CA . VAL A 1 190 ? 7.771 9.212 -3.383 1.00 88.44 190 VAL A CA 1
ATOM 1479 C C . VAL A 1 190 ? 9.015 9.283 -4.265 1.00 88.44 190 VAL A C 1
ATOM 1481 O O . VAL A 1 190 ? 9.882 8.419 -4.207 1.00 88.44 190 VAL A O 1
ATOM 1484 N N . PHE A 1 191 ? 9.110 10.339 -5.068 1.00 90.88 191 PHE A N 1
ATOM 1485 C CA . PHE A 1 191 ? 10.268 10.628 -5.910 1.00 90.88 191 PHE A CA 1
ATOM 1486 C C . PHE A 1 191 ? 11.153 11.701 -5.265 1.00 90.88 191 PHE A C 1
ATOM 1488 O O . PHE A 1 191 ? 10.659 12.761 -4.870 1.00 90.88 191 PHE A O 1
ATOM 1495 N N . ARG A 1 192 ? 12.471 11.461 -5.193 1.00 88.06 192 ARG A N 1
ATOM 1496 C CA . ARG A 1 192 ? 13.458 12.495 -4.841 1.00 88.06 192 ARG A CA 1
ATOM 1497 C C . ARG A 1 192 ? 14.624 12.517 -5.821 1.00 88.06 192 ARG A C 1
ATOM 1499 O O . ARG A 1 192 ? 15.296 11.508 -6.012 1.00 88.06 192 ARG A O 1
ATOM 1506 N N . VAL A 1 193 ? 14.934 13.716 -6.313 1.00 87.56 193 VAL A N 1
ATOM 1507 C CA . VAL A 1 193 ? 16.021 13.995 -7.271 1.00 87.56 193 VAL A CA 1
ATOM 1508 C C . VAL A 1 193 ? 17.398 13.558 -6.757 1.00 87.56 193 VAL A C 1
ATOM 1510 O O . VAL A 1 193 ? 18.248 13.139 -7.527 1.00 87.56 193 VAL A O 1
ATOM 1513 N N . ARG A 1 194 ? 17.655 13.616 -5.444 1.00 88.94 194 ARG A N 1
ATOM 1514 C CA . ARG A 1 194 ? 18.944 13.155 -4.901 1.00 88.94 194 ARG A CA 1
ATOM 1515 C C . ARG A 1 194 ? 19.173 11.663 -5.162 1.00 88.94 194 ARG A C 1
ATOM 1517 O O . ARG A 1 194 ? 20.270 11.272 -5.538 1.00 88.94 194 ARG A O 1
ATOM 1524 N N . GLU A 1 195 ? 18.137 10.850 -4.969 1.00 88.25 195 GLU A N 1
ATOM 1525 C CA . GLU A 1 195 ? 18.234 9.396 -5.126 1.00 88.25 195 GLU A CA 1
ATOM 1526 C C . GLU A 1 195 ? 18.244 8.975 -6.604 1.00 88.25 195 GLU A C 1
ATOM 1528 O O . GLU A 1 195 ? 18.778 7.917 -6.930 1.00 88.25 195 GLU A O 1
ATOM 1533 N N . SER A 1 196 ? 17.735 9.818 -7.517 1.00 88.94 196 SER A N 1
ATOM 1534 C CA . SER A 1 196 ? 17.754 9.536 -8.962 1.00 88.94 196 SER A CA 1
ATOM 1535 C C . SER A 1 196 ? 19.164 9.476 -9.553 1.00 88.94 196 SER A C 1
ATOM 1537 O O . SER A 1 196 ? 19.372 8.859 -10.596 1.00 88.94 196 SER A O 1
ATOM 1539 N N . LYS A 1 197 ? 20.147 10.056 -8.853 1.00 92.12 197 LYS A N 1
ATOM 1540 C CA . LYS A 1 197 ? 21.568 10.074 -9.229 1.00 92.12 197 LYS A CA 1
ATOM 1541 C C . LYS A 1 197 ? 22.385 8.924 -8.630 1.00 92.12 197 LYS A C 1
ATOM 1543 O O . LYS A 1 197 ? 23.602 8.909 -8.780 1.00 92.12 197 LYS A O 1
ATOM 1548 N N . ASN A 1 198 ? 21.760 7.984 -7.918 1.00 93.50 198 ASN A N 1
ATOM 1549 C CA . ASN A 1 198 ? 22.472 6.850 -7.336 1.00 93.50 198 ASN A CA 1
ATOM 1550 C C . ASN A 1 198 ? 22.858 5.837 -8.439 1.00 93.50 198 ASN A C 1
ATOM 1552 O O . ASN A 1 198 ? 21.960 5.194 -8.990 1.00 93.50 198 ASN A O 1
ATOM 1556 N N . PRO A 1 199 ? 24.159 5.632 -8.732 1.00 94.62 199 PRO A N 1
ATOM 1557 C CA . PRO A 1 199 ? 24.591 4.804 -9.860 1.00 94.62 199 PRO A CA 1
ATOM 1558 C C . PRO A 1 199 ? 24.197 3.333 -9.695 1.00 94.62 199 PRO A C 1
ATOM 1560 O O . PRO A 1 199 ? 23.847 2.668 -10.667 1.00 94.62 199 PRO A O 1
ATOM 1563 N N . TYR A 1 200 ? 24.176 2.825 -8.458 1.00 96.31 200 TYR A N 1
ATOM 1564 C CA . TYR A 1 200 ? 23.738 1.458 -8.193 1.00 96.31 200 TYR A CA 1
ATOM 1565 C C . TYR A 1 200 ? 22.251 1.279 -8.517 1.00 96.31 200 TYR A C 1
ATOM 1567 O O . TYR A 1 200 ? 21.871 0.309 -9.168 1.00 96.31 200 TYR A O 1
ATOM 1575 N N . LEU A 1 201 ? 21.400 2.228 -8.113 1.00 96.12 201 LEU A N 1
ATOM 1576 C CA . LEU A 1 201 ? 19.966 2.151 -8.404 1.00 96.12 201 LEU A CA 1
ATOM 1577 C C . LEU A 1 201 ? 19.668 2.339 -9.894 1.00 96.12 201 LEU A C 1
ATOM 1579 O O . LEU A 1 201 ? 18.787 1.658 -10.413 1.00 96.12 201 LEU A O 1
ATOM 1583 N N . GLN A 1 202 ? 20.417 3.194 -10.591 1.00 95.81 202 GLN A N 1
ATOM 1584 C CA . GLN A 1 202 ? 20.321 3.322 -12.047 1.00 95.81 202 GLN A CA 1
ATOM 1585 C C . GLN A 1 202 ? 20.633 1.993 -12.748 1.00 95.81 202 GLN A C 1
ATOM 1587 O O . GLN A 1 202 ? 19.881 1.567 -13.626 1.00 95.81 202 GLN A O 1
ATOM 1592 N N . GLU A 1 203 ? 21.674 1.281 -12.310 1.00 97.44 203 GLU A N 1
ATOM 1593 C CA . GLU A 1 203 ? 22.018 -0.029 -12.871 1.00 97.44 203 GLU A CA 1
ATOM 1594 C C . GLU A 1 203 ? 20.940 -1.087 -12.566 1.00 97.44 203 GLU A C 1
ATOM 1596 O O . GLU A 1 203 ? 20.530 -1.834 -13.455 1.00 97.44 203 GLU A O 1
ATOM 1601 N N . VAL A 1 204 ? 20.381 -1.105 -11.350 1.00 97.62 204 VAL A N 1
ATOM 1602 C CA . VAL A 1 204 ? 19.242 -1.980 -11.008 1.00 97.62 204 VAL A CA 1
ATOM 1603 C C . VAL A 1 204 ? 18.044 -1.735 -11.931 1.00 97.62 204 VAL A C 1
ATOM 1605 O O . VAL A 1 204 ? 17.409 -2.681 -12.407 1.00 97.62 204 VAL A O 1
ATOM 1608 N N . VAL A 1 205 ? 17.715 -0.468 -12.182 1.00 97.38 205 VAL A N 1
ATOM 1609 C CA . VAL A 1 205 ? 16.601 -0.082 -13.053 1.00 97.38 205 VAL A CA 1
ATOM 1610 C C . VAL A 1 205 ? 16.866 -0.526 -14.493 1.00 97.38 205 VAL A C 1
ATOM 1612 O O . VAL A 1 205 ? 15.975 -1.123 -15.109 1.00 97.38 205 VAL A O 1
ATOM 1615 N N . LYS A 1 206 ? 18.095 -0.335 -14.985 1.00 96.88 206 LYS A N 1
ATOM 1616 C CA . LYS A 1 206 ? 18.552 -0.758 -16.316 1.00 96.88 206 LYS A CA 1
ATOM 1617 C C . LYS A 1 206 ? 18.490 -2.275 -16.511 1.00 96.88 206 LYS A C 1
ATOM 1619 O O . LYS A 1 206 ? 18.065 -2.733 -17.570 1.00 96.88 206 LYS A O 1
ATOM 1624 N N . MET A 1 207 ? 18.804 -3.072 -15.486 1.00 98.00 207 MET A N 1
ATOM 1625 C CA . MET A 1 207 ? 18.662 -4.539 -15.528 1.00 98.00 207 MET A CA 1
ATOM 1626 C C . MET A 1 207 ? 17.215 -5.014 -15.753 1.00 98.00 207 MET A C 1
ATOM 1628 O O . MET A 1 207 ? 16.998 -6.175 -16.092 1.00 98.00 207 MET A O 1
ATOM 1632 N N . THR A 1 208 ? 16.225 -4.139 -15.559 1.00 97.81 208 THR A N 1
ATOM 1633 C CA . THR A 1 208 ? 14.796 -4.413 -15.796 1.00 97.81 208 THR A CA 1
ATOM 1634 C C . THR A 1 208 ? 14.205 -3.488 -16.862 1.00 97.81 208 THR A C 1
ATOM 1636 O O . THR A 1 208 ? 12.995 -3.253 -16.879 1.00 97.81 208 THR A O 1
ATOM 1639 N N . LYS A 1 209 ? 15.055 -2.910 -17.727 1.00 96.62 209 LYS A N 1
ATOM 1640 C CA . LYS A 1 209 ? 14.669 -1.871 -18.688 1.00 96.62 209 LYS A CA 1
ATOM 1641 C C . LYS A 1 209 ? 13.454 -2.290 -19.512 1.00 96.62 209 LYS A C 1
ATOM 1643 O O . LYS A 1 209 ? 13.441 -3.354 -20.137 1.00 96.62 209 LYS A O 1
ATOM 1648 N N . GLY A 1 210 ? 12.439 -1.430 -19.495 1.00 95.50 210 GLY A N 1
ATOM 1649 C CA . GLY A 1 210 ? 11.206 -1.621 -20.249 1.00 95.50 210 GLY A CA 1
ATOM 1650 C C . GLY A 1 210 ? 10.258 -2.680 -19.696 1.00 95.50 210 GLY A C 1
ATOM 1651 O O . GLY A 1 210 ? 9.139 -2.785 -20.191 1.00 95.50 210 GLY A O 1
ATOM 1652 N N . GLU A 1 211 ? 10.641 -3.460 -18.683 1.00 97.69 211 GLU A N 1
ATOM 1653 C CA . GLU A 1 211 ? 9.778 -4.514 -18.158 1.00 97.69 211 GLU A CA 1
ATOM 1654 C C . GLU A 1 211 ? 8.673 -3.959 -17.262 1.00 97.69 211 GLU A C 1
ATOM 1656 O O . GLU A 1 211 ? 8.919 -3.215 -16.307 1.00 97.69 211 GLU A O 1
ATOM 1661 N N . VAL A 1 212 ? 7.445 -4.382 -17.555 1.00 97.81 212 VAL A N 1
ATOM 1662 C CA . VAL A 1 212 ? 6.227 -3.997 -16.846 1.00 97.81 212 VAL A CA 1
ATOM 1663 C C . VAL A 1 212 ? 5.355 -5.209 -16.549 1.00 97.81 212 VAL A C 1
ATOM 1665 O O . VAL A 1 212 ? 5.442 -6.251 -17.199 1.00 97.81 212 VAL A O 1
ATOM 1668 N N . ILE A 1 213 ? 4.472 -5.047 -15.573 1.00 97.75 213 ILE A N 1
ATOM 1669 C CA . ILE A 1 213 ? 3.434 -5.997 -15.200 1.00 97.75 213 ILE A CA 1
ATOM 1670 C C . ILE A 1 213 ? 2.205 -5.694 -16.046 1.00 97.75 213 ILE A C 1
ATOM 1672 O O . ILE A 1 213 ? 1.634 -4.606 -15.957 1.00 97.75 213 ILE A O 1
ATOM 1676 N N . SER A 1 214 ? 1.774 -6.676 -16.825 1.00 95.56 214 SER A N 1
ATOM 1677 C CA . SER A 1 214 ? 0.680 -6.539 -17.779 1.00 95.56 214 SER A CA 1
ATOM 1678 C C . SER A 1 214 ? -0.374 -7.619 -17.596 1.00 95.56 214 SER A C 1
ATOM 1680 O O . SER A 1 214 ? -0.112 -8.725 -17.121 1.00 95.56 214 SER A O 1
ATOM 1682 N N . LYS A 1 215 ? -1.600 -7.314 -18.011 1.00 93.88 215 LYS A N 1
ATOM 1683 C CA . LYS A 1 215 ? -2.682 -8.289 -18.126 1.00 93.88 215 LYS A CA 1
ATOM 1684 C C . LYS A 1 215 ? -3.503 -7.980 -19.366 1.00 93.88 215 LYS A C 1
ATOM 1686 O O . LYS A 1 215 ? -3.997 -6.867 -19.506 1.00 93.88 215 LYS A O 1
ATOM 1691 N N . LYS A 1 216 ? -3.657 -8.977 -20.247 1.00 90.31 216 LYS A N 1
ATOM 1692 C CA . LYS A 1 216 ? -4.336 -8.820 -21.548 1.00 90.31 216 LYS A CA 1
ATOM 1693 C C . LYS A 1 216 ? -3.788 -7.615 -22.338 1.00 90.31 216 LYS A C 1
ATOM 1695 O O . LYS A 1 216 ? -4.543 -6.742 -22.741 1.00 90.31 216 LYS A O 1
ATOM 1700 N N . GLY A 1 217 ? -2.461 -7.511 -22.440 1.00 86.25 217 GLY A N 1
ATOM 1701 C CA . GLY A 1 217 ? -1.780 -6.427 -23.165 1.00 86.25 217 GLY A CA 1
ATOM 1702 C C . GLY A 1 217 ? -1.808 -5.042 -22.505 1.00 86.25 217 GLY A C 1
ATOM 1703 O O . GLY A 1 217 ? -1.164 -4.127 -23.006 1.00 86.25 217 GLY A O 1
ATOM 1704 N N . ARG A 1 218 ? -2.503 -4.862 -21.373 1.00 90.31 218 ARG A N 1
ATOM 1705 C CA . ARG A 1 218 ? -2.592 -3.577 -20.660 1.00 90.31 218 ARG A CA 1
ATOM 1706 C C . ARG A 1 218 ? -1.696 -3.579 -19.426 1.00 90.31 218 ARG A C 1
ATOM 1708 O O . ARG A 1 218 ? -1.707 -4.550 -18.666 1.00 90.31 218 ARG A O 1
ATOM 1715 N N . VAL A 1 219 ? -0.967 -2.484 -19.207 1.00 94.69 219 VAL A N 1
ATOM 1716 C CA . VAL A 1 219 ? -0.163 -2.294 -17.992 1.00 94.69 219 VAL A CA 1
ATOM 1717 C C . VAL A 1 219 ? -1.066 -2.275 -16.757 1.00 94.69 219 VAL A C 1
ATOM 1719 O O . VAL A 1 219 ? -2.162 -1.710 -16.766 1.00 94.69 219 VAL A O 1
ATOM 1722 N N . VAL A 1 220 ? -0.620 -2.930 -15.691 1.00 94.06 220 VAL A N 1
ATOM 1723 C CA .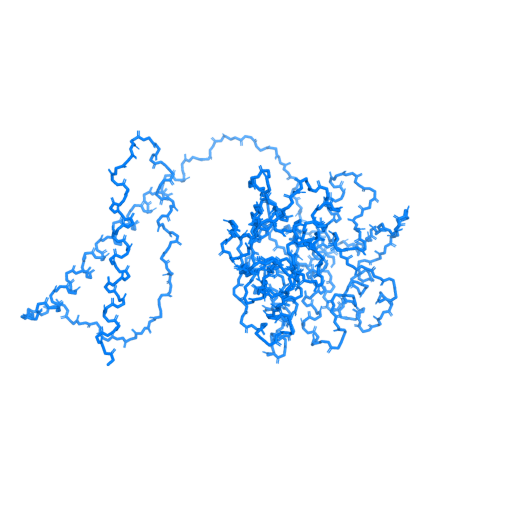 VAL A 1 220 ? -1.334 -3.015 -14.418 1.00 94.06 220 VAL A CA 1
ATOM 1724 C C . VAL A 1 220 ? -0.906 -1.867 -13.511 1.00 94.06 220 VAL A C 1
ATOM 1726 O O . VAL A 1 220 ? 0.285 -1.618 -13.345 1.00 94.06 220 VAL A O 1
ATOM 1729 N N . GLN A 1 221 ? -1.871 -1.233 -12.836 1.00 95.94 221 GLN A N 1
ATOM 1730 C CA . GLN A 1 221 ? -1.588 -0.357 -11.697 1.00 95.94 221 GLN A CA 1
ATOM 1731 C C . GLN A 1 221 ? -0.991 -1.184 -10.546 1.00 95.94 221 GLN A C 1
ATOM 1733 O O . GLN A 1 221 ? -1.706 -1.767 -9.725 1.00 95.94 221 GLN A O 1
ATOM 1738 N N . ALA A 1 222 ? 0.333 -1.302 -10.536 1.00 96.62 222 ALA A N 1
ATOM 1739 C CA . ALA A 1 222 ? 1.070 -2.196 -9.657 1.00 96.62 222 ALA A CA 1
ATOM 1740 C C . ALA A 1 222 ? 1.310 -1.557 -8.283 1.00 96.62 222 ALA A C 1
ATOM 1742 O O . ALA A 1 222 ? 2.398 -1.080 -7.980 1.00 96.62 222 ALA A O 1
ATOM 1743 N N . PHE A 1 223 ? 0.279 -1.559 -7.438 1.00 96.81 223 PHE A N 1
ATOM 1744 C CA . PHE A 1 223 ? 0.395 -1.110 -6.049 1.00 96.81 223 PHE A CA 1
ATOM 1745 C C . PHE A 1 223 ? 1.444 -1.917 -5.272 1.00 96.81 223 PHE A C 1
ATOM 1747 O O . PHE A 1 223 ? 1.660 -3.100 -5.554 1.00 96.81 223 PHE A O 1
ATOM 1754 N N . TYR A 1 224 ? 2.061 -1.295 -4.272 1.00 96.62 224 TYR A N 1
ATOM 1755 C CA . TYR A 1 224 ? 3.024 -1.932 -3.379 1.00 96.62 224 TYR A CA 1
ATOM 1756 C C . TYR A 1 224 ? 3.019 -1.247 -2.009 1.00 96.62 224 TYR A C 1
ATOM 1758 O O . TYR A 1 224 ? 2.632 -0.093 -1.881 1.00 96.62 224 TYR A O 1
ATOM 1766 N N . SER A 1 225 ? 3.430 -1.954 -0.958 1.00 95.44 225 SER A N 1
ATOM 1767 C CA . SER A 1 225 ? 3.518 -1.393 0.396 1.00 95.44 225 SER A CA 1
ATOM 1768 C C . SER A 1 225 ? 4.602 -2.074 1.225 1.00 95.44 225 SER A C 1
ATOM 1770 O O . SER A 1 225 ? 5.026 -3.184 0.901 1.00 95.44 225 SER A O 1
ATOM 1772 N N . SER A 1 226 ? 5.018 -1.434 2.322 1.00 95.44 226 SER A N 1
ATOM 1773 C CA . SER A 1 226 ? 6.110 -1.916 3.174 1.00 95.44 226 SER A CA 1
ATOM 1774 C C . SER A 1 226 ? 5.915 -3.355 3.646 1.00 95.44 226 SER A C 1
ATOM 1776 O O . SER A 1 226 ? 6.725 -4.232 3.341 1.00 95.44 226 SER A O 1
ATOM 1778 N N . THR A 1 227 ? 4.841 -3.619 4.390 1.00 96.62 227 THR A N 1
ATOM 1779 C CA . THR A 1 227 ? 4.593 -4.935 4.993 1.00 96.62 227 THR A CA 1
ATOM 1780 C C . THR A 1 227 ? 3.104 -5.246 4.946 1.00 96.62 227 THR A C 1
ATOM 1782 O O . THR A 1 227 ? 2.301 -4.469 5.450 1.00 96.62 227 THR A O 1
ATOM 1785 N N . CYS A 1 228 ? 2.707 -6.393 4.395 1.00 96.50 228 CYS A N 1
ATOM 1786 C CA . CYS A 1 228 ? 1.288 -6.757 4.282 1.00 96.50 228 CYS A CA 1
ATOM 1787 C C . CYS A 1 228 ? 0.700 -7.422 5.544 1.00 96.50 228 CYS A C 1
ATOM 1789 O O . CYS A 1 228 ? -0.479 -7.743 5.584 1.00 96.50 228 CYS A O 1
ATOM 1791 N N . GLY A 1 229 ? 1.496 -7.677 6.584 1.00 95.38 229 GLY A N 1
ATOM 1792 C CA . GLY A 1 229 ? 0.984 -8.297 7.813 1.00 95.38 229 GLY A CA 1
ATOM 1793 C C . GLY A 1 229 ? 0.550 -9.760 7.631 1.00 95.38 229 GLY A C 1
ATOM 1794 O O . GLY A 1 229 ? -0.355 -10.225 8.316 1.00 95.38 229 GLY A O 1
ATOM 1795 N N . GLY A 1 230 ? 1.180 -10.486 6.699 1.00 95.12 230 GLY A N 1
ATOM 1796 C CA . GLY A 1 230 ? 0.948 -11.914 6.443 1.00 95.12 230 GLY A CA 1
ATOM 1797 C C . GLY A 1 230 ? -0.018 -12.221 5.294 1.00 95.12 230 GLY A C 1
ATOM 1798 O O . GLY A 1 230 ? -0.084 -13.360 4.828 1.00 95.12 230 GLY A O 1
ATOM 1799 N N . LYS A 1 231 ? -0.758 -11.225 4.798 1.00 95.62 231 LYS A N 1
ATOM 1800 C CA . LYS A 1 231 ? -1.612 -11.356 3.611 1.00 95.62 231 LYS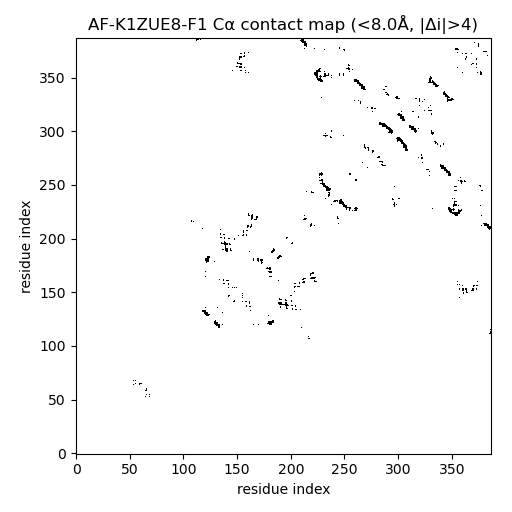 A CA 1
ATO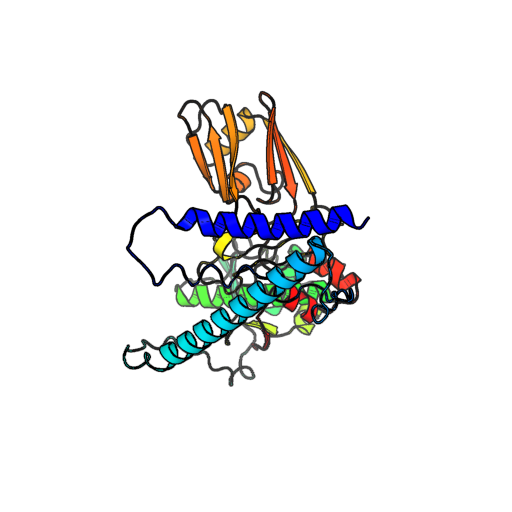M 1801 C C . LYS A 1 231 ? -1.834 -10.018 2.925 1.00 95.62 231 LYS A C 1
ATOM 1803 O O . LYS A 1 231 ? -2.085 -9.004 3.573 1.00 95.62 231 LYS A O 1
ATOM 1808 N N . THR A 1 232 ? -1.786 -10.026 1.602 1.00 97.19 232 THR A N 1
ATOM 1809 C CA . THR A 1 232 ? -2.214 -8.877 0.803 1.00 97.19 232 THR A CA 1
ATOM 1810 C C . THR A 1 232 ? -3.734 -8.887 0.640 1.00 97.19 232 THR A C 1
ATOM 1812 O O . THR A 1 232 ? -4.401 -9.853 1.013 1.00 97.19 232 THR A O 1
ATOM 1815 N N . ARG A 1 233 ? -4.291 -7.812 0.085 1.00 96.56 233 ARG A N 1
ATOM 1816 C CA . ARG A 1 233 ? -5.723 -7.627 -0.169 1.00 96.56 233 ARG A CA 1
ATOM 1817 C C . ARG A 1 233 ? -5.987 -7.205 -1.614 1.00 96.56 233 ARG A C 1
ATOM 1819 O O . ARG A 1 233 ? -5.080 -6.787 -2.334 1.00 96.56 233 ARG A O 1
ATOM 1826 N N . SER A 1 234 ? -7.249 -7.301 -2.019 1.00 96.25 234 SER A N 1
ATOM 1827 C CA . SER A 1 234 ? -7.732 -6.817 -3.316 1.00 96.25 234 SER A CA 1
ATOM 1828 C C . SER A 1 234 ? -7.638 -5.291 -3.415 1.00 96.25 234 SER A C 1
ATOM 1830 O O . SER A 1 234 ? -7.953 -4.581 -2.459 1.00 96.25 234 SER A O 1
ATOM 1832 N N . ALA A 1 235 ? -7.266 -4.775 -4.587 1.00 95.31 235 ALA A N 1
ATOM 1833 C CA . ALA A 1 235 ? -7.291 -3.338 -4.867 1.00 95.31 235 ALA A CA 1
ATOM 1834 C C . ALA A 1 235 ? -8.723 -2.772 -4.883 1.00 95.31 235 ALA A C 1
ATOM 1836 O O . ALA A 1 235 ? -8.932 -1.619 -4.500 1.00 95.31 235 ALA A O 1
ATOM 1837 N N . VAL A 1 236 ? -9.698 -3.598 -5.286 1.00 94.25 236 VAL A N 1
ATOM 1838 C CA . VAL A 1 236 ? -11.126 -3.249 -5.291 1.00 94.25 236 VAL A CA 1
ATOM 1839 C C . VAL A 1 236 ? -11.640 -3.154 -3.858 1.00 94.25 236 VAL A C 1
ATOM 1841 O O . VAL A 1 236 ? -12.237 -2.148 -3.489 1.00 94.25 236 VAL A O 1
ATOM 1844 N N . ASP A 1 237 ? -11.329 -4.152 -3.023 1.00 93.56 237 ASP A N 1
ATOM 1845 C CA . ASP A 1 237 ? -11.728 -4.150 -1.610 1.00 93.56 237 ASP A CA 1
ATOM 1846 C C . ASP A 1 237 ? -11.061 -2.992 -0.844 1.00 93.56 237 ASP A C 1
ATOM 1848 O O . ASP A 1 237 ? -11.650 -2.416 0.069 1.00 93.56 237 ASP A O 1
ATOM 1852 N N . ALA A 1 238 ? -9.834 -2.617 -1.225 1.00 94.06 238 ALA A N 1
ATOM 1853 C CA . ALA A 1 238 ? -9.134 -1.453 -0.685 1.00 94.06 238 ALA A CA 1
ATOM 1854 C C . ALA A 1 238 ? -9.702 -0.105 -1.154 1.00 94.06 238 ALA A C 1
ATOM 1856 O O . ALA A 1 238 ? -9.325 0.925 -0.598 1.00 94.06 238 ALA A O 1
ATOM 1857 N N . GLY A 1 239 ? -10.582 -0.094 -2.159 1.00 92.12 239 GLY A N 1
ATOM 1858 C CA . GLY A 1 239 ? -11.114 1.127 -2.763 1.00 92.12 239 GLY A CA 1
ATOM 1859 C C . GLY A 1 239 ? -10.088 1.917 -3.581 1.00 92.12 239 GLY A C 1
ATOM 1860 O O . GLY A 1 239 ? -10.326 3.084 -3.875 1.00 92.12 239 GLY A O 1
ATOM 1861 N N . LEU A 1 240 ? -8.952 1.308 -3.948 1.00 90.56 240 LEU A N 1
ATOM 1862 C CA . LEU A 1 240 ? -7.875 1.984 -4.682 1.00 90.56 240 LEU A CA 1
ATOM 1863 C C . LEU A 1 240 ? -8.123 2.021 -6.193 1.00 90.56 240 LEU A C 1
ATOM 1865 O O . LEU A 1 240 ? -7.697 2.955 -6.868 1.00 90.56 240 LEU A O 1
ATOM 1869 N N . SER A 1 241 ? -8.790 1.004 -6.740 1.00 90.12 241 SER A N 1
ATOM 1870 C CA . SER A 1 241 ? -9.123 0.945 -8.165 1.00 90.12 241 SER A CA 1
ATOM 1871 C C . SER A 1 241 ? -10.274 -0.031 -8.406 1.00 90.12 241 SER A C 1
ATOM 1873 O O . SER A 1 241 ? -10.175 -1.208 -8.053 1.00 90.12 241 SER A O 1
ATOM 1875 N N . LYS A 1 242 ? -11.376 0.476 -8.979 1.00 88.12 242 LYS A N 1
ATOM 1876 C CA . LYS A 1 242 ? -12.629 -0.271 -9.196 1.00 88.12 242 LYS A CA 1
ATOM 1877 C C . LYS A 1 242 ? -12.458 -1.413 -10.199 1.00 88.12 242 LYS A C 1
ATOM 1879 O O . LYS A 1 242 ? -12.952 -2.508 -9.957 1.00 88.12 242 LYS A O 1
ATOM 1884 N N . ASP A 1 243 ? -11.676 -1.172 -11.247 1.00 86.38 243 ASP A N 1
ATOM 1885 C CA . ASP A 1 243 ? -11.472 -2.107 -12.361 1.00 86.38 243 ASP A CA 1
ATOM 1886 C C . ASP A 1 243 ? -10.097 -2.785 -12.304 1.00 86.38 243 ASP A C 1
ATOM 1888 O O . ASP A 1 243 ? -9.586 -3.315 -13.294 1.00 86.38 243 ASP A O 1
ATOM 1892 N N . SER A 1 244 ? -9.459 -2.762 -11.128 1.00 90.69 244 SER A N 1
ATOM 1893 C CA . SER A 1 244 ? -8.129 -3.332 -10.969 1.00 90.69 244 SER A CA 1
ATOM 1894 C C . SER A 1 244 ? -8.134 -4.833 -11.253 1.00 90.69 244 SER A C 1
ATOM 1896 O O . SER A 1 244 ? -8.950 -5.581 -10.704 1.00 90.69 244 SER A O 1
ATOM 1898 N N . PRO A 1 245 ? -7.144 -5.339 -12.004 1.00 89.69 245 PRO A N 1
ATOM 1899 C CA . PRO A 1 245 ? -6.992 -6.772 -12.190 1.00 89.69 245 PRO A CA 1
ATOM 1900 C C . PRO A 1 245 ? -6.561 -7.508 -10.911 1.00 89.69 245 PRO A C 1
ATOM 1902 O O . PRO A 1 245 ? -6.658 -8.742 -10.876 1.00 89.69 245 PRO A O 1
ATOM 1905 N N . LEU A 1 246 ? -6.124 -6.778 -9.875 1.00 91.50 246 LEU A N 1
ATOM 1906 C CA . LEU A 1 246 ? -5.723 -7.281 -8.558 1.00 91.50 246 LEU A CA 1
ATOM 1907 C C . LEU A 1 246 ? -6.953 -7.490 -7.665 1.00 91.50 246 LEU A C 1
ATOM 1909 O O . LEU A 1 246 ? -7.149 -6.830 -6.648 1.00 91.50 246 LEU A O 1
ATOM 1913 N N . THR A 1 247 ? -7.804 -8.424 -8.083 1.00 89.69 247 THR A N 1
ATOM 1914 C CA . THR A 1 247 ? -9.122 -8.694 -7.475 1.00 89.69 247 THR A CA 1
ATOM 1915 C C . THR A 1 247 ? -9.075 -9.577 -6.229 1.00 89.69 247 THR A C 1
ATOM 1917 O O . THR A 1 247 ? -10.100 -9.784 -5.579 1.00 89.69 247 THR A O 1
ATOM 1920 N N . LYS A 1 248 ? -7.908 -10.138 -5.896 1.00 88.75 248 LYS A N 1
ATOM 1921 C CA . LYS A 1 248 ? -7.695 -11.004 -4.732 1.00 88.75 248 LYS A CA 1
ATOM 1922 C C . LYS A 1 248 ? -6.316 -10.745 -4.138 1.00 88.75 248 LYS A C 1
ATOM 1924 O O . LYS A 1 248 ? -5.364 -10.518 -4.879 1.00 88.75 248 LYS A O 1
ATOM 1929 N N . GLY A 1 249 ? -6.233 -10.819 -2.814 1.00 89.50 249 GLY A N 1
ATOM 1930 C CA . GLY A 1 249 ? -4.965 -10.888 -2.101 1.00 89.50 249 GLY A CA 1
ATOM 1931 C C . GLY A 1 249 ? -4.326 -12.278 -2.164 1.00 89.50 249 GLY A C 1
ATOM 1932 O O . GLY A 1 249 ? -4.944 -13.246 -2.613 1.00 89.50 249 GLY A O 1
ATOM 1933 N N . CYS A 1 250 ? -3.094 -12.379 -1.678 1.00 90.94 250 CYS A N 1
ATOM 1934 C CA . CYS A 1 250 ? -2.348 -13.619 -1.505 1.00 90.94 250 CYS A CA 1
ATOM 1935 C C . CYS A 1 250 ? -1.736 -13.687 -0.101 1.00 90.94 250 CYS A C 1
ATOM 1937 O O . CYS A 1 250 ? -1.327 -12.671 0.465 1.00 90.94 250 CYS A O 1
ATOM 1939 N N . THR A 1 251 ? -1.611 -14.895 0.447 1.00 94.75 251 THR A N 1
ATOM 1940 C CA . THR A 1 251 ? -0.873 -15.127 1.695 1.00 94.75 251 THR A CA 1
ATOM 1941 C C . THR A 1 251 ? 0.619 -14.863 1.498 1.00 94.75 251 THR A C 1
ATOM 1943 O O . THR A 1 251 ? 1.223 -15.315 0.519 1.00 94.75 251 THR A O 1
ATOM 1946 N N . ASP A 1 252 ? 1.239 -14.190 2.460 1.00 94.44 252 ASP A N 1
ATOM 1947 C CA . ASP A 1 252 ? 2.667 -13.894 2.492 1.00 94.44 252 ASP A CA 1
ATOM 1948 C C . ASP A 1 252 ? 3.308 -14.424 3.781 1.00 94.44 252 ASP A C 1
ATOM 1950 O O . ASP A 1 252 ? 3.315 -13.761 4.813 1.00 94.44 252 ASP A O 1
ATOM 1954 N N . ARG A 1 253 ? 3.872 -15.633 3.702 1.00 93.06 253 ARG A N 1
ATOM 1955 C CA . ARG A 1 253 ? 4.635 -16.251 4.800 1.00 93.06 253 ARG A CA 1
ATOM 1956 C C . ARG A 1 253 ? 6.068 -15.717 4.906 1.00 93.06 253 ARG A C 1
ATOM 1958 O O . ARG A 1 253 ? 6.813 -16.117 5.788 1.00 93.06 253 ARG A O 1
ATOM 1965 N N . TYR A 1 254 ? 6.505 -14.857 3.982 1.00 93.56 254 TYR A N 1
ATOM 1966 C CA . TYR A 1 254 ? 7.884 -14.372 3.976 1.00 93.56 254 TYR A CA 1
ATOM 1967 C C . TYR A 1 254 ? 8.071 -13.173 4.902 1.00 93.56 254 TYR A C 1
ATOM 1969 O O . TYR A 1 254 ? 9.146 -13.021 5.466 1.00 93.56 254 TYR A O 1
ATOM 1977 N N . CYS A 1 255 ? 7.043 -12.343 5.105 1.00 91.88 255 CYS A N 1
ATOM 1978 C CA . CYS A 1 255 ? 7.150 -11.130 5.917 1.00 91.88 255 CYS A CA 1
ATOM 1979 C C . CYS A 1 255 ? 6.986 -11.349 7.434 1.00 91.88 255 CYS A C 1
ATOM 1981 O O . CYS A 1 255 ? 6.742 -10.384 8.153 1.00 91.88 255 CYS A O 1
ATOM 1983 N N . GLU A 1 256 ? 7.072 -12.585 7.931 1.00 89.44 256 GLU A N 1
ATOM 1984 C CA . GLU A 1 256 ? 6.842 -12.927 9.346 1.00 89.44 256 GLU A CA 1
ATOM 1985 C C . GLU A 1 256 ? 7.826 -12.236 10.299 1.00 89.44 256 GLU A C 1
ATOM 1987 O O . GLU A 1 256 ? 7.423 -11.786 11.364 1.00 89.44 256 GLU A O 1
ATOM 1992 N N . THR A 1 257 ? 9.079 -12.057 9.884 1.00 89.19 257 THR A N 1
ATOM 1993 C CA . THR A 1 257 ? 10.120 -11.373 10.671 1.00 89.19 257 THR A CA 1
ATOM 1994 C C . THR A 1 257 ? 10.286 -9.898 10.293 1.00 89.19 257 THR A C 1
ATOM 1996 O O . THR A 1 257 ? 11.269 -9.256 10.663 1.00 89.19 257 THR A O 1
ATOM 1999 N N . ALA A 1 258 ? 9.348 -9.331 9.523 1.00 93.12 258 ALA A N 1
ATOM 2000 C CA . ALA A 1 258 ? 9.393 -7.915 9.179 1.00 93.12 258 ALA A CA 1
ATOM 2001 C C . ALA A 1 258 ? 9.203 -7.051 10.443 1.00 93.12 258 ALA A C 1
ATOM 2003 O O . ALA A 1 258 ? 8.315 -7.356 11.241 1.00 93.12 258 ALA A O 1
ATOM 2004 N N . PRO A 1 259 ? 9.925 -5.923 10.601 1.00 89.81 259 PRO A N 1
ATOM 2005 C CA . PRO A 1 259 ? 9.817 -5.058 11.785 1.00 89.81 259 PRO A CA 1
ATOM 2006 C C . PRO A 1 259 ? 8.395 -4.570 12.073 1.00 89.81 259 PRO A C 1
ATOM 2008 O O . PRO A 1 259 ? 8.028 -4.330 13.214 1.00 89.81 259 PRO A O 1
ATOM 2011 N N . PHE A 1 260 ? 7.579 -4.430 11.026 1.00 88.81 260 PHE A N 1
ATOM 2012 C CA . PHE A 1 260 ? 6.193 -3.981 11.126 1.00 88.81 260 PHE A CA 1
ATOM 2013 C C . PHE A 1 260 ? 5.191 -5.124 10.953 1.00 88.81 260 PHE A C 1
ATOM 2015 O O . PHE A 1 260 ? 4.039 -4.880 10.594 1.00 88.81 260 PHE A O 1
ATOM 2022 N N . ARG A 1 261 ? 5.608 -6.381 11.163 1.00 92.44 261 ARG A N 1
ATOM 2023 C CA . ARG A 1 261 ? 4.700 -7.532 11.103 1.00 92.44 261 ARG A CA 1
ATOM 2024 C C . ARG A 1 261 ? 3.566 -7.388 12.110 1.00 92.44 261 ARG A C 1
ATOM 2026 O O . ARG A 1 261 ? 2.434 -7.685 11.732 1.00 92.44 261 ARG A O 1
ATOM 2033 N N . GLY A 1 262 ? 3.882 -6.909 13.311 1.00 95.62 262 GLY A N 1
ATOM 2034 C CA . GLY A 1 262 ? 2.954 -6.519 14.366 1.00 95.62 262 GLY A CA 1
ATOM 2035 C C . GLY A 1 262 ? 3.325 -5.141 14.917 1.00 95.62 262 GLY A C 1
ATOM 2036 O O . GLY A 1 262 ? 4.486 -4.740 14.869 1.00 95.62 262 GLY A O 1
ATOM 2037 N N . TRP A 1 263 ? 2.339 -4.398 15.399 1.00 97.12 263 TRP A N 1
ATOM 2038 C CA . TRP A 1 263 ? 2.515 -3.120 16.081 1.00 97.12 263 TRP A CA 1
ATOM 2039 C C . TRP A 1 263 ? 1.375 -2.896 17.071 1.00 97.12 263 TRP A C 1
ATOM 2041 O O . TRP A 1 263 ? 0.300 -3.484 16.951 1.00 97.12 263 TRP A O 1
ATOM 2051 N N . TYR A 1 264 ? 1.625 -2.025 18.040 1.00 97.69 264 TYR A N 1
ATOM 2052 C CA . TYR A 1 264 ? 0.698 -1.704 19.110 1.00 97.69 264 TYR A CA 1
ATOM 2053 C C . TYR A 1 264 ? 0.688 -0.200 19.356 1.00 97.69 264 TYR A C 1
ATOM 2055 O O . TYR A 1 264 ? 1.720 0.460 19.212 1.00 97.69 264 TYR A O 1
ATOM 2063 N N . VAL A 1 265 ? -0.481 0.341 19.686 1.00 98.12 265 VAL A N 1
ATOM 2064 C CA . VAL A 1 265 ? -0.627 1.738 20.078 1.00 98.12 265 VAL A CA 1
ATOM 2065 C C . VAL A 1 265 ? -1.795 1.908 21.045 1.00 98.12 265 VAL A C 1
ATOM 2067 O O . VAL A 1 265 ? -2.863 1.330 20.844 1.00 98.12 265 VAL A O 1
ATOM 2070 N N . GLU A 1 266 ? -1.583 2.746 22.054 1.00 98.31 266 GLU A N 1
ATOM 2071 C CA . GLU A 1 266 ? -2.601 3.188 23.008 1.00 98.31 266 GLU A CA 1
ATOM 2072 C C . GLU A 1 266 ? -3.003 4.627 22.700 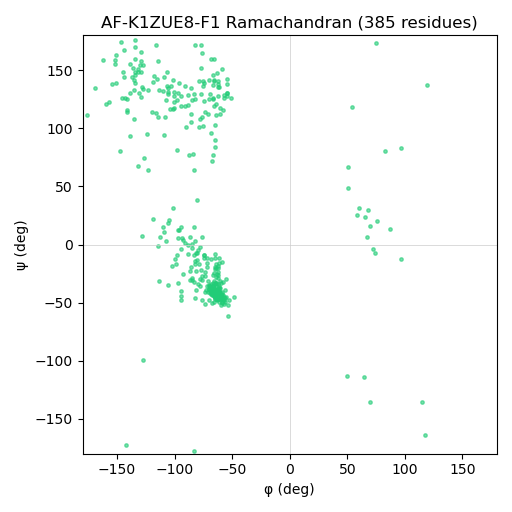1.00 98.31 266 GLU A C 1
ATOM 2074 O O . GLU A 1 266 ? -2.155 5.484 22.429 1.00 98.31 266 GLU A O 1
ATOM 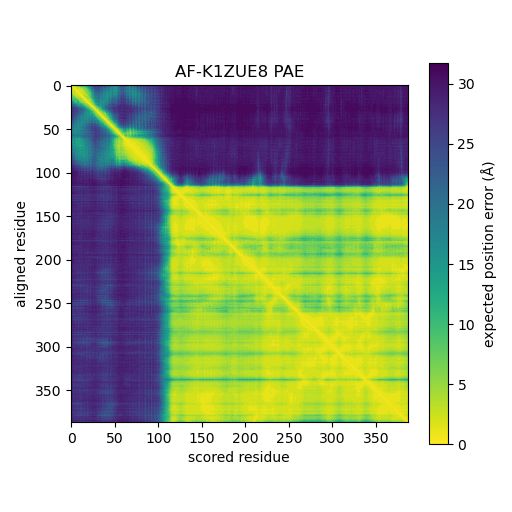2079 N N . LEU A 1 267 ? -4.305 4.887 22.696 1.00 98.25 267 LEU A N 1
ATOM 2080 C CA . LEU A 1 267 ? -4.889 6.192 22.407 1.00 98.25 267 LEU A CA 1
ATOM 2081 C C . LEU A 1 267 ? -5.975 6.486 23.429 1.00 98.25 267 LEU A C 1
ATOM 2083 O O . LEU A 1 267 ? -6.842 5.647 23.636 1.00 98.25 267 LEU A O 1
ATOM 2087 N N . THR A 1 268 ? -6.000 7.681 24.008 1.00 98.56 268 THR A N 1
ATOM 2088 C CA . THR A 1 268 ? -7.159 8.078 24.816 1.00 98.56 268 THR A CA 1
ATOM 2089 C C . THR A 1 268 ? -8.326 8.476 23.914 1.00 98.56 268 THR A C 1
ATOM 2091 O O . THR A 1 268 ? -8.127 8.961 22.794 1.00 98.56 268 THR A O 1
ATOM 2094 N N . LEU A 1 269 ? -9.560 8.316 24.397 1.00 98.44 269 LEU A N 1
ATOM 2095 C CA . LEU A 1 269 ? -10.762 8.756 23.678 1.00 98.44 269 LEU A CA 1
ATOM 2096 C C . LEU A 1 269 ? -10.701 10.256 23.340 1.00 98.44 269 LEU A C 1
ATOM 2098 O O . LEU A 1 269 ? -11.028 10.643 22.219 1.00 98.44 269 LEU A O 1
ATOM 2102 N N . SER A 1 270 ? -10.176 11.078 24.256 1.00 98.25 270 SER A N 1
ATOM 2103 C CA . SER A 1 270 ? -9.944 12.515 24.044 1.00 98.25 270 SER A CA 1
ATOM 2104 C C . SER A 1 270 ? -8.931 12.797 22.925 1.00 98.25 270 SER A C 1
ATOM 2106 O O . SER A 1 270 ? -9.154 13.674 22.084 1.00 98.25 270 SER A O 1
ATOM 2108 N N . GLU A 1 271 ? -7.838 12.024 22.840 1.00 98.38 271 GLU A N 1
ATOM 2109 C CA . GLU A 1 271 ? -6.881 12.172 21.740 1.00 98.38 271 GLU A CA 1
ATOM 2110 C C . GLU A 1 271 ? -7.534 11.842 20.390 1.00 98.38 271 GLU A C 1
ATOM 2112 O O . GLU A 1 271 ? -7.400 12.607 19.429 1.00 98.38 271 GLU A O 1
ATOM 2117 N N . ILE A 1 272 ? -8.268 10.727 20.320 1.00 98.56 272 ILE A N 1
ATOM 2118 C CA . ILE A 1 272 ? -8.978 10.315 19.104 1.00 98.56 272 ILE A CA 1
ATOM 2119 C C . ILE A 1 272 ? -9.990 11.387 18.702 1.00 98.56 272 ILE A C 1
ATOM 2121 O O . ILE A 1 272 ? -10.012 11.792 17.541 1.00 98.56 272 ILE A O 1
ATOM 2125 N N . GLU A 1 273 ? -10.782 11.888 19.649 1.00 98.44 273 GLU A N 1
ATOM 2126 C CA . GLU A 1 273 ? -11.756 12.950 19.409 1.00 98.44 273 GLU A CA 1
ATOM 2127 C C . GLU A 1 273 ? -11.094 14.193 18.807 1.00 98.44 273 GLU A C 1
ATOM 2129 O O . GLU A 1 273 ? -11.527 14.679 17.761 1.00 98.44 273 GLU A O 1
ATOM 2134 N N . LYS A 1 274 ? -9.998 14.673 19.409 1.00 98.62 274 LYS A N 1
ATOM 2135 C CA . LYS A 1 274 ? -9.250 15.836 18.913 1.00 98.62 274 LYS A CA 1
ATOM 2136 C C . LYS A 1 274 ? -8.756 15.626 17.481 1.00 98.62 274 LYS A C 1
ATOM 2138 O O . LYS A 1 274 ? -8.864 16.531 16.651 1.00 98.62 274 LYS A O 1
ATOM 2143 N N . LYS A 1 275 ? -8.219 14.442 17.172 1.00 98.44 275 LYS A N 1
ATOM 2144 C CA . LYS A 1 275 ? -7.734 14.101 15.824 1.00 98.44 275 LYS A CA 1
ATOM 2145 C C . LYS A 1 275 ? -8.869 14.001 14.807 1.00 98.44 275 LYS A C 1
ATOM 2147 O O . LYS A 1 275 ? -8.710 14.462 13.680 1.00 98.44 275 LYS A O 1
ATO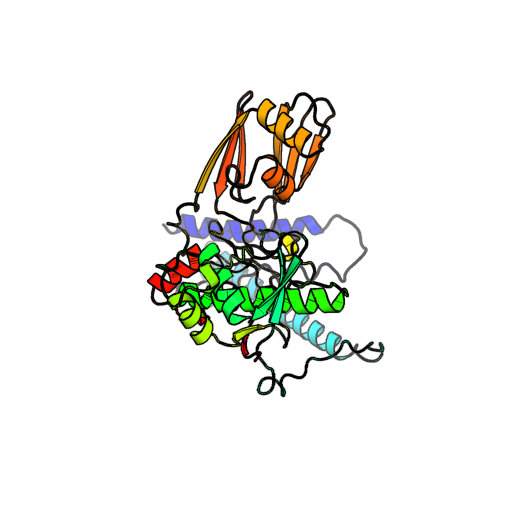M 2152 N N . LEU A 1 276 ? -10.011 13.440 15.195 1.00 98.38 276 LEU A N 1
ATOM 2153 C CA . LEU A 1 276 ? -11.195 13.358 14.343 1.00 98.38 276 LEU A CA 1
ATOM 2154 C C . LEU A 1 276 ? -11.794 14.744 14.071 1.00 98.38 276 LEU A C 1
ATOM 2156 O O . LEU A 1 276 ? -12.053 15.057 12.910 1.00 98.38 276 LEU A O 1
ATOM 2160 N N . LYS A 1 277 ? -11.902 15.608 15.087 1.00 98.12 277 LYS A N 1
ATOM 2161 C CA . LYS A 1 277 ? -12.307 17.015 14.923 1.00 98.12 277 LYS A CA 1
ATOM 2162 C C . LYS A 1 277 ? -11.393 17.762 13.955 1.00 98.12 277 LYS A C 1
ATOM 2164 O O . LYS A 1 277 ? -11.872 18.390 13.018 1.00 98.12 277 LYS A O 1
ATOM 2169 N N . ALA A 1 278 ? -10.075 17.629 14.120 1.00 98.06 278 ALA A N 1
ATOM 2170 C CA . ALA A 1 278 ? -9.097 18.238 13.214 1.00 98.06 278 ALA A CA 1
ATOM 2171 C C . ALA A 1 278 ? -9.192 17.705 11.770 1.00 98.06 278 ALA A C 1
ATOM 2173 O O . ALA A 1 278 ? -8.835 18.405 10.828 1.00 98.06 278 ALA A O 1
ATOM 2174 N N . ALA A 1 279 ? -9.689 16.479 11.589 1.00 97.06 279 ALA A N 1
ATOM 2175 C CA . ALA A 1 279 ? -9.964 15.886 10.283 1.00 97.06 279 ALA A CA 1
ATOM 2176 C C . ALA A 1 279 ? -11.368 16.225 9.730 1.00 97.06 279 ALA A C 1
ATOM 2178 O O . ALA A 1 279 ? -11.751 15.682 8.692 1.00 97.06 279 ALA A O 1
ATOM 2179 N N . GLY A 1 280 ? -12.124 17.102 10.402 1.00 97.19 280 GLY A N 1
ATOM 2180 C CA . GLY A 1 280 ? -13.435 17.589 9.968 1.00 97.19 280 GLY A CA 1
ATOM 2181 C C . GLY A 1 280 ? -14.624 16.721 10.383 1.00 97.19 280 GLY A C 1
ATOM 2182 O O . GLY A 1 280 ? -15.712 16.902 9.843 1.00 97.19 280 GLY A O 1
ATOM 2183 N N . TYR A 1 281 ? -14.444 15.769 11.304 1.00 97.62 281 TYR A N 1
ATOM 2184 C CA . TYR A 1 281 ? -15.559 14.998 11.856 1.00 97.62 281 TYR A CA 1
ATOM 2185 C C . TYR A 1 281 ? -16.197 15.728 13.032 1.00 97.62 281 TYR A C 1
ATOM 2187 O O . TYR A 1 281 ? -15.512 16.185 13.947 1.00 97.62 281 TYR A O 1
ATOM 2195 N N . ASP A 1 282 ? -17.522 15.771 13.032 1.00 96.62 282 ASP A N 1
ATOM 2196 C CA . ASP A 1 282 ? -18.304 16.384 14.093 1.00 96.62 282 ASP A CA 1
ATOM 2197 C C . ASP A 1 282 ? -18.582 15.378 15.221 1.00 96.62 282 ASP A C 1
ATOM 2199 O O . ASP A 1 282 ? -19.662 14.799 15.304 1.00 96.62 282 ASP A O 1
ATOM 2203 N N . VAL A 1 283 ? -17.577 15.130 16.063 1.00 97.06 283 VAL A N 1
ATOM 2204 C CA . VAL A 1 283 ? -17.664 14.223 17.223 1.00 97.06 283 VAL A CA 1
ATOM 2205 C C . VAL A 1 283 ? -17.708 14.992 18.547 1.00 97.06 283 VAL A C 1
ATOM 2207 O O . VAL A 1 283 ? -17.094 16.055 18.661 1.00 97.06 283 VAL A O 1
ATOM 2210 N N . LYS A 1 284 ? -18.400 14.469 19.567 1.00 96.88 284 LYS A N 1
ATOM 2211 C CA . LYS A 1 284 ? -18.456 15.088 20.908 1.00 96.88 284 LYS A CA 1
ATOM 2212 C C . LYS A 1 284 ? -18.527 14.060 22.038 1.00 96.88 284 LYS A C 1
ATOM 2214 O O . LYS A 1 284 ? -19.462 13.268 22.059 1.00 96.88 284 LYS A O 1
ATOM 2219 N N . ASN A 1 285 ? -17.610 14.162 23.002 1.00 96.69 285 ASN A N 1
ATOM 2220 C CA . ASN A 1 285 ? -17.476 13.251 24.141 1.00 96.69 285 ASN A CA 1
ATOM 2221 C C . ASN A 1 285 ? -17.433 11.795 23.670 1.00 96.69 285 ASN A C 1
ATOM 2223 O O . ASN A 1 285 ? -18.363 11.016 23.867 1.00 96.69 285 ASN A O 1
ATOM 2227 N N . LEU A 1 286 ? -16.357 11.447 22.968 1.00 97.75 286 LEU A N 1
ATOM 2228 C CA . LEU A 1 286 ? -16.166 10.109 22.423 1.00 97.75 286 LEU A CA 1
ATOM 2229 C C . LEU A 1 286 ? -16.229 9.055 23.541 1.00 97.75 286 LEU A C 1
ATOM 2231 O O . LEU A 1 286 ? -15.495 9.138 24.518 1.00 97.75 286 LEU A O 1
ATOM 2235 N N . GLN A 1 287 ? -17.088 8.048 23.375 1.00 97.81 287 GLN A N 1
ATOM 2236 C CA . GLN A 1 287 ? -17.366 7.016 24.382 1.00 97.81 287 GLN A CA 1
ATOM 2237 C C . GLN A 1 287 ? -16.727 5.669 24.029 1.00 97.81 287 GLN A C 1
ATOM 2239 O O . GLN A 1 287 ? -16.362 4.903 24.912 1.00 97.81 287 GLN A O 1
ATOM 2244 N N . SER A 1 288 ? -16.650 5.318 22.739 1.00 97.75 288 SER A N 1
ATOM 2245 C CA . SER A 1 288 ? -15.988 4.077 22.303 1.00 97.75 288 SER A CA 1
ATOM 2246 C C . SER A 1 288 ? -15.638 4.080 20.818 1.00 97.75 288 SER A C 1
ATOM 2248 O O . SER A 1 288 ? -16.259 4.779 20.013 1.00 97.75 288 SER A O 1
ATOM 2250 N N . VAL A 1 289 ? -14.685 3.226 20.443 1.00 98.44 289 VAL A N 1
ATOM 2251 C CA . VAL A 1 289 ? -14.247 3.009 19.059 1.00 98.44 289 VAL A CA 1
ATOM 2252 C C . VAL A 1 289 ? -14.255 1.513 18.754 1.00 98.44 289 VAL A C 1
ATOM 2254 O O . VAL A 1 289 ? -13.666 0.718 19.479 1.00 98.44 289 VAL A O 1
ATOM 2257 N N . LYS A 1 290 ? -14.919 1.085 17.679 1.00 98.31 290 LYS A N 1
ATOM 2258 C CA . LYS A 1 290 ? -15.053 -0.335 17.317 1.00 98.31 290 LYS A CA 1
ATOM 2259 C C . LYS A 1 290 ? -14.821 -0.566 15.831 1.00 98.31 290 LYS A C 1
ATOM 2261 O O . LYS A 1 290 ? -15.116 0.277 14.989 1.00 98.31 290 LYS A O 1
ATOM 2266 N N . VAL A 1 291 ? -14.344 -1.758 15.483 1.00 98.62 291 VAL A N 1
ATOM 2267 C CA . VAL A 1 291 ? -14.323 -2.208 14.086 1.00 98.62 291 VAL A CA 1
ATOM 2268 C C . VAL A 1 291 ? -15.741 -2.587 13.667 1.00 98.62 291 VAL A C 1
ATOM 2270 O O . VAL A 1 291 ? -16.354 -3.453 14.287 1.00 98.62 291 VAL A O 1
ATOM 2273 N N . LYS A 1 292 ? -16.258 -1.962 12.604 1.00 98.44 292 LYS A N 1
ATOM 2274 C CA . LYS A 1 292 ? -17.593 -2.268 12.070 1.00 98.44 292 LYS A CA 1
ATOM 2275 C C . LYS A 1 292 ? -17.561 -3.290 10.944 1.00 98.44 292 LYS A C 1
ATOM 2277 O O . LYS A 1 292 ? -18.417 -4.167 10.893 1.00 98.44 292 LYS A O 1
ATOM 2282 N N . ALA A 1 293 ? -16.619 -3.139 10.020 1.00 98.19 293 ALA A N 1
ATOM 2283 C CA . ALA A 1 293 ? -16.557 -3.953 8.814 1.00 98.19 293 ALA A CA 1
ATOM 2284 C C . ALA A 1 293 ? -15.112 -4.219 8.403 1.00 98.19 293 ALA A C 1
ATOM 2286 O O . ALA A 1 293 ? -14.231 -3.377 8.599 1.00 98.19 293 ALA A O 1
ATOM 2287 N N . ARG A 1 294 ? -14.899 -5.384 7.792 1.00 98.44 294 ARG A N 1
ATOM 2288 C CA . ARG A 1 294 ? -13.629 -5.828 7.216 1.00 98.44 294 ARG A CA 1
ATOM 2289 C C . ARG A 1 294 ? -13.852 -6.307 5.790 1.00 98.44 294 ARG A C 1
ATOM 2291 O O . ARG A 1 294 ? -14.968 -6.674 5.427 1.00 98.44 294 ARG A O 1
ATOM 2298 N N . ASP A 1 295 ? -12.791 -6.303 5.000 1.00 96.44 295 ASP A N 1
ATOM 2299 C CA . ASP A 1 295 ? -12.791 -6.987 3.716 1.00 96.44 295 ASP A CA 1
ATOM 2300 C C . ASP A 1 295 ? -12.487 -8.484 3.853 1.00 96.44 295 ASP A C 1
ATOM 2302 O O . ASP A 1 295 ? -12.279 -9.011 4.946 1.00 96.44 295 ASP A O 1
ATOM 2306 N N . LYS A 1 296 ? -12.420 -9.179 2.714 1.00 95.06 296 LYS A N 1
ATOM 2307 C CA . LYS A 1 296 ? -12.151 -10.625 2.645 1.00 95.06 296 LYS A CA 1
ATOM 2308 C C . LYS A 1 296 ? -10.752 -11.017 3.138 1.00 95.06 296 LYS A C 1
ATOM 2310 O O . LYS A 1 296 ? -10.468 -12.202 3.271 1.00 95.06 296 LYS A O 1
ATOM 2315 N N . SER A 1 297 ? -9.866 -10.044 3.338 1.00 96.00 297 SER A N 1
ATOM 2316 C CA . SER A 1 297 ? -8.492 -10.222 3.815 1.00 96.00 297 SER A CA 1
ATOM 2317 C C . SER A 1 297 ? -8.306 -9.680 5.240 1.00 96.00 297 SER A C 1
ATOM 2319 O O . SER A 1 297 ? -7.170 -9.531 5.681 1.00 96.00 297 SER A O 1
ATOM 2321 N N . ASP A 1 298 ? -9.401 -9.428 5.967 1.00 97.00 298 ASP A N 1
ATOM 2322 C CA . ASP A 1 298 ? -9.483 -8.885 7.334 1.00 97.00 298 ASP A CA 1
ATOM 2323 C C . ASP A 1 298 ? -9.035 -7.430 7.523 1.00 97.00 298 ASP A C 1
ATOM 2325 O O . ASP A 1 298 ? -9.023 -6.926 8.653 1.00 97.00 298 ASP A O 1
ATOM 2329 N N . TYR A 1 299 ? -8.728 -6.712 6.445 1.00 98.12 299 TYR A N 1
ATOM 2330 C CA . TYR A 1 299 ? -8.430 -5.288 6.539 1.00 98.12 299 TYR A CA 1
ATOM 2331 C C . TYR A 1 299 ? -9.711 -4.532 6.891 1.00 98.12 299 TYR A C 1
ATOM 2333 O O . TYR A 1 299 ? -10.747 -4.704 6.249 1.00 98.12 299 TYR A O 1
ATOM 2341 N N . VAL A 1 300 ? -9.645 -3.687 7.918 1.00 98.62 300 VAL A N 1
ATOM 2342 C CA . VAL A 1 300 ? -10.765 -2.865 8.374 1.00 98.62 300 VAL A CA 1
ATOM 2343 C C . VAL A 1 300 ? -11.168 -1.910 7.252 1.00 98.62 300 VAL A C 1
ATOM 2345 O O . VAL A 1 300 ? -10.337 -1.191 6.696 1.00 98.62 300 VAL A O 1
ATOM 2348 N N . LEU A 1 301 ? -12.457 -1.908 6.924 1.00 98.25 301 LEU A N 1
ATOM 2349 C CA . LEU A 1 301 ? -13.071 -0.981 5.973 1.00 98.25 301 LEU A CA 1
ATOM 2350 C C . LEU A 1 301 ? -13.670 0.224 6.693 1.00 98.25 301 LEU A C 1
ATOM 2352 O O . LEU A 1 301 ? -13.520 1.359 6.241 1.00 98.25 301 LEU A O 1
ATOM 2356 N N . THR A 1 302 ? -14.299 -0.020 7.842 1.00 98.56 302 THR A N 1
ATOM 2357 C CA . THR A 1 302 ? -15.042 0.996 8.589 1.00 98.56 302 THR A CA 1
ATOM 2358 C C . THR A 1 302 ? -14.787 0.852 10.081 1.00 98.56 302 THR A C 1
ATOM 2360 O O . THR A 1 302 ? -14.934 -0.234 10.651 1.00 98.56 302 THR A O 1
ATOM 2363 N N . VAL A 1 303 ? -14.445 1.974 10.703 1.00 98.75 303 VAL A N 1
ATOM 2364 C CA . VAL A 1 303 ? -14.417 2.169 12.149 1.00 98.75 303 VAL A CA 1
ATOM 2365 C C . VAL A 1 303 ? -15.731 2.834 12.545 1.00 98.75 303 VAL A C 1
ATOM 2367 O O . VAL A 1 303 ? -16.146 3.808 11.926 1.00 98.75 303 VAL A O 1
ATOM 2370 N N . MET A 1 304 ? -16.409 2.288 13.545 1.00 98.62 304 MET A N 1
ATOM 2371 C CA . MET A 1 304 ? -17.585 2.891 14.158 1.00 98.62 304 MET A CA 1
ATOM 2372 C C . MET A 1 304 ? -17.160 3.554 15.457 1.00 98.62 304 MET A C 1
ATOM 2374 O O . MET A 1 304 ? -16.546 2.905 16.303 1.00 98.62 304 MET A O 1
ATOM 2378 N N . VAL A 1 305 ? -17.506 4.822 15.616 1.00 98.44 305 VAL A N 1
ATOM 2379 C CA . VAL A 1 305 ? -17.327 5.547 16.871 1.00 98.44 305 VAL A CA 1
ATOM 2380 C C . VAL A 1 305 ? -18.684 5.791 17.512 1.00 98.44 305 VAL A C 1
ATOM 2382 O O . VAL A 1 305 ? -19.668 5.989 16.798 1.00 98.44 305 VAL A O 1
ATOM 2385 N N . LYS A 1 306 ? -18.734 5.732 18.842 1.00 98.25 306 LYS A N 1
ATOM 2386 C CA . LYS A 1 306 ? -19.889 6.151 19.637 1.00 98.25 306 LYS A CA 1
ATOM 2387 C C . LYS A 1 306 ? -19.523 7.419 20.389 1.00 98.25 306 LYS A C 1
ATOM 2389 O O . LYS A 1 306 ? -18.475 7.446 21.033 1.00 98.25 306 LYS A O 1
ATOM 2394 N N . ASP A 1 307 ? -20.383 8.414 20.327 1.00 97.38 307 ASP A N 1
ATOM 2395 C CA . ASP A 1 307 ? -20.254 9.687 21.023 1.00 97.38 307 ASP A CA 1
ATOM 2396 C C . ASP A 1 307 ? -21.644 10.144 21.517 1.00 97.38 307 ASP A C 1
ATOM 2398 O O . ASP A 1 307 ? -22.615 9.385 21.417 1.00 97.38 307 ASP A O 1
ATOM 2402 N N . ASP A 1 308 ? -21.766 11.359 22.052 1.00 97.62 308 ASP A N 1
ATOM 2403 C CA . ASP A 1 308 ? -23.054 11.877 22.548 1.00 97.62 308 ASP A CA 1
ATOM 2404 C C . ASP A 1 308 ? -24.111 12.051 21.444 1.00 97.62 308 ASP A C 1
ATOM 2406 O O . ASP A 1 308 ? -25.307 12.107 21.726 1.00 97.62 308 ASP A O 1
ATOM 2410 N N . LYS A 1 309 ? -23.683 12.135 20.179 1.00 95.75 309 LYS A N 1
ATOM 2411 C CA . LYS A 1 309 ? -24.561 12.287 19.011 1.00 95.75 309 LYS A CA 1
ATOM 2412 C C . LYS A 1 309 ? -25.028 10.941 18.457 1.00 95.75 309 LYS A C 1
ATOM 2414 O O . LYS A 1 309 ? -25.892 10.904 17.583 1.00 95.75 309 LYS A O 1
ATOM 2419 N N . GLY A 1 310 ? -24.480 9.835 18.958 1.00 97.19 310 GLY A N 1
ATOM 2420 C CA . GLY A 1 310 ? -24.830 8.477 18.565 1.00 97.19 310 GLY A CA 1
ATOM 2421 C C . GLY A 1 310 ? -23.669 7.757 17.888 1.00 97.19 310 GLY A C 1
ATOM 2422 O O . GLY A 1 310 ? -22.545 7.754 18.383 1.00 97.19 310 GLY A O 1
ATOM 2423 N N . TYR A 1 311 ? -23.954 7.064 16.783 1.00 97.88 311 TYR A N 1
ATOM 2424 C CA . TYR A 1 311 ? -22.954 6.284 16.053 1.00 97.88 311 TYR A CA 1
ATOM 2425 C C . TYR A 1 311 ? -22.542 6.979 14.761 1.00 97.88 311 TYR A C 1
ATOM 2427 O O . TYR A 1 311 ? -23.387 7.285 13.921 1.00 97.88 311 TYR A O 1
ATOM 2435 N N . GLN A 1 312 ? -21.234 7.122 14.553 1.00 97.56 312 GLN A N 1
ATOM 2436 C CA . GLN A 1 312 ? -20.670 7.601 13.292 1.00 97.56 312 GLN A CA 1
ATOM 2437 C C . GLN A 1 312 ? -19.777 6.533 12.658 1.00 97.56 312 GLN A C 1
ATOM 2439 O O . GLN A 1 312 ? -19.083 5.779 13.345 1.00 97.56 312 GLN A O 1
ATOM 2444 N N . PHE A 1 313 ? -19.787 6.468 11.327 1.00 98.19 313 PHE A N 1
ATOM 2445 C CA . PHE A 1 313 ? -19.076 5.455 10.550 1.00 98.19 313 PHE A CA 1
ATOM 2446 C C . PHE A 1 313 ? -17.974 6.100 9.719 1.00 98.19 313 PHE A C 1
ATOM 2448 O O . PHE A 1 313 ? -18.223 6.794 8.735 1.00 98.19 313 PHE A O 1
ATOM 2455 N N . ILE A 1 314 ? -16.735 5.836 10.108 1.00 98.31 314 ILE A N 1
ATOM 2456 C CA . ILE A 1 314 ? -15.547 6.459 9.543 1.00 98.31 314 ILE A CA 1
ATOM 2457 C C . ILE A 1 314 ? -14.824 5.427 8.673 1.00 98.31 314 ILE A C 1
ATOM 2459 O O . ILE A 1 314 ? -14.472 4.349 9.166 1.00 98.31 314 ILE A O 1
ATOM 2463 N N . PRO A 1 315 ? -14.556 5.711 7.384 1.00 98.06 315 PRO A N 1
ATOM 2464 C CA . PRO A 1 315 ? -13.694 4.857 6.579 1.00 98.06 315 PRO A CA 1
ATOM 2465 C C . PRO A 1 315 ? -12.340 4.663 7.267 1.00 98.06 315 PRO A C 1
ATOM 2467 O O . PRO A 1 315 ? -11.690 5.632 7.659 1.00 98.06 315 PRO A O 1
ATOM 2470 N N . ALA A 1 316 ? -11.883 3.420 7.400 1.00 98.06 316 ALA A N 1
ATOM 2471 C CA . ALA A 1 316 ? -10.707 3.100 8.209 1.00 98.06 316 ALA A CA 1
ATOM 2472 C C . ALA A 1 316 ? -9.431 3.799 7.720 1.00 98.06 316 ALA A C 1
ATOM 2474 O O . ALA A 1 316 ? -8.569 4.149 8.520 1.00 98.06 316 ALA A O 1
ATOM 2475 N N . TRP A 1 317 ? -9.315 4.049 6.412 1.00 95.31 317 TRP A N 1
ATOM 2476 C CA . TRP A 1 317 ? -8.197 4.808 5.856 1.00 95.31 317 TRP A CA 1
ATOM 2477 C C . TRP A 1 317 ? -8.233 6.287 6.272 1.00 95.31 317 TRP A C 1
ATOM 2479 O O . TRP A 1 317 ? -7.175 6.856 6.531 1.00 95.31 317 TRP A O 1
ATOM 2489 N N . LYS A 1 318 ? -9.424 6.889 6.417 1.00 97.31 318 LYS A N 1
ATOM 2490 C CA . LYS A 1 318 ? -9.579 8.249 6.953 1.00 97.31 318 LYS A CA 1
ATOM 2491 C C . LYS A 1 318 ? -9.287 8.284 8.449 1.00 97.31 318 LYS A C 1
ATOM 2493 O O . LYS A 1 318 ? -8.583 9.181 8.889 1.00 97.31 318 LYS A O 1
ATOM 2498 N N . PHE A 1 319 ? -9.750 7.284 9.204 1.00 98.38 319 PHE A N 1
ATOM 2499 C CA . PHE A 1 319 ? -9.399 7.131 10.620 1.00 98.38 319 PHE A CA 1
ATOM 2500 C C . PHE A 1 319 ? -7.875 7.037 10.799 1.00 98.38 319 PHE A C 1
ATOM 2502 O O . PHE A 1 319 ? -7.276 7.824 11.525 1.00 98.38 319 PHE A O 1
ATOM 2509 N N . ARG A 1 320 ? -7.222 6.147 10.041 1.00 97.81 320 ARG A N 1
ATOM 2510 C CA . ARG A 1 320 ? -5.760 6.009 9.998 1.00 97.81 320 ARG A CA 1
ATOM 2511 C C . ARG A 1 320 ? -5.059 7.325 9.649 1.00 97.81 320 ARG A C 1
ATOM 2513 O O . ARG A 1 320 ? -4.077 7.667 10.299 1.00 97.81 320 ARG A O 1
ATOM 2520 N N . SER A 1 321 ? -5.549 8.051 8.642 1.00 96.31 321 SER A N 1
ATOM 2521 C CA . SER A 1 321 ? -4.986 9.346 8.244 1.00 96.31 321 SER A CA 1
ATOM 2522 C C . SER A 1 321 ? -5.145 10.410 9.334 1.00 96.31 321 SER A C 1
ATOM 2524 O O . SER A 1 321 ? -4.215 11.179 9.546 1.00 96.31 321 SER A O 1
ATOM 2526 N N . ALA A 1 322 ? -6.291 10.448 10.022 1.00 97.94 322 ALA A N 1
ATOM 2527 C CA . ALA A 1 322 ? -6.575 11.418 11.079 1.00 97.94 322 ALA A CA 1
ATOM 2528 C C . ALA A 1 322 ? -5.663 11.219 12.299 1.00 97.94 322 ALA A C 1
ATOM 2530 O O . ALA A 1 322 ? -5.102 12.182 12.816 1.00 97.94 322 ALA A O 1
ATOM 2531 N N . ILE A 1 323 ? -5.468 9.969 12.735 1.00 98.00 323 ILE A N 1
ATOM 2532 C CA . ILE A 1 323 ? -4.563 9.655 13.852 1.00 98.00 323 ILE A CA 1
ATOM 2533 C C . ILE A 1 323 ? -3.092 9.813 13.435 1.00 98.00 323 ILE A C 1
ATOM 2535 O O . ILE A 1 323 ? -2.270 10.320 14.199 1.00 98.00 323 ILE A O 1
ATOM 2539 N N . GLY A 1 324 ? -2.765 9.403 12.209 1.00 96.69 324 GLY A N 1
ATOM 2540 C CA . GLY A 1 324 ? -1.444 9.528 11.607 1.00 96.69 324 GLY A CA 1
ATOM 2541 C C . GLY A 1 324 ? -0.829 8.178 11.239 1.00 96.69 324 GLY A C 1
ATOM 2542 O O . GLY A 1 324 ? -0.835 7.218 12.015 1.00 96.69 324 GLY A O 1
ATOM 2543 N N . TYR A 1 325 ? -0.215 8.128 10.055 1.00 93.56 325 TYR A N 1
ATOM 2544 C CA . TYR A 1 325 ? 0.308 6.900 9.445 1.00 93.56 325 TYR A CA 1
ATOM 2545 C C . TYR A 1 325 ? 1.428 6.204 10.231 1.00 93.56 325 TYR A C 1
ATOM 2547 O O . TYR A 1 325 ? 1.660 5.015 10.022 1.00 93.56 325 TYR A O 1
ATOM 2555 N N . MET A 1 326 ? 2.114 6.917 11.129 1.00 93.94 326 MET A N 1
ATOM 2556 C CA . MET A 1 326 ? 3.163 6.335 11.975 1.00 93.94 326 MET A CA 1
ATOM 2557 C C . MET A 1 326 ? 2.617 5.676 13.240 1.00 93.94 326 MET A C 1
ATOM 2559 O O . MET A 1 326 ? 3.220 4.708 13.712 1.00 93.94 326 MET A O 1
ATOM 2563 N N . ARG A 1 327 ? 1.477 6.159 13.749 1.00 96.25 327 ARG A N 1
ATOM 2564 C CA . ARG A 1 327 ? 0.780 5.583 14.905 1.00 96.25 327 ARG A CA 1
ATOM 2565 C C . ARG A 1 327 ? -0.087 4.401 14.490 1.00 96.25 327 ARG A C 1
ATOM 2567 O O . ARG A 1 327 ? 0.006 3.338 15.087 1.00 96.25 327 ARG A O 1
ATOM 2574 N N . ILE A 1 328 ? -0.854 4.565 13.411 1.00 97.50 328 ILE A N 1
ATOM 2575 C CA . ILE A 1 328 ? -1.657 3.500 12.801 1.00 97.50 328 ILE A CA 1
ATOM 2576 C C . ILE A 1 328 ? -1.011 3.111 11.467 1.00 97.50 328 ILE A C 1
ATOM 2578 O O . ILE A 1 328 ? -1.238 3.722 10.417 1.00 97.50 328 ILE A O 1
ATOM 2582 N N . LYS A 1 329 ? -0.160 2.082 11.501 1.00 97.25 329 LYS A N 1
ATOM 2583 C CA . LYS A 1 329 ? 0.699 1.734 10.355 1.00 97.25 329 LYS A CA 1
ATOM 2584 C C . LYS A 1 329 ? -0.065 1.082 9.206 1.00 97.25 329 LYS A C 1
ATOM 2586 O O . LYS A 1 329 ? 0.317 1.245 8.050 1.00 97.25 329 LYS A O 1
ATOM 2591 N N . SER A 1 330 ? -1.177 0.410 9.475 1.00 97.75 330 SER A N 1
ATOM 2592 C CA . SER A 1 330 ? -2.055 -0.193 8.463 1.00 97.75 330 SER A CA 1
ATOM 2593 C C . SER A 1 330 ? -3.513 -0.137 8.920 1.00 97.75 330 SER A C 1
ATOM 2595 O O . SER A 1 330 ? -3.797 0.254 10.048 1.00 97.75 330 SER A O 1
ATOM 2597 N N . VAL A 1 331 ? -4.444 -0.544 8.055 1.00 98.06 331 VAL A N 1
ATOM 2598 C CA . VAL A 1 331 ? -5.844 -0.789 8.456 1.00 98.06 331 VAL A CA 1
ATOM 2599 C C . VAL A 1 331 ? -6.107 -2.261 8.796 1.00 98.06 331 VAL A C 1
ATOM 2601 O O . VAL A 1 331 ? -7.251 -2.686 8.868 1.00 98.06 331 VAL A O 1
ATOM 2604 N N . LEU A 1 332 ? -5.061 -3.063 9.005 1.00 97.88 332 LEU A N 1
ATOM 2605 C CA . LEU A 1 332 ? -5.168 -4.448 9.458 1.00 97.88 332 LEU A CA 1
ATOM 2606 C C . LEU A 1 332 ? -4.944 -4.486 10.973 1.00 97.88 332 LEU A C 1
ATOM 2608 O O . LEU A 1 332 ? -3.834 -4.737 11.437 1.00 97.88 332 LEU A O 1
ATOM 2612 N N . PHE A 1 333 ? -5.992 -4.182 11.738 1.00 98.44 333 PHE A N 1
ATOM 2613 C CA . PHE A 1 333 ? -5.922 -4.102 13.199 1.00 98.44 333 PHE A CA 1
ATOM 2614 C C . PHE A 1 333 ? -7.192 -4.596 13.899 1.00 98.44 333 PHE A C 1
ATOM 2616 O O . PHE A 1 333 ? -8.247 -4.783 13.279 1.00 98.44 333 PHE A O 1
ATOM 2623 N N . THR A 1 334 ? -7.087 -4.792 15.208 1.00 98.50 334 THR A N 1
ATOM 2624 C CA . THR A 1 334 ? -8.176 -4.974 16.172 1.00 98.50 334 THR A CA 1
ATOM 2625 C C . THR A 1 334 ? -8.194 -3.801 17.151 1.00 98.50 334 THR A C 1
ATOM 2627 O O . THR A 1 334 ? -7.203 -3.087 17.282 1.00 98.50 334 THR A O 1
ATOM 2630 N N . ILE A 1 335 ? -9.343 -3.571 17.788 1.00 98.56 335 ILE A N 1
ATOM 2631 C CA . ILE A 1 335 ? -9.525 -2.515 18.788 1.00 98.56 335 ILE A CA 1
ATOM 2632 C C . ILE A 1 335 ? -10.119 -3.141 20.047 1.00 98.56 335 ILE A C 1
ATOM 2634 O O . ILE A 1 335 ? -11.099 -3.883 19.944 1.00 98.56 335 ILE A O 1
ATOM 2638 N N . ILE A 1 336 ? -9.554 -2.796 21.199 1.00 98.00 336 ILE A N 1
ATOM 2639 C CA . ILE A 1 336 ? -10.062 -3.107 22.536 1.00 98.00 336 ILE A CA 1
ATOM 2640 C C . ILE A 1 336 ? -10.239 -1.763 23.259 1.00 98.00 336 ILE A C 1
ATOM 2642 O O . ILE A 1 336 ? -9.386 -0.889 23.138 1.00 98.00 336 ILE A O 1
ATOM 2646 N N . ASN A 1 337 ? -11.382 -1.554 23.918 1.00 96.81 337 ASN A N 1
ATOM 2647 C CA . ASN A 1 337 ? -11.632 -0.338 24.705 1.00 96.81 337 ASN A CA 1
ATOM 2648 C C . ASN A 1 337 ? -11.520 -0.719 26.179 1.00 96.81 337 ASN A C 1
ATOM 2650 O O . ASN A 1 337 ? -12.155 -1.694 26.580 1.00 96.81 337 ASN A O 1
ATOM 2654 N N . GLU A 1 338 ? -10.762 0.059 26.941 1.00 95.69 338 GLU A N 1
ATOM 2655 C CA . GLU A 1 338 ? -10.569 -0.083 28.384 1.00 95.69 338 GLU A CA 1
ATOM 2656 C C . GLU A 1 338 ? -10.688 1.314 28.999 1.00 95.69 338 GLU A C 1
ATOM 2658 O O . GLU A 1 338 ? -9.846 2.181 28.772 1.00 95.69 338 GLU A O 1
ATOM 2663 N N . ASP A 1 339 ? -11.790 1.565 29.706 1.00 93.19 339 ASP A N 1
ATOM 2664 C CA . ASP A 1 339 ? -12.144 2.873 30.266 1.00 93.19 339 ASP A CA 1
ATOM 2665 C C . ASP A 1 339 ? -12.053 4.026 29.246 1.00 93.19 339 ASP A C 1
ATOM 2667 O O . ASP A 1 339 ? -12.829 4.091 28.291 1.00 93.19 339 ASP A O 1
ATOM 2671 N N . GLN A 1 340 ? -11.112 4.954 29.452 1.00 96.00 340 GLN A N 1
ATOM 2672 C CA . GLN A 1 340 ? -10.852 6.107 28.584 1.00 96.00 340 GLN A CA 1
ATOM 2673 C C . GLN A 1 340 ? -9.761 5.839 27.536 1.00 96.00 340 GLN A C 1
ATOM 2675 O O . GLN A 1 340 ? -9.373 6.754 26.800 1.00 96.00 340 GLN A O 1
ATOM 2680 N N . THR A 1 341 ? -9.279 4.599 27.450 1.00 97.94 341 THR A N 1
ATOM 2681 C CA . THR A 1 341 ? -8.167 4.170 26.601 1.00 97.94 341 THR A CA 1
ATOM 2682 C C . THR A 1 341 ? -8.636 3.181 25.536 1.00 97.94 341 THR A C 1
ATOM 2684 O O . THR A 1 341 ? -9.498 2.324 25.728 1.00 97.94 341 THR A O 1
ATOM 2687 N N . VAL A 1 342 ? -8.059 3.318 24.349 1.00 98.44 342 VAL A N 1
ATOM 2688 C CA . VAL A 1 342 ? -8.297 2.482 23.181 1.00 98.44 342 VAL A CA 1
ATOM 2689 C C . VAL A 1 342 ? -6.981 1.828 22.786 1.00 98.44 342 VAL A C 1
ATOM 2691 O O . VAL A 1 342 ? -6.045 2.491 22.330 1.00 98.44 342 VAL A O 1
ATOM 2694 N N . HIS A 1 343 ? -6.940 0.509 22.923 1.00 98.44 343 HIS A N 1
ATOM 2695 C CA . HIS A 1 343 ? -5.802 -0.339 22.603 1.00 98.44 343 HIS A CA 1
ATOM 2696 C C . HIS A 1 343 ? -5.960 -0.872 21.179 1.00 98.44 343 HIS A C 1
ATOM 2698 O O . HIS A 1 343 ? -6.937 -1.557 20.853 1.00 98.44 343 HIS A O 1
ATOM 2704 N N . ILE A 1 344 ? -5.009 -0.545 20.303 1.00 98.62 344 ILE A N 1
ATOM 2705 C CA . ILE A 1 344 ? -5.034 -0.961 18.899 1.00 98.62 344 ILE A CA 1
ATOM 2706 C C . ILE A 1 344 ? -3.840 -1.867 18.619 1.00 98.62 344 ILE A C 1
ATOM 2708 O O . ILE A 1 344 ? -2.692 -1.423 18.585 1.00 98.62 344 ILE A O 1
ATOM 2712 N N . HIS A 1 345 ? -4.132 -3.137 18.342 1.00 98.38 345 HIS A N 1
ATOM 2713 C CA . HIS A 1 345 ? -3.148 -4.117 17.888 1.00 98.38 345 HIS A CA 1
ATOM 2714 C C . HIS A 1 345 ? -3.276 -4.278 16.384 1.00 98.38 345 HIS A C 1
ATOM 2716 O O . HIS A 1 345 ? -4.343 -4.628 15.874 1.00 98.38 345 HIS A O 1
ATOM 2722 N N . GLY A 1 346 ? -2.196 -4.045 15.654 1.00 97.75 346 GLY A N 1
ATOM 2723 C CA . GLY A 1 346 ? -2.218 -4.118 14.206 1.00 97.75 346 GLY A CA 1
ATOM 2724 C C . GLY A 1 346 ? -1.052 -4.872 13.607 1.00 97.75 346 GLY A C 1
ATOM 2725 O O . GLY A 1 346 ? -0.102 -5.259 14.279 1.00 97.75 346 GLY A O 1
ATOM 2726 N N . ASN A 1 347 ? -1.171 -5.132 12.311 1.00 97.50 347 ASN A N 1
ATOM 2727 C CA . ASN A 1 347 ? -0.220 -5.910 11.538 1.00 97.50 347 ASN A CA 1
ATOM 2728 C C . ASN A 1 347 ? 0.075 -5.214 10.212 1.00 97.50 347 ASN A C 1
ATOM 2730 O O . ASN A 1 347 ? -0.819 -4.674 9.562 1.00 97.50 347 ASN A O 1
ATOM 2734 N N . GLY A 1 348 ? 1.324 -5.262 9.769 1.00 97.50 348 GLY A N 1
ATOM 2735 C CA . GLY A 1 348 ? 1.745 -4.651 8.514 1.00 97.50 348 GLY A CA 1
ATOM 2736 C C . GLY A 1 348 ? 1.863 -3.125 8.560 1.00 97.50 348 GLY A C 1
ATOM 2737 O O . GLY A 1 348 ? 1.492 -2.457 9.524 1.00 97.50 348 GLY A O 1
ATOM 2738 N N . PHE A 1 349 ? 2.372 -2.569 7.467 1.00 96.88 349 PHE A N 1
ATOM 2739 C CA . PHE A 1 349 ? 2.539 -1.142 7.240 1.00 96.88 349 PHE A CA 1
ATOM 2740 C C . PHE A 1 349 ? 2.219 -0.833 5.773 1.00 96.88 349 PHE A C 1
ATOM 2742 O O . PHE A 1 349 ? 2.909 -1.288 4.859 1.00 96.88 349 PHE A O 1
ATOM 2749 N N . GLY A 1 350 ? 1.158 -0.052 5.566 1.00 95.06 350 GLY A N 1
ATOM 2750 C CA . GLY A 1 350 ? 0.682 0.405 4.265 1.00 95.06 350 GLY A CA 1
ATOM 2751 C C . GLY A 1 350 ? -0.719 -0.107 3.947 1.00 95.06 350 GLY A C 1
ATOM 2752 O O . GLY A 1 350 ? -1.463 -0.528 4.835 1.00 95.06 350 GLY A O 1
ATOM 2753 N N . HIS A 1 351 ? -1.103 -0.022 2.674 1.00 95.12 351 HIS A N 1
ATOM 2754 C CA . HIS A 1 351 ? -2.442 -0.411 2.227 1.00 95.12 351 HIS A CA 1
ATOM 2755 C C . HIS A 1 351 ? -2.589 -1.923 1.985 1.00 95.12 351 HIS A C 1
ATOM 2757 O O . HIS A 1 351 ? -3.716 -2.402 1.920 1.00 95.12 351 HIS A O 1
ATOM 2763 N N . GLY A 1 352 ? -1.488 -2.678 1.858 1.00 96.06 352 GLY A N 1
ATOM 2764 C CA . GLY A 1 352 ? -1.520 -4.139 1.746 1.00 96.06 352 GLY A CA 1
ATOM 2765 C C . GLY A 1 352 ? -1.947 -4.683 0.379 1.00 96.06 352 GLY A C 1
ATOM 2766 O O . GLY A 1 352 ? -2.370 -5.827 0.295 1.00 96.06 352 GLY A O 1
ATOM 2767 N N . VAL A 1 353 ? -1.861 -3.893 -0.694 1.00 97.25 353 VAL A N 1
ATOM 2768 C CA . VAL A 1 353 ? -2.255 -4.297 -2.061 1.00 97.25 353 VAL A CA 1
ATOM 2769 C C . VAL A 1 353 ? -0.996 -4.509 -2.897 1.00 97.25 353 VAL A C 1
ATOM 2771 O O . VAL A 1 353 ? -0.091 -3.683 -2.835 1.00 97.25 353 VAL A O 1
ATOM 2774 N N . GLY A 1 354 ? -0.951 -5.587 -3.683 1.00 97.19 354 GLY A N 1
ATOM 2775 C CA . GLY A 1 354 ? 0.177 -5.898 -4.567 1.00 97.19 354 GLY A CA 1
ATOM 2776 C C . GLY A 1 354 ? 1.448 -6.301 -3.813 1.00 97.19 354 GLY A C 1
ATOM 2777 O O . GLY A 1 354 ? 1.381 -7.124 -2.901 1.00 97.19 354 GLY A O 1
ATOM 2778 N N . LEU A 1 355 ? 2.608 -5.776 -4.215 1.00 98.00 355 LEU A N 1
ATOM 2779 C CA . LEU A 1 355 ? 3.916 -6.191 -3.690 1.00 98.00 355 LEU A CA 1
ATOM 2780 C C . LEU A 1 355 ? 4.083 -5.823 -2.207 1.00 98.00 355 LEU A C 1
ATOM 2782 O O . LEU A 1 355 ? 3.971 -4.660 -1.819 1.00 98.00 355 LEU A O 1
ATOM 2786 N N . CYS A 1 356 ? 4.399 -6.819 -1.377 1.00 97.75 356 CYS A N 1
ATOM 2787 C CA . CYS A 1 356 ? 4.901 -6.617 -0.017 1.00 97.75 356 CYS A CA 1
ATOM 2788 C C . CYS A 1 356 ? 6.424 -6.442 -0.088 1.00 97.75 356 CYS A C 1
ATOM 2790 O O . CYS A 1 356 ? 7.124 -7.402 -0.408 1.00 97.75 356 CYS A O 1
ATOM 2792 N N . GLN A 1 357 ? 6.949 -5.251 0.207 1.00 97.88 357 GLN A N 1
ATOM 2793 C CA . GLN A 1 357 ? 8.380 -4.942 0.058 1.00 97.88 357 GLN A CA 1
ATOM 2794 C C . GLN A 1 357 ? 9.257 -5.835 0.951 1.00 97.88 357 GLN A C 1
ATOM 2796 O O . GLN A 1 357 ? 10.221 -6.436 0.476 1.00 97.88 357 GLN A O 1
ATOM 2801 N N . TYR A 1 358 ? 8.901 -6.005 2.229 1.00 97.88 358 TYR A N 1
ATOM 2802 C CA . TYR A 1 358 ? 9.609 -6.947 3.107 1.00 97.88 358 TYR A CA 1
ATOM 2803 C C . TYR A 1 358 ? 9.421 -8.406 2.671 1.00 97.88 358 TYR A C 1
ATOM 2805 O O . TYR A 1 358 ? 10.360 -9.195 2.756 1.00 97.88 358 TYR A O 1
ATOM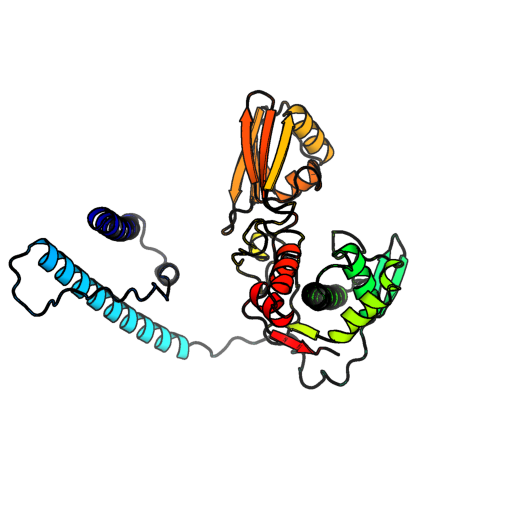 2813 N N . GLY A 1 359 ? 8.244 -8.763 2.151 1.00 97.94 359 GLY A N 1
ATOM 2814 C CA . GLY A 1 359 ? 8.014 -10.078 1.551 1.00 97.94 359 GLY A CA 1
ATOM 2815 C C . GLY A 1 359 ? 8.976 -10.340 0.389 1.00 97.94 359 GLY A C 1
ATOM 2816 O O . GLY A 1 359 ? 9.642 -11.371 0.364 1.00 97.94 359 GLY A O 1
ATOM 2817 N N . ALA A 1 360 ? 9.138 -9.370 -0.514 1.00 98.31 360 ALA A N 1
ATOM 2818 C CA . ALA A 1 360 ? 10.095 -9.417 -1.617 1.00 98.31 360 ALA A CA 1
ATOM 2819 C C . ALA A 1 360 ? 11.543 -9.552 -1.127 1.00 98.31 360 ALA A C 1
ATOM 2821 O O . ALA A 1 360 ? 12.274 -10.408 -1.622 1.00 98.31 360 ALA A O 1
ATOM 2822 N N . LYS A 1 361 ? 11.939 -8.774 -0.109 1.00 98.12 361 LYS A N 1
ATOM 2823 C CA . LYS A 1 361 ? 13.264 -8.866 0.528 1.00 98.12 361 LYS A CA 1
ATOM 2824 C C . LYS A 1 361 ? 13.567 -10.288 1.000 1.00 98.12 361 LYS A C 1
ATOM 2826 O O . LYS A 1 361 ? 14.616 -10.838 0.675 1.00 98.12 361 LYS A O 1
ATOM 2831 N N . PHE A 1 362 ? 12.657 -10.884 1.766 1.00 97.75 362 PHE A N 1
ATOM 2832 C CA . PHE A 1 362 ? 12.868 -12.207 2.354 1.00 97.75 362 PHE A CA 1
ATOM 2833 C C . PHE A 1 362 ? 12.704 -13.348 1.344 1.00 97.75 362 PHE A C 1
ATOM 2835 O O . PHE A 1 362 ? 13.334 -14.391 1.495 1.00 97.75 362 PHE A O 1
ATOM 2842 N N . MET A 1 363 ? 11.908 -13.159 0.288 1.00 98.25 363 MET A N 1
ATOM 2843 C CA . MET A 1 363 ? 11.899 -14.068 -0.859 1.00 98.25 363 MET A CA 1
ATOM 2844 C C . MET A 1 363 ? 13.237 -14.050 -1.598 1.00 98.25 363 MET A C 1
ATOM 2846 O O . MET A 1 363 ? 13.782 -15.115 -1.878 1.00 98.25 363 MET A O 1
ATOM 2850 N N . ALA A 1 364 ? 13.782 -12.864 -1.872 1.00 98.31 364 ALA A N 1
ATOM 2851 C CA . ALA A 1 364 ? 15.079 -12.717 -2.522 1.00 98.31 364 ALA A CA 1
ATOM 2852 C C . ALA A 1 364 ? 16.210 -13.330 -1.680 1.00 98.31 364 ALA A C 1
ATOM 2854 O O . ALA A 1 364 ? 17.039 -14.058 -2.212 1.00 98.31 364 ALA A O 1
ATOM 2855 N N . ALA A 1 365 ? 16.183 -13.141 -0.355 1.00 97.12 365 ALA A N 1
ATOM 2856 C CA . ALA A 1 365 ? 17.110 -13.801 0.572 1.00 97.12 365 ALA A CA 1
ATOM 2857 C C . ALA A 1 365 ? 16.986 -15.341 0.583 1.00 97.12 365 ALA A C 1
ATOM 2859 O O . ALA A 1 365 ? 17.898 -16.033 1.017 1.00 97.12 365 ALA A O 1
ATOM 2860 N N . LYS A 1 366 ? 15.866 -15.886 0.092 1.00 97.25 366 LYS A N 1
ATOM 2861 C CA . LYS A 1 366 ? 15.634 -17.323 -0.130 1.00 97.25 366 LYS A CA 1
ATOM 2862 C C . LYS A 1 366 ? 15.801 -17.706 -1.608 1.00 97.25 366 LYS A C 1
ATOM 2864 O O . LYS A 1 366 ? 15.112 -18.604 -2.098 1.00 97.25 366 LYS A O 1
ATOM 2869 N N . ASN A 1 367 ? 16.684 -17.003 -2.319 1.00 97.75 367 ASN A N 1
ATOM 2870 C CA . ASN A 1 367 ? 17.071 -17.247 -3.712 1.00 97.75 367 ASN A CA 1
ATOM 2871 C C . ASN A 1 367 ? 15.912 -17.196 -4.722 1.00 97.75 367 ASN A C 1
ATOM 2873 O O . ASN A 1 367 ? 15.974 -17.822 -5.780 1.00 97.75 367 ASN A O 1
ATOM 2877 N N . LYS A 1 368 ? 14.828 -16.469 -4.417 1.00 98.50 368 LYS A N 1
ATOM 2878 C CA . LYS A 1 368 ? 13.779 -16.198 -5.407 1.00 98.50 368 LYS A CA 1
ATOM 2879 C C . LYS A 1 368 ? 14.180 -15.012 -6.270 1.00 98.50 368 LYS A C 1
ATOM 2881 O O . LYS A 1 368 ? 14.514 -13.952 -5.747 1.00 98.50 368 LYS A O 1
ATOM 2886 N N . ASN A 1 369 ? 14.092 -15.182 -7.584 1.00 98.56 369 ASN A N 1
ATOM 2887 C CA . ASN A 1 369 ? 14.336 -14.086 -8.518 1.00 98.56 369 ASN A CA 1
ATOM 2888 C C . ASN A 1 369 ? 13.146 -13.110 -8.570 1.00 98.56 369 ASN A C 1
ATOM 2890 O O . ASN A 1 369 ? 12.030 -13.426 -8.141 1.00 98.56 369 ASN A O 1
ATOM 2894 N N . TYR A 1 370 ? 13.367 -11.921 -9.127 1.00 98.69 370 TYR A N 1
ATOM 2895 C CA . TYR A 1 370 ? 12.364 -10.858 -9.185 1.00 98.69 370 TYR A CA 1
ATOM 2896 C C . TYR A 1 370 ? 11.101 -11.276 -9.943 1.00 98.69 370 TYR A C 1
ATOM 2898 O O . TYR A 1 370 ? 9.999 -10.894 -9.553 1.00 98.69 370 TYR A O 1
ATOM 2906 N N . ARG A 1 371 ? 11.219 -12.122 -10.976 1.00 98.44 371 ARG A N 1
ATOM 2907 C CA . ARG A 1 371 ? 10.058 -12.637 -11.717 1.00 98.44 371 ARG A CA 1
ATOM 2908 C C . ARG A 1 371 ? 9.178 -13.509 -10.822 1.00 98.44 371 ARG A C 1
ATOM 2910 O O . ARG A 1 371 ? 7.967 -13.315 -10.786 1.00 98.44 371 ARG A O 1
ATOM 2917 N N . GLN A 1 372 ? 9.770 -14.421 -10.048 1.00 98.12 372 GLN A N 1
ATOM 2918 C CA . GLN A 1 372 ? 9.050 -15.252 -9.075 1.00 98.12 372 GLN A CA 1
ATOM 2919 C C . GLN A 1 372 ? 8.397 -14.406 -7.975 1.00 98.12 372 GLN A C 1
ATOM 2921 O O . GLN A 1 372 ? 7.261 -14.677 -7.580 1.00 98.12 372 GLN A O 1
ATOM 2926 N N . ILE A 1 373 ? 9.093 -13.368 -7.502 1.00 98.50 373 ILE A N 1
ATOM 2927 C CA . ILE A 1 373 ? 8.552 -12.405 -6.535 1.00 98.50 373 ILE A CA 1
ATOM 2928 C C . ILE A 1 373 ? 7.315 -11.713 -7.120 1.00 98.50 373 ILE A C 1
ATOM 2930 O O . ILE A 1 373 ? 6.245 -11.735 -6.512 1.00 98.50 373 ILE A O 1
ATOM 2934 N N . LEU A 1 374 ? 7.424 -11.152 -8.323 1.00 98.19 374 LEU A N 1
ATOM 2935 C CA . LEU A 1 374 ? 6.329 -10.440 -8.978 1.00 98.19 374 LEU A CA 1
ATOM 2936 C C . LEU A 1 374 ? 5.132 -11.352 -9.257 1.00 98.19 374 LEU A C 1
ATOM 2938 O O . LEU A 1 374 ? 4.004 -10.987 -8.937 1.00 98.19 374 LEU A O 1
ATOM 2942 N N . MET A 1 375 ? 5.350 -12.562 -9.777 1.00 95.69 375 MET A N 1
ATOM 2943 C CA . MET A 1 375 ? 4.255 -13.494 -10.077 1.00 95.69 375 MET A CA 1
ATOM 2944 C C . MET A 1 375 ? 3.513 -13.978 -8.825 1.00 95.69 375 MET A C 1
ATOM 2946 O O . MET A 1 375 ? 2.329 -14.309 -8.911 1.00 95.69 375 MET A O 1
ATOM 2950 N N . LYS A 1 376 ? 4.158 -13.964 -7.649 1.00 95.81 376 LYS A N 1
ATOM 2951 C CA . LYS A 1 376 ? 3.476 -14.202 -6.368 1.00 95.81 376 LYS A CA 1
ATOM 2952 C C . LYS A 1 376 ? 2.504 -13.070 -6.028 1.00 95.81 376 LYS A C 1
ATOM 2954 O O . LYS A 1 376 ? 1.365 -13.343 -5.657 1.00 95.81 376 LYS A O 1
ATOM 2959 N N . PHE A 1 377 ? 2.966 -11.821 -6.093 1.00 97.25 377 PHE A N 1
ATOM 2960 C CA . PHE A 1 377 ? 2.205 -10.658 -5.617 1.00 97.25 377 PHE A CA 1
ATOM 2961 C C . PHE A 1 377 ? 1.230 -10.085 -6.652 1.00 97.25 377 PHE A C 1
ATOM 2963 O O . PHE A 1 377 ? 0.259 -9.423 -6.285 1.00 97.25 377 PHE A O 1
ATOM 2970 N N . TYR A 1 378 ? 1.442 -10.394 -7.929 1.00 96.38 378 TYR A N 1
ATOM 2971 C CA . TYR A 1 378 ? 0.594 -9.996 -9.049 1.00 96.38 378 TYR A CA 1
ATOM 2972 C C . TYR A 1 378 ? 0.125 -11.241 -9.820 1.00 96.38 378 TYR A C 1
ATOM 2974 O O . TYR A 1 378 ? 0.487 -11.442 -10.981 1.00 96.38 378 TYR A O 1
ATOM 2982 N N . PRO A 1 379 ? -0.669 -12.125 -9.192 1.00 91.81 379 PRO A N 1
ATOM 2983 C CA . PRO A 1 379 ? -1.075 -13.380 -9.812 1.00 91.81 379 PRO A CA 1
ATOM 2984 C C . PRO A 1 379 ? -1.921 -13.134 -11.066 1.00 91.81 379 PRO A C 1
ATOM 2986 O O . PRO A 1 379 ? -2.724 -12.199 -11.123 1.00 91.81 379 PRO A O 1
ATOM 2989 N N . LYS A 1 380 ? -1.808 -14.033 -12.052 1.00 91.00 380 LYS A N 1
ATOM 2990 C CA . LYS A 1 380 ? -2.521 -13.942 -13.345 1.00 91.00 380 LYS A CA 1
ATOM 2991 C C . LYS A 1 380 ? -2.182 -12.670 -14.137 1.00 91.00 380 LYS A C 1
ATOM 2993 O O . LYS A 1 380 ? -3.040 -12.127 -14.840 1.00 91.00 380 LYS A O 1
ATOM 2998 N N . THR A 1 381 ? -0.955 -12.192 -13.983 1.00 94.12 381 THR A N 1
ATOM 2999 C CA . THR A 1 381 ? -0.339 -11.170 -14.830 1.00 94.12 381 THR A CA 1
ATOM 3000 C C . THR A 1 381 ? 0.852 -11.788 -15.553 1.00 94.12 381 THR A C 1
ATOM 3002 O O . THR A 1 381 ? 1.221 -12.933 -15.287 1.00 94.12 381 THR A O 1
ATOM 3005 N N . THR A 1 382 ? 1.430 -11.049 -16.486 1.00 95.44 382 THR A N 1
ATOM 3006 C CA . THR A 1 382 ? 2.642 -11.421 -17.212 1.00 95.44 382 THR A CA 1
ATOM 3007 C C . THR A 1 382 ? 3.619 -10.262 -17.163 1.00 95.44 382 THR A C 1
ATOM 3009 O O . THR A 1 382 ? 3.212 -9.107 -17.038 1.00 95.44 382 THR A O 1
ATOM 3012 N N . LEU A 1 383 ? 4.907 -10.562 -17.293 1.00 96.44 383 LEU A N 1
ATOM 3013 C CA . LEU A 1 383 ? 5.908 -9.533 -17.537 1.00 96.44 383 LEU A CA 1
ATOM 3014 C C . LEU A 1 383 ? 6.024 -9.321 -19.041 1.00 96.44 383 LEU A C 1
ATOM 3016 O O . LEU A 1 383 ? 6.163 -10.286 -19.788 1.00 96.44 383 LEU A O 1
ATOM 3020 N N . THR A 1 384 ? 5.934 -8.074 -19.479 1.00 94.50 384 THR A N 1
ATOM 3021 C CA . THR A 1 384 ? 6.096 -7.692 -20.886 1.00 94.50 384 THR A CA 1
ATOM 3022 C C . THR A 1 384 ? 7.100 -6.563 -20.976 1.00 94.50 384 THR A C 1
ATOM 3024 O O . THR A 1 384 ? 7.162 -5.728 -20.075 1.00 94.50 384 THR A O 1
ATOM 3027 N N . LYS A 1 385 ? 7.848 -6.498 -22.074 1.00 92.94 385 LYS A N 1
ATOM 3028 C CA . LYS A 1 385 ? 8.626 -5.306 -22.398 1.00 92.94 385 LYS A CA 1
ATOM 3029 C C . LYS A 1 385 ? 7.692 -4.255 -23.005 1.00 92.94 385 LYS A C 1
ATOM 3031 O O . LYS A 1 385 ? 6.761 -4.623 -23.713 1.00 92.94 385 LYS A O 1
ATOM 3036 N N . TRP A 1 386 ? 7.872 -2.985 -22.667 1.00 87.50 386 TRP A N 1
ATOM 3037 C CA . TRP A 1 386 ? 7.046 -1.878 -23.164 1.00 87.50 386 TRP A CA 1
ATOM 3038 C C . TRP A 1 386 ? 7.835 -0.918 -24.059 1.00 87.50 386 TRP A C 1
ATOM 3040 O O . TRP A 1 386 ? 7.241 -0.348 -24.970 1.00 87.50 386 TRP A O 1
ATOM 3050 N N . TYR A 1 387 ? 9.137 -0.765 -23.794 1.00 86.19 387 TYR A N 1
ATOM 3051 C CA . TYR A 1 387 ? 10.124 0.002 -24.559 1.00 86.19 387 TYR A CA 1
ATOM 3052 C C . TYR A 1 387 ? 11.490 -0.695 -24.529 1.00 86.19 387 TYR A C 1
ATOM 3054 O O . TYR A 1 387 ? 11.722 -1.508 -23.595 1.00 86.19 387 TYR A O 1
#